Protein AF-0000000085122597 (afdb_homodimer)

Nearest PDB structures (foldseek):
  3ftb-assembly2_E  TM=8.910E-01  e=4.330E-30  Clostridium acetobutylicum
  3ftb-assembly2_D  TM=9.041E-01  e=1.809E-28  Clostridium acetobutylicum
  8bj2-assembly1_B  TM=8.760E-01  e=4.601E-26  Medicago truncatula
  1gex-assembly1_A-2  TM=8.776E-01  e=2.072E-25  Escherichia coli
  1fg3-assembly1_A  TM=8.779E-01  e=2.559E-23  Escherichia coli

Structure (mmCIF, N/CA/C/O backbone):
data_AF-0000000085122597-model_v1
#
loop_
_entity.id
_entity.type
_entity.pdbx_description
1 polymer 'Aminotransferase class I and II'
#
loop_
_atom_site.group_PDB
_atom_site.id
_atom_site.type_symbol
_atom_site.label_atom_id
_atom_site.label_alt_id
_atom_site.label_comp_id
_atom_site.label_asym_id
_atom_site.label_entity_id
_atom_site.label_seq_id
_atom_site.pdbx_PDB_ins_code
_atom_site.Cartn_x
_atom_site.Cartn_y
_atom_site.Cartn_z
_atom_site.occupancy
_atom_site.B_iso_or_equiv
_atom_site.auth_seq_id
_atom_site.auth_comp_id
_atom_site.auth_asym_id
_atom_site.auth_atom_id
_atom_site.pdbx_PDB_model_num
ATOM 1 N N . MET A 1 1 ? -24.312 -10.953 -16.781 1 21.11 1 MET A N 1
ATOM 2 C CA . MET A 1 1 ? -23.453 -9.992 -17.453 1 21.11 1 MET A CA 1
ATOM 3 C C . MET A 1 1 ? -21.984 -10.266 -17.156 1 21.11 1 MET A C 1
ATOM 5 O O . MET A 1 1 ? -21.5 -9.953 -16.062 1 21.11 1 MET A O 1
ATOM 9 N N . LYS A 1 2 ? -21.5 -11.398 -17.5 1 34.44 2 LYS A N 1
ATOM 10 C CA . LYS A 1 2 ? -20.266 -12.156 -17.328 1 34.44 2 LYS A CA 1
ATOM 11 C C . LYS A 1 2 ? -19.047 -11.328 -17.719 1 34.44 2 LYS A C 1
ATOM 13 O O . LYS A 1 2 ? -18.719 -11.219 -18.906 1 34.44 2 LYS A O 1
ATOM 18 N N . SER A 1 3 ? -18.672 -10.164 -17.344 1 36.75 3 SER A N 1
ATOM 19 C CA . SER A 1 3 ? -17.547 -9.547 -18.016 1 36.75 3 SER A CA 1
ATOM 20 C C . SER A 1 3 ? -16.312 -10.438 -17.969 1 36.75 3 SER A C 1
ATOM 22 O O . SER A 1 3 ? -15.836 -10.789 -16.875 1 36.75 3 SER A O 1
ATOM 24 N N . ASN A 1 4 ? -16.062 -11.445 -18.797 1 45.25 4 ASN A N 1
ATOM 25 C CA . ASN A 1 4 ? -14.891 -12.227 -19.172 1 45.25 4 ASN A CA 1
ATOM 26 C C . ASN A 1 4 ? -13.609 -11.406 -19.062 1 45.25 4 ASN A C 1
ATOM 28 O O . ASN A 1 4 ? -13.211 -10.742 -20.016 1 45.25 4 ASN A O 1
ATOM 32 N N . ASN A 1 5 ? -13.242 -10.891 -17.891 1 62.47 5 ASN A N 1
ATOM 33 C CA . ASN A 1 5 ? -12.055 -10.078 -17.688 1 62.47 5 ASN A CA 1
ATOM 34 C C . ASN A 1 5 ? -10.773 -10.867 -17.953 1 62.47 5 ASN A C 1
ATOM 36 O O . ASN A 1 5 ? -10.555 -11.922 -17.359 1 62.47 5 ASN A O 1
ATOM 40 N N . GLN A 1 6 ? -10.094 -10.609 -19.109 1 69.81 6 GLN A N 1
ATOM 41 C CA . GLN A 1 6 ? -8.836 -11.188 -19.578 1 69.81 6 GLN A CA 1
ATOM 42 C C . GLN A 1 6 ? -7.844 -11.352 -18.422 1 69.81 6 GLN A C 1
ATOM 44 O O . GLN A 1 6 ? -6.984 -12.234 -18.469 1 69.81 6 GLN A O 1
ATOM 49 N N . PHE A 1 7 ? -8.07 -10.68 -17.359 1 77.56 7 PHE A N 1
ATOM 50 C CA . PHE A 1 7 ? -7.082 -10.688 -16.297 1 77.56 7 PHE A CA 1
ATOM 51 C C . PHE A 1 7 ? -7.703 -11.164 -14.984 1 77.56 7 PHE A C 1
ATOM 53 O O . PHE A 1 7 ? -7.207 -10.844 -13.906 1 77.56 7 PHE A O 1
ATOM 60 N N . SER A 1 8 ? -8.719 -11.938 -15.07 1 79.81 8 SER A N 1
ATOM 61 C CA . SER A 1 8 ? -9.344 -12.477 -13.867 1 79.81 8 SER A CA 1
ATOM 62 C C . SER A 1 8 ? -8.43 -13.484 -13.172 1 79.81 8 SER A C 1
ATOM 64 O O . SER A 1 8 ? -7.605 -14.133 -13.828 1 79.81 8 SER A O 1
ATOM 66 N N . HIS A 1 9 ? -8.477 -13.523 -11.836 1 80.31 9 HIS A N 1
ATOM 67 C CA . HIS A 1 9 ? -7.66 -14.43 -11.031 1 80.31 9 HIS A CA 1
ATOM 68 C C . HIS A 1 9 ? -8.531 -15.406 -10.25 1 80.31 9 HIS A C 1
ATOM 70 O O . HIS A 1 9 ? -9.758 -15.273 -10.234 1 80.31 9 HIS A O 1
ATOM 76 N N . GLY A 1 10 ? -7.918 -16.422 -9.797 1 80.62 10 GLY A N 1
ATOM 77 C CA . GLY A 1 10 ? -8.586 -17.297 -8.836 1 80.62 10 GLY A CA 1
ATOM 78 C C . GLY A 1 10 ? -8.711 -16.672 -7.461 1 80.62 10 GLY A C 1
ATOM 79 O O . GLY A 1 10 ? -8.188 -15.578 -7.219 1 80.62 10 GLY A O 1
ATOM 80 N N . GLY A 1 11 ? -9.484 -17.328 -6.602 1 79.38 11 GLY A N 1
ATOM 81 C CA . GLY A 1 11 ? -9.492 -16.938 -5.199 1 79.38 11 GLY A CA 1
ATOM 82 C C . GLY A 1 11 ? -10.633 -15.992 -4.855 1 79.38 11 GLY A C 1
ATOM 83 O O . GLY A 1 11 ? -10.727 -15.508 -3.725 1 79.38 11 GLY A O 1
ATOM 84 N N . ASP A 1 12 ? -11.406 -15.789 -5.832 1 83 12 ASP A N 1
ATOM 85 C CA . ASP A 1 12 ? -12.539 -14.93 -5.516 1 83 12 ASP A CA 1
ATOM 86 C C . ASP A 1 12 ? -13.672 -15.734 -4.875 1 83 12 ASP A C 1
ATOM 88 O O . ASP A 1 12 ? -14.719 -15.945 -5.492 1 83 12 ASP A O 1
ATOM 92 N N . ILE A 1 13 ? -13.469 -16.047 -3.662 1 87.88 13 ILE A N 1
ATOM 93 C CA . ILE A 1 13 ? -14.352 -16.922 -2.904 1 87.88 13 ILE A CA 1
ATOM 94 C C . ILE A 1 13 ? -15.711 -16.25 -2.721 1 87.88 13 ILE A C 1
ATOM 96 O O . ILE A 1 13 ? -16.75 -16.922 -2.793 1 87.88 13 ILE A O 1
ATOM 100 N N . LEU A 1 14 ? -15.641 -14.969 -2.49 1 84.5 14 LEU A N 1
ATOM 101 C CA . LEU A 1 14 ? -16.891 -14.25 -2.248 1 84.5 14 LEU A CA 1
ATOM 102 C C . LEU A 1 14 ? -17.797 -14.305 -3.475 1 84.5 14 LEU A C 1
ATOM 104 O O . LEU A 1 14 ? -18.984 -14.594 -3.359 1 84.5 14 LEU A O 1
ATOM 108 N N . ALA A 1 15 ? -17.25 -14 -4.609 1 85.75 15 ALA A N 1
ATOM 109 C CA . ALA A 1 15 ? -18.031 -14.047 -5.844 1 85.75 15 ALA A CA 1
ATOM 110 C C . ALA A 1 15 ? -18.531 -15.461 -6.109 1 85.75 15 ALA A C 1
ATOM 112 O O . ALA A 1 15 ? -19.688 -15.641 -6.52 1 85.75 15 ALA A O 1
ATOM 113 N N . PHE A 1 16 ? -17.719 -16.438 -5.883 1 90.62 16 PHE A N 1
ATOM 114 C CA . PHE A 1 16 ? -18.078 -17.844 -6.105 1 90.62 16 PHE A CA 1
ATOM 115 C C . PHE A 1 16 ? -19.188 -18.266 -5.156 1 90.62 16 PHE A C 1
ATOM 117 O O . PHE A 1 16 ? -20.156 -18.906 -5.57 1 90.62 16 PHE A O 1
ATOM 124 N N . SER A 1 17 ? -19.031 -17.906 -3.879 1 92.44 17 SER A N 1
ATOM 125 C CA . SER A 1 17 ? -20.031 -18.266 -2.877 1 92.44 17 SER A CA 1
ATOM 126 C C . SER A 1 17 ? -21.391 -17.672 -3.211 1 92.44 17 SER A C 1
ATOM 128 O O . SER A 1 17 ? -22.422 -18.328 -3.049 1 92.44 17 SER A O 1
ATOM 130 N N . LYS A 1 18 ? -21.406 -16.453 -3.668 1 90.19 18 LYS A N 1
ATOM 131 C CA . LYS A 1 18 ? -22.656 -15.812 -4.078 1 90.19 18 LYS A CA 1
ATOM 132 C C . LYS A 1 18 ? -23.281 -16.547 -5.258 1 90.19 18 LYS A C 1
ATOM 134 O O . LYS A 1 18 ? -24.5 -16.75 -5.285 1 90.19 18 LYS A O 1
ATOM 139 N N . LYS A 1 19 ? -22.484 -16.891 -6.168 1 90.81 19 LYS A N 1
ATOM 140 C CA . LYS A 1 19 ? -22.938 -17.562 -7.379 1 90.81 19 LYS A CA 1
ATOM 141 C C . LYS A 1 19 ? -23.625 -18.891 -7.039 1 90.81 19 LYS A C 1
ATOM 143 O O . LYS A 1 19 ? -24.641 -19.25 -7.648 1 90.81 19 LYS A O 1
ATOM 148 N N . ILE A 1 20 ? -23.156 -19.594 -6.039 1 93.38 20 ILE A N 1
ATOM 149 C CA . ILE A 1 20 ? -23.672 -20.938 -5.812 1 93.38 20 ILE A CA 1
ATOM 150 C C . ILE A 1 20 ? -24.578 -20.953 -4.594 1 93.38 20 ILE A C 1
ATOM 152 O O . ILE A 1 20 ? -25.094 -22 -4.195 1 93.38 20 ILE A O 1
ATOM 156 N N . GLY A 1 21 ? -24.734 -19.781 -3.973 1 92.94 21 GLY A N 1
ATOM 157 C CA . GLY A 1 21 ? -25.656 -19.656 -2.855 1 92.94 21 GLY A CA 1
ATOM 158 C C . GLY A 1 21 ? -25.172 -20.328 -1.593 1 92.94 21 GLY A C 1
ATOM 159 O O . GLY A 1 21 ? -25.906 -21.062 -0.935 1 92.94 21 GLY A O 1
ATOM 160 N N . SER A 1 22 ? -23.906 -20.219 -1.283 1 94 22 SER A N 1
ATOM 161 C CA . SER A 1 22 ? -23.297 -20.781 -0.077 1 94 22 SER A CA 1
ATOM 162 C C . SER A 1 22 ? -22.562 -19.703 0.725 1 94 22 SER A C 1
ATOM 164 O O . SER A 1 22 ? -22.438 -18.578 0.271 1 94 22 SER A O 1
ATOM 166 N N . LYS A 1 23 ? -22.219 -20.094 1.965 1 91.88 23 LYS A N 1
ATOM 167 C CA . LYS A 1 23 ? -21.359 -19.219 2.752 1 91.88 23 LYS A CA 1
ATOM 168 C C . LYS A 1 23 ? -19.891 -19.375 2.334 1 91.88 23 LYS A C 1
ATOM 170 O O . LYS A 1 23 ? -19.453 -20.469 1.993 1 91.88 23 LYS A O 1
ATOM 175 N N . PRO A 1 24 ? -19.156 -18.281 2.324 1 90.88 24 PRO A N 1
ATOM 176 C CA . PRO A 1 24 ? -17.75 -18.344 1.912 1 90.88 24 PRO A CA 1
ATOM 177 C C . PRO A 1 24 ? -16.953 -19.391 2.678 1 90.88 24 PRO A C 1
ATOM 179 O O . PRO A 1 24 ? -16.109 -20.078 2.096 1 90.88 24 PRO A O 1
ATOM 182 N N . LYS A 1 25 ? -17.266 -19.594 3.918 1 90.44 25 LYS A N 1
ATOM 183 C CA . LYS A 1 25 ? -16.484 -20.484 4.777 1 90.44 25 LYS A CA 1
ATOM 184 C C . LYS A 1 25 ? -16.719 -21.938 4.398 1 90.44 25 LYS A C 1
ATOM 186 O O . LYS A 1 25 ? -15.953 -22.812 4.82 1 90.44 25 LYS A O 1
ATOM 191 N N . GLU A 1 26 ? -17.719 -22.203 3.635 1 94.62 26 GLU A N 1
ATOM 192 C CA . GLU A 1 26 ? -18.078 -23.562 3.248 1 94.62 26 GLU A CA 1
ATOM 193 C C . GLU A 1 26 ? -17.344 -23.969 1.973 1 94.62 26 GLU A C 1
ATOM 195 O O . GLU A 1 26 ? -17.312 -25.156 1.624 1 94.62 26 GLU A O 1
ATOM 200 N N . ILE A 1 27 ? -16.766 -23.047 1.342 1 95.88 27 ILE A N 1
ATOM 201 C CA . ILE A 1 27 ? -16.141 -23.281 0.043 1 95.88 27 ILE A CA 1
ATOM 202 C C . ILE A 1 27 ? -14.75 -23.891 0.239 1 95.88 27 ILE A C 1
ATOM 204 O O . ILE A 1 27 ? -13.969 -23.391 1.049 1 95.88 27 ILE A O 1
ATOM 208 N N . ILE A 1 28 ? -14.492 -24.984 -0.389 1 97.44 28 ILE A N 1
ATOM 209 C CA . ILE A 1 28 ? -13.125 -25.484 -0.533 1 97.44 28 ILE A CA 1
ATOM 210 C C . ILE A 1 28 ? -12.453 -24.797 -1.719 1 97.44 28 ILE A C 1
ATOM 212 O O . ILE A 1 28 ? -12.719 -25.141 -2.875 1 97.44 28 ILE A O 1
ATOM 216 N N . ASP A 1 29 ? -11.625 -23.828 -1.427 1 96.81 29 ASP A N 1
ATOM 217 C CA . ASP A 1 29 ? -10.977 -23.031 -2.471 1 96.81 29 ASP A CA 1
ATOM 218 C C . ASP A 1 29 ? -9.664 -23.688 -2.914 1 96.81 29 ASP A C 1
ATOM 220 O O . ASP A 1 29 ? -8.633 -23.5 -2.271 1 96.81 29 ASP A O 1
ATOM 224 N N . LEU A 1 30 ? -9.703 -24.344 -4.035 1 98.25 30 LEU A N 1
ATOM 225 C CA . LEU A 1 30 ? -8.492 -24.906 -4.633 1 98.25 30 LEU A CA 1
ATOM 226 C C . LEU A 1 30 ? -7.98 -24.016 -5.762 1 98.25 30 LEU A C 1
ATOM 228 O O . LEU A 1 30 ? -7.031 -24.391 -6.461 1 98.25 30 LEU A O 1
ATOM 232 N N . SER A 1 31 ? -8.641 -22.875 -5.953 1 97.12 31 SER A N 1
ATOM 233 C CA . SER A 1 31 ? -8.258 -21.969 -7.035 1 97.12 31 SER A CA 1
ATOM 234 C C . SER A 1 31 ? -7.125 -21.047 -6.613 1 97.12 31 SER A C 1
ATOM 236 O O . SER A 1 31 ? -6.48 -20.422 -7.453 1 97.12 31 SER A O 1
ATOM 238 N N . SER A 1 32 ? -6.898 -20.859 -5.324 1 95.5 32 SER A N 1
ATOM 239 C CA . SER A 1 32 ? -5.848 -20 -4.781 1 95.5 32 SER A CA 1
ATOM 240 C C . SER A 1 32 ? -4.699 -20.828 -4.211 1 95.5 32 SER A C 1
ATOM 242 O O . SER A 1 32 ? -4.93 -21.828 -3.52 1 95.5 32 SER A O 1
ATOM 244 N N . ASN A 1 33 ? -3.537 -20.375 -4.477 1 97.12 33 ASN A N 1
ATOM 245 C CA . ASN A 1 33 ? -2.357 -21.141 -4.086 1 97.12 33 ASN A CA 1
ATOM 246 C C . ASN A 1 33 ? -1.835 -20.719 -2.719 1 97.12 33 ASN A C 1
ATOM 248 O O . ASN A 1 33 ? -0.674 -20.953 -2.389 1 97.12 33 ASN A O 1
ATOM 252 N N . ILE A 1 34 ? -2.631 -20.078 -1.938 1 96.94 34 ILE A N 1
ATOM 253 C CA . ILE A 1 34 ? -2.238 -19.625 -0.604 1 96.94 34 ILE A CA 1
ATOM 254 C C . ILE A 1 34 ? -2.08 -20.844 0.316 1 96.94 34 ILE A C 1
ATOM 256 O O . ILE A 1 34 ? -2.896 -21.766 0.283 1 96.94 34 ILE A O 1
ATOM 260 N N . ASN A 1 35 ? -1.068 -20.797 1.121 1 97.81 35 ASN A N 1
ATOM 261 C CA . ASN A 1 35 ? -0.79 -21.875 2.062 1 97.81 35 ASN A CA 1
ATOM 262 C C . ASN A 1 35 ? -1.991 -22.156 2.961 1 97.81 35 ASN A C 1
ATOM 264 O O . ASN A 1 35 ? -2.641 -21.219 3.449 1 97.81 35 ASN A O 1
ATOM 268 N N . PHE A 1 36 ? -2.342 -23.438 3.182 1 96.75 36 PHE A N 1
ATOM 269 C CA . PHE A 1 36 ? -3.465 -23.797 4.043 1 96.75 36 PHE A CA 1
ATOM 270 C C . PHE A 1 36 ? -3.041 -23.812 5.504 1 96.75 36 PHE A C 1
ATOM 272 O O . PHE A 1 36 ? -3.887 -23.797 6.402 1 96.75 36 PHE A O 1
ATOM 279 N N . LEU A 1 37 ? -1.723 -23.891 5.715 1 96.44 37 LEU A N 1
ATOM 280 C CA . LEU A 1 37 ? -1.201 -23.797 7.074 1 96.44 37 LEU A CA 1
ATOM 281 C C . LEU A 1 37 ? -0.979 -22.344 7.473 1 96.44 37 LEU A C 1
ATOM 283 O O . LEU A 1 37 ? -0.494 -21.547 6.668 1 96.44 37 LEU A O 1
ATOM 287 N N . LYS A 1 38 ? -1.346 -22.016 8.648 1 94.06 38 LYS A N 1
ATOM 288 C CA . LYS A 1 38 ? -1.18 -20.656 9.172 1 94.06 38 LYS A CA 1
ATOM 289 C C . LYS A 1 38 ? -0.191 -20.641 10.336 1 94.06 38 LYS A C 1
ATOM 291 O O . LYS A 1 38 ? -0.293 -21.453 11.258 1 94.06 38 LYS A O 1
ATOM 296 N N . PRO A 1 39 ? 0.696 -19.703 10.266 1 93.69 39 PRO A N 1
ATOM 297 C CA . PRO A 1 39 ? 1.597 -19.625 11.414 1 93.69 39 PRO A CA 1
ATOM 298 C C . PRO A 1 39 ? 0.91 -19.062 12.656 1 93.69 39 PRO A C 1
ATOM 300 O O . PRO A 1 39 ? 0.015 -18.219 12.547 1 93.69 39 PRO A O 1
ATOM 303 N N . LYS A 1 40 ? 1.343 -19.547 13.82 1 87.81 40 LYS A N 1
ATOM 304 C CA . LYS A 1 40 ? 0.886 -18.969 15.078 1 87.81 40 LYS A CA 1
ATOM 305 C C . LYS A 1 40 ? 1.627 -17.672 15.398 1 87.81 40 LYS A C 1
ATOM 307 O O . LYS A 1 40 ? 2.857 -17.625 15.336 1 87.81 40 LYS A O 1
ATOM 312 N N . ILE A 1 41 ? 0.858 -16.641 15.562 1 87.94 41 ILE A N 1
ATOM 313 C CA . ILE A 1 41 ? 1.504 -15.375 15.93 1 87.94 41 ILE A CA 1
ATOM 314 C C . ILE A 1 41 ? 1.23 -15.07 17.406 1 87.94 41 ILE A C 1
ATOM 316 O O . ILE A 1 41 ? 0.129 -15.312 17.906 1 87.94 41 ILE A O 1
ATOM 320 N N . LYS A 1 42 ? 2.16 -14.578 18.156 1 87.5 42 LYS A N 1
ATOM 321 C CA . LYS A 1 42 ? 2.086 -14.352 19.594 1 87.5 42 LYS A CA 1
ATOM 322 C C . LYS A 1 42 ? 1.685 -12.914 19.906 1 87.5 42 LYS A C 1
ATOM 324 O O . LYS A 1 42 ? 1.417 -12.578 21.062 1 87.5 42 LYS A O 1
ATOM 329 N N . THR A 1 43 ? 1.531 -12.117 19.016 1 90.19 43 THR A N 1
ATOM 330 C CA . THR A 1 43 ? 1.229 -10.711 19.25 1 90.19 43 THR A CA 1
ATOM 331 C C . THR A 1 43 ? -0.273 -10.453 19.156 1 90.19 43 THR A C 1
ATOM 333 O O . THR A 1 43 ? -0.948 -11.008 18.281 1 90.19 43 THR A O 1
ATOM 336 N N . ASP A 1 44 ? -0.781 -9.648 20.125 1 93.31 44 ASP A N 1
ATOM 337 C CA . ASP A 1 44 ? -2.158 -9.172 20.047 1 93.31 44 ASP A CA 1
ATOM 338 C C . ASP A 1 44 ? -2.264 -7.918 19.188 1 93.31 44 ASP A C 1
ATOM 340 O O . ASP A 1 44 ? -1.938 -6.816 19.625 1 93.31 44 ASP A O 1
ATOM 344 N N . LEU A 1 45 ? -2.814 -8.062 18.047 1 93.5 45 LEU A N 1
ATOM 345 C CA . LEU A 1 45 ? -2.889 -6.973 17.078 1 93.5 45 LEU A CA 1
ATOM 346 C C . LEU A 1 45 ? -3.799 -5.859 17.578 1 93.5 45 LEU A C 1
ATOM 348 O O . LEU A 1 45 ? -3.613 -4.691 17.219 1 93.5 45 LEU A O 1
ATOM 352 N N . ASN A 1 46 ? -4.758 -6.176 18.422 1 93 46 ASN A N 1
ATOM 353 C CA . ASN A 1 46 ? -5.684 -5.172 18.922 1 93 46 ASN A CA 1
ATOM 354 C C . ASN A 1 46 ? -5 -4.223 19.906 1 93 46 ASN A C 1
ATOM 356 O O . ASN A 1 46 ? -5.496 -3.121 20.156 1 93 46 ASN A O 1
ATOM 360 N N . ASN A 1 47 ? -3.842 -4.594 20.391 1 91.31 47 ASN A N 1
ATOM 361 C CA . ASN A 1 47 ? -3.16 -3.797 21.406 1 91.31 47 ASN A CA 1
ATOM 362 C C . ASN A 1 47 ? -2 -3.004 20.812 1 91.31 47 ASN A C 1
ATOM 364 O O . ASN A 1 47 ? -1.284 -2.305 21.531 1 91.31 47 ASN A O 1
ATOM 368 N N . LEU A 1 48 ? -1.847 -3.096 19.562 1 91.62 48 LEU A N 1
ATOM 369 C CA . LEU A 1 48 ? -0.77 -2.352 18.922 1 91.62 48 LEU A CA 1
ATOM 370 C C . LEU A 1 48 ? -1.067 -0.855 18.922 1 91.62 48 LEU A C 1
ATOM 372 O O . LEU A 1 48 ? -2.211 -0.445 18.703 1 91.62 48 LEU A O 1
ATOM 376 N N . ASP A 1 49 ? -0.092 -0.041 19.219 1 89.88 49 ASP A N 1
ATOM 377 C CA . ASP A 1 49 ? -0.228 1.399 19.031 1 89.88 49 ASP A CA 1
ATOM 378 C C . ASP A 1 49 ? -0.161 1.763 17.547 1 89.88 49 ASP A C 1
ATOM 380 O O . ASP A 1 49 ? 0.896 1.649 16.922 1 89.88 49 ASP A O 1
ATOM 384 N N . ILE A 1 50 ? -1.27 2.191 17.047 1 91.88 50 ILE A N 1
ATOM 385 C CA . ILE A 1 50 ? -1.333 2.48 15.617 1 91.88 50 ILE A CA 1
ATOM 386 C C . ILE A 1 50 ? -1.48 3.984 15.398 1 91.88 50 ILE A C 1
ATOM 388 O O . ILE A 1 50 ? -1.807 4.43 14.297 1 91.88 50 ILE A O 1
ATOM 392 N N . SER A 1 51 ? -1.232 4.773 16.406 1 91.75 51 SER A N 1
ATOM 393 C CA . SER A 1 51 ? -1.407 6.219 16.297 1 91.75 51 SER A CA 1
ATOM 394 C C . SER A 1 51 ? -0.162 6.883 15.711 1 91.75 51 SER A C 1
ATOM 396 O O . SER A 1 51 ? -0.219 8.023 15.25 1 91.75 51 SER A O 1
ATOM 398 N N . ASN A 1 52 ? 0.931 6.215 15.727 1 89 52 ASN A N 1
ATOM 399 C CA . ASN A 1 52 ? 2.178 6.762 15.211 1 89 52 ASN A CA 1
ATOM 400 C C . ASN A 1 52 ? 2.461 6.266 13.789 1 89 52 ASN A C 1
ATOM 402 O O . ASN A 1 52 ? 2.057 5.16 13.422 1 89 52 ASN A O 1
ATOM 406 N N . TYR A 1 53 ? 3.127 7.164 13.094 1 87.06 53 TYR A N 1
ATOM 407 C CA . TYR A 1 53 ? 3.566 6.699 11.781 1 87.06 53 TYR A CA 1
ATOM 408 C C . TYR A 1 53 ? 4.504 5.508 11.914 1 87.06 53 TYR A C 1
ATOM 410 O O . TYR A 1 53 ? 5.336 5.457 12.82 1 87.06 53 TYR A O 1
ATOM 418 N N . PRO A 1 54 ? 4.363 4.648 11.008 1 87.94 54 PRO A N 1
ATOM 419 C CA . PRO A 1 54 ? 5.133 3.41 11.141 1 87.94 54 PRO A CA 1
ATOM 420 C C . PRO A 1 54 ? 6.602 3.58 10.758 1 87.94 54 PRO A C 1
ATOM 422 O O . PRO A 1 54 ? 6.941 4.477 9.984 1 87.94 54 PRO A O 1
ATOM 425 N N . THR A 1 55 ? 7.359 2.807 11.398 1 88.62 55 THR A N 1
ATOM 426 C CA . THR A 1 55 ? 8.742 2.596 10.984 1 88.62 55 THR A CA 1
ATOM 427 C C . THR A 1 55 ? 8.945 1.174 10.469 1 88.62 55 THR A C 1
ATOM 429 O O . THR A 1 55 ? 8.281 0.242 10.93 1 88.62 55 THR A O 1
ATOM 432 N N . TYR A 1 56 ? 9.836 1.056 9.547 1 93.75 56 TYR A N 1
ATOM 433 C CA . TYR A 1 56 ? 9.914 -0.232 8.867 1 93.75 56 TYR A CA 1
ATOM 434 C C . TYR A 1 56 ? 11.281 -0.877 9.078 1 93.75 56 TYR A C 1
ATOM 436 O O . TYR A 1 56 ? 11.555 -1.956 8.547 1 93.75 56 TYR A O 1
ATOM 444 N N . GLU A 1 57 ? 12.133 -0.271 9.844 1 93.94 57 GLU A N 1
ATOM 445 C CA . GLU A 1 57 ? 13.508 -0.737 9.977 1 93.94 57 GLU A CA 1
ATOM 446 C C . GLU A 1 57 ? 13.562 -2.199 10.406 1 93.94 57 GLU A C 1
ATOM 448 O O . GLU A 1 57 ? 14.297 -2.998 9.828 1 93.94 57 GLU A O 1
ATOM 453 N N . LYS A 1 58 ? 12.805 -2.518 11.43 1 95.62 58 LYS A N 1
ATOM 454 C CA . LYS A 1 58 ? 12.797 -3.893 11.922 1 95.62 58 LYS A CA 1
ATOM 455 C C . LYS A 1 58 ? 12.305 -4.855 10.844 1 95.62 58 LYS A C 1
ATOM 457 O O . LYS A 1 58 ? 12.859 -5.941 10.672 1 95.62 58 LYS A O 1
ATOM 462 N N . LEU A 1 59 ? 11.266 -4.488 10.133 1 97.19 59 LEU A N 1
ATOM 463 C CA . LEU A 1 59 ? 10.727 -5.32 9.062 1 97.19 59 LEU A CA 1
ATOM 464 C C . LEU A 1 59 ? 11.766 -5.539 7.973 1 97.19 59 LEU A C 1
ATOM 466 O O . LEU A 1 59 ? 11.961 -6.668 7.512 1 97.19 59 LEU A O 1
ATOM 470 N N . TYR A 1 60 ? 12.445 -4.445 7.531 1 98.06 60 TYR A N 1
ATOM 471 C CA . TYR A 1 60 ? 13.5 -4.551 6.527 1 98.06 60 TYR A CA 1
ATOM 472 C C . TYR A 1 60 ? 14.586 -5.523 6.977 1 98.06 60 TYR A C 1
ATOM 474 O O . TYR A 1 60 ? 15.016 -6.383 6.203 1 98.06 60 TYR A O 1
ATOM 482 N N . LYS A 1 61 ? 14.984 -5.41 8.195 1 98 61 LYS A N 1
ATOM 483 C CA . LYS A 1 61 ? 16.062 -6.246 8.727 1 98 61 LYS A CA 1
ATOM 484 C C . LYS A 1 61 ? 15.656 -7.719 8.742 1 98 61 LYS A C 1
ATOM 486 O O . LYS A 1 61 ? 16.438 -8.586 8.344 1 98 61 LYS A O 1
ATOM 491 N N . ILE A 1 62 ? 14.477 -7.996 9.195 1 97.5 62 ILE A N 1
ATOM 492 C CA . ILE A 1 62 ? 13.992 -9.367 9.328 1 97.5 62 ILE A CA 1
ATOM 493 C C . ILE A 1 62 ? 13.867 -10 7.945 1 97.5 62 ILE A C 1
ATOM 495 O O . ILE A 1 62 ? 14.273 -11.148 7.746 1 97.5 62 ILE A O 1
ATOM 499 N N . ILE A 1 63 ? 13.367 -9.258 6.969 1 97.88 63 ILE A N 1
ATOM 500 C CA . ILE A 1 63 ? 13.18 -9.789 5.621 1 97.88 63 ILE A CA 1
ATOM 501 C C . ILE A 1 63 ? 14.531 -9.953 4.938 1 97.88 63 ILE A C 1
ATOM 503 O O . ILE A 1 63 ? 14.781 -10.969 4.277 1 97.88 63 ILE A O 1
ATOM 507 N N . ALA A 1 64 ? 15.375 -8.938 5.094 1 98.31 64 ALA A N 1
ATOM 508 C CA . ALA A 1 64 ? 16.719 -9.039 4.535 1 98.31 64 ALA A CA 1
ATOM 509 C C . ALA A 1 64 ? 17.453 -10.273 5.07 1 98.31 64 ALA A C 1
ATOM 511 O O . ALA A 1 64 ? 18.094 -11 4.312 1 98.31 64 ALA A O 1
ATOM 512 N N . LYS A 1 65 ? 17.344 -10.492 6.363 1 97.5 65 LYS A N 1
ATOM 513 C CA . LYS A 1 65 ? 17.969 -11.664 6.984 1 97.5 65 LYS A CA 1
ATOM 514 C C . LYS A 1 65 ? 17.375 -12.953 6.438 1 97.5 65 LYS A C 1
ATOM 516 O O . LYS A 1 65 ? 18.109 -13.906 6.156 1 97.5 65 LYS A O 1
ATOM 521 N N . LYS A 1 66 ? 16.125 -13 6.281 1 96.25 66 LYS A N 1
ATOM 522 C CA . LYS A 1 66 ? 15.453 -14.188 5.762 1 96.25 66 LYS A CA 1
ATOM 523 C C . LYS A 1 66 ? 16.031 -14.602 4.41 1 96.25 66 LYS A C 1
ATOM 525 O O . LYS A 1 66 ? 16.188 -15.789 4.133 1 96.25 66 LYS A O 1
ATOM 530 N N . TYR A 1 67 ? 16.312 -13.625 3.562 1 96.56 67 TYR A N 1
ATOM 531 C CA . TYR A 1 67 ? 16.75 -13.922 2.199 1 96.56 67 TYR A CA 1
ATOM 532 C C . TYR A 1 67 ? 18.25 -13.773 2.055 1 96.56 67 TYR A C 1
ATOM 534 O O . TYR A 1 67 ? 18.781 -13.828 0.944 1 96.56 67 TYR A O 1
ATOM 542 N N . SER A 1 68 ? 18.938 -13.547 3.17 1 96.94 68 SER A N 1
ATOM 543 C CA . SER A 1 68 ? 20.391 -13.453 3.223 1 96.94 68 SER A CA 1
ATOM 544 C C . SER A 1 68 ? 20.906 -12.367 2.289 1 96.94 68 SER A C 1
ATOM 546 O O . SER A 1 68 ? 21.828 -12.602 1.498 1 96.94 68 SER A O 1
ATOM 548 N N . VAL A 1 69 ? 20.297 -11.219 2.305 1 98.25 69 VAL A N 1
ATOM 549 C CA . VAL A 1 69 ? 20.734 -10.023 1.596 1 98.25 69 VAL A CA 1
ATOM 550 C C . VAL A 1 69 ? 20.844 -8.859 2.572 1 98.25 69 VAL A C 1
ATOM 552 O O . VAL A 1 69 ? 20.531 -9 3.756 1 98.25 69 VAL A O 1
ATOM 555 N N . LYS A 1 70 ? 21.406 -7.746 2.105 1 98.06 70 LYS A N 1
ATOM 556 C CA . LYS A 1 70 ? 21.469 -6.539 2.922 1 98.06 70 LYS A CA 1
ATOM 557 C C . LYS A 1 70 ? 20.156 -5.754 2.857 1 98.06 70 LYS A C 1
ATOM 559 O O . LYS A 1 70 ? 19.422 -5.844 1.872 1 98.06 70 LYS A O 1
ATOM 564 N N . ALA A 1 71 ? 19.922 -4.984 3.912 1 98.06 71 ALA A N 1
ATOM 565 C CA . ALA A 1 71 ? 18.672 -4.215 4 1 98.06 71 ALA A CA 1
ATOM 566 C C . ALA A 1 71 ? 18.562 -3.211 2.857 1 98.06 71 ALA A C 1
ATOM 568 O O . ALA A 1 71 ? 17.469 -2.904 2.391 1 98.06 71 ALA A O 1
ATOM 569 N N . ASP A 1 72 ? 19.672 -2.674 2.393 1 98 72 ASP A N 1
ATOM 570 C CA . ASP A 1 72 ? 19.641 -1.684 1.321 1 98 72 ASP A CA 1
ATOM 571 C C . ASP A 1 72 ? 19.531 -2.355 -0.046 1 98 72 ASP A C 1
ATOM 573 O O . ASP A 1 72 ? 19.562 -1.683 -1.078 1 98 72 ASP A O 1
ATOM 577 N N . GLU A 1 73 ? 19.359 -3.711 -0.062 1 98.62 73 GLU A N 1
ATOM 578 C CA . GLU A 1 73 ? 19.188 -4.461 -1.302 1 98.62 73 GLU A CA 1
ATOM 579 C C . GLU A 1 73 ? 17.734 -4.875 -1.5 1 98.62 73 GLU A C 1
ATOM 581 O O . GLU A 1 73 ? 17.422 -5.625 -2.426 1 98.62 73 GLU A O 1
ATOM 586 N N . ILE A 1 74 ? 16.906 -4.414 -0.565 1 98.62 74 ILE A N 1
ATOM 587 C CA . ILE A 1 74 ? 15.508 -4.762 -0.743 1 98.62 74 ILE A CA 1
ATOM 588 C C . ILE A 1 74 ? 14.648 -3.5 -0.674 1 98.62 74 ILE A C 1
ATOM 590 O O . ILE A 1 74 ? 15.031 -2.514 -0.041 1 98.62 74 ILE A O 1
ATOM 594 N N . GLU A 1 75 ? 13.602 -3.492 -1.362 1 98.38 75 GLU A N 1
ATOM 595 C CA . GLU A 1 75 ? 12.5 -2.551 -1.188 1 98.38 75 GLU A CA 1
ATOM 596 C C . GLU A 1 75 ? 11.18 -3.283 -0.981 1 98.38 75 GLU A C 1
ATOM 598 O O . GLU A 1 75 ? 10.938 -4.324 -1.596 1 98.38 75 GLU A O 1
ATOM 603 N N . LEU A 1 76 ? 10.43 -2.76 -0.077 1 97.88 76 LEU A N 1
ATOM 604 C CA . LEU A 1 76 ? 9.148 -3.373 0.258 1 97.88 76 LEU A CA 1
ATOM 605 C C . LEU A 1 76 ? 7.992 -2.611 -0.39 1 97.88 76 LEU A C 1
ATOM 607 O O . LEU A 1 76 ? 8.055 -1.39 -0.539 1 97.88 76 LEU A O 1
ATOM 611 N N . PHE A 1 77 ? 7.016 -3.348 -0.795 1 97 77 PHE A N 1
ATOM 612 C CA . PHE A 1 77 ? 5.824 -2.824 -1.457 1 97 77 PHE A CA 1
ATOM 613 C C . PHE A 1 77 ? 4.559 -3.395 -0.829 1 97 77 PHE A C 1
ATOM 615 O O . PHE A 1 77 ? 4.625 -4.32 -0.018 1 97 77 PHE A O 1
ATOM 622 N N . ASN A 1 78 ? 3.408 -2.85 -1.188 1 94.75 78 ASN A N 1
ATOM 623 C CA . ASN A 1 78 ? 2.117 -3.297 -0.678 1 94.75 78 ASN A CA 1
ATOM 624 C C . ASN A 1 78 ? 1.636 -4.555 -1.396 1 94.75 78 ASN A C 1
ATOM 626 O O . ASN A 1 78 ? 0.521 -4.59 -1.92 1 94.75 78 ASN A O 1
ATOM 630 N N . GLY A 1 79 ? 2.475 -5.527 -1.391 1 94.81 79 GLY A N 1
ATOM 631 C CA . GLY A 1 79 ? 2.203 -6.785 -2.064 1 94.81 79 GLY A CA 1
ATOM 632 C C . GLY A 1 79 ? 3 -6.965 -3.342 1 94.81 79 GLY A C 1
ATOM 633 O O . GLY A 1 79 ? 3.633 -6.023 -3.822 1 94.81 79 GLY A O 1
ATOM 634 N N . GLY A 1 80 ? 2.936 -8.195 -3.826 1 94.81 80 GLY A N 1
ATOM 635 C CA . GLY A 1 80 ? 3.662 -8.516 -5.043 1 94.81 80 GLY A CA 1
ATOM 636 C C . GLY A 1 80 ? 3.162 -7.75 -6.254 1 94.81 80 GLY A C 1
ATOM 637 O O . GLY A 1 80 ? 3.955 -7.305 -7.086 1 94.81 80 GLY A O 1
ATOM 638 N N . SER A 1 81 ? 1.888 -7.602 -6.363 1 93.75 81 SER A N 1
ATOM 639 C CA . SER A 1 81 ? 1.315 -6.879 -7.496 1 93.75 81 SER A CA 1
ATOM 640 C C . SER A 1 81 ? 1.783 -5.426 -7.52 1 93.75 81 SER A C 1
ATOM 642 O O . SER A 1 81 ? 2.115 -4.895 -8.578 1 93.75 81 SER A O 1
ATOM 644 N N . SER A 1 82 ? 1.809 -4.82 -6.336 1 95.25 82 SER A N 1
ATOM 645 C CA . SER A 1 82 ? 2.297 -3.449 -6.246 1 95.25 82 SER A CA 1
ATOM 646 C C . SER A 1 82 ? 3.764 -3.357 -6.652 1 95.25 82 SER A C 1
ATOM 648 O O . SER A 1 82 ? 4.176 -2.395 -7.305 1 95.25 82 SER A O 1
ATOM 650 N N . ALA A 1 83 ? 4.527 -4.316 -6.262 1 97.25 83 ALA A N 1
ATOM 651 C CA . ALA A 1 83 ? 5.938 -4.359 -6.645 1 97.25 83 ALA A CA 1
ATOM 652 C C . ALA A 1 83 ? 6.094 -4.449 -8.156 1 97.25 83 ALA A C 1
ATOM 654 O O . ALA A 1 83 ? 6.906 -3.732 -8.75 1 97.25 83 ALA A O 1
ATOM 655 N N . ILE A 1 84 ? 5.297 -5.289 -8.75 1 97.56 84 ILE A N 1
ATOM 656 C CA . ILE A 1 84 ? 5.332 -5.496 -10.195 1 97.56 84 ILE A CA 1
ATOM 657 C C . ILE A 1 84 ? 4.977 -4.195 -10.906 1 97.56 84 ILE A C 1
ATOM 659 O O . ILE A 1 84 ? 5.723 -3.73 -11.773 1 97.56 84 ILE A O 1
ATOM 663 N N . PHE A 1 85 ? 3.922 -3.584 -10.523 1 96 85 PHE A N 1
ATOM 664 C CA . PHE A 1 85 ? 3.467 -2.359 -11.172 1 96 85 PHE A CA 1
ATOM 665 C C . PHE A 1 85 ? 4.484 -1.24 -10.992 1 96 85 PHE A C 1
ATOM 667 O O . PHE A 1 85 ? 4.793 -0.511 -11.938 1 96 85 PHE A O 1
ATOM 674 N N . SER A 1 86 ? 4.973 -1.112 -9.758 1 95.38 86 SER A N 1
ATOM 675 C CA . SER A 1 86 ? 5.984 -0.094 -9.5 1 95.38 86 SER A CA 1
ATOM 676 C C . SER A 1 86 ? 7.23 -0.323 -10.352 1 95.38 86 SER A C 1
ATOM 678 O O . SER A 1 86 ? 7.789 0.625 -10.906 1 95.38 86 SER A O 1
ATOM 680 N N . PHE A 1 87 ? 7.621 -1.562 -10.477 1 97.62 87 PHE A N 1
ATOM 681 C CA . PHE A 1 87 ? 8.781 -1.905 -11.289 1 97.62 87 PHE A CA 1
ATOM 682 C C . PHE A 1 87 ? 8.586 -1.473 -12.734 1 97.62 87 PHE A C 1
ATOM 684 O O . PHE A 1 87 ? 9.43 -0.775 -13.305 1 97.62 87 PHE A O 1
ATOM 691 N N . PHE A 1 88 ? 7.48 -1.854 -13.312 1 96.75 88 PHE A N 1
ATOM 692 C CA . PHE A 1 88 ? 7.199 -1.521 -14.703 1 96.75 88 PHE A CA 1
ATOM 693 C C . PHE A 1 88 ? 7.09 -0.013 -14.891 1 96.75 88 PHE A C 1
ATOM 695 O O . PHE A 1 88 ? 7.477 0.52 -15.93 1 96.75 88 PHE A O 1
ATOM 702 N N . ARG A 1 89 ? 6.594 0.585 -13.906 1 92.5 89 ARG A N 1
ATOM 703 C CA . ARG A 1 89 ? 6.41 2.033 -13.961 1 92.5 89 ARG A CA 1
ATOM 704 C C . ARG A 1 89 ? 7.75 2.754 -14.008 1 92.5 89 ARG A C 1
ATOM 706 O O . ARG A 1 89 ? 7.883 3.789 -14.664 1 92.5 89 ARG A O 1
ATOM 713 N N . TYR A 1 90 ? 8.719 2.227 -13.289 1 91.75 90 TYR A N 1
ATOM 714 C CA . TYR A 1 90 ? 9.914 3.016 -13.031 1 91.75 90 TYR A CA 1
ATOM 715 C C . TYR A 1 90 ? 11.062 2.588 -13.938 1 91.75 90 TYR A C 1
ATOM 717 O O . TYR A 1 90 ? 11.992 3.361 -14.18 1 91.75 90 TYR A O 1
ATOM 725 N N . ILE A 1 91 ? 11 1.348 -14.406 1 94.75 91 ILE A N 1
ATOM 726 C CA . ILE A 1 91 ? 12.109 0.868 -15.227 1 94.75 91 ILE A CA 1
ATOM 727 C C . ILE A 1 91 ? 12.094 1.585 -16.578 1 94.75 91 ILE A C 1
ATOM 729 O O . ILE A 1 91 ? 11.023 1.837 -17.141 1 94.75 91 ILE A O 1
ATOM 733 N N . ASP A 1 92 ? 13.227 2.049 -17.047 1 91.81 92 ASP A N 1
ATOM 734 C CA . ASP A 1 92 ? 13.336 2.789 -18.297 1 91.81 92 ASP A CA 1
ATOM 735 C C . ASP A 1 92 ? 13.602 1.848 -19.469 1 91.81 92 ASP A C 1
ATOM 737 O O . ASP A 1 92 ? 14.68 1.873 -20.062 1 91.81 92 ASP A O 1
ATOM 741 N N . LEU A 1 93 ? 12.703 1.022 -19.766 1 95.06 93 LEU A N 1
ATOM 742 C CA . LEU A 1 93 ? 12.711 0.096 -20.891 1 95.06 93 LEU A CA 1
ATOM 743 C C . LEU A 1 93 ? 11.383 0.133 -21.641 1 95.06 93 LEU A C 1
ATOM 745 O O . LEU A 1 93 ? 10.391 0.649 -21.125 1 95.06 93 LEU A O 1
ATOM 749 N N . LYS A 1 94 ? 11.391 -0.353 -22.875 1 93.25 94 LYS A N 1
ATOM 750 C CA . LYS A 1 94 ? 10.164 -0.269 -23.672 1 93.25 94 LYS A CA 1
ATOM 751 C C . LYS A 1 94 ? 9.789 -1.632 -24.25 1 93.25 94 LYS A C 1
ATOM 753 O O . LYS A 1 94 ? 8.75 -1.771 -24.891 1 93.25 94 LYS A O 1
ATOM 758 N N . HIS A 1 95 ? 10.648 -2.604 -24.062 1 97.75 95 HIS A N 1
ATOM 759 C CA . HIS A 1 95 ? 10.406 -3.953 -24.562 1 97.75 95 HIS A CA 1
ATOM 760 C C . HIS A 1 95 ? 10.531 -4.984 -23.453 1 97.75 95 HIS A C 1
ATOM 762 O O . HIS A 1 95 ? 11.438 -4.898 -22.625 1 97.75 95 HIS A O 1
ATOM 768 N N . CYS A 1 96 ? 9.586 -5.906 -23.391 1 97.81 96 CYS A N 1
ATOM 769 C CA . CYS A 1 96 ? 9.609 -6.945 -22.359 1 97.81 96 CYS A CA 1
ATOM 770 C C . CYS A 1 96 ? 9.273 -8.305 -22.953 1 97.81 96 CYS A C 1
ATOM 772 O O . CYS A 1 96 ? 8.383 -8.414 -23.797 1 97.81 96 CYS A O 1
ATOM 774 N N . THR A 1 97 ? 10.039 -9.281 -22.672 1 98.56 97 THR A N 1
ATOM 775 C CA . THR A 1 97 ? 9.773 -10.672 -23 1 98.56 97 THR A CA 1
ATOM 776 C C . THR A 1 97 ? 9.289 -11.438 -21.781 1 98.56 97 THR A C 1
ATOM 778 O O . THR A 1 97 ? 9.984 -11.5 -20.766 1 98.56 97 THR A O 1
ATOM 781 N N . ILE A 1 98 ? 8.117 -12.023 -21.844 1 98.69 98 ILE A N 1
ATOM 782 C CA . ILE A 1 98 ? 7.539 -12.789 -20.734 1 98.69 98 ILE A CA 1
ATOM 783 C C . ILE A 1 98 ? 7.531 -14.273 -21.094 1 98.69 98 ILE A C 1
ATOM 785 O O . ILE A 1 98 ? 6.977 -14.672 -22.125 1 98.69 98 ILE A O 1
ATOM 789 N N . TYR A 1 99 ? 8.234 -15.07 -20.328 1 98.69 99 TYR A N 1
ATOM 790 C CA . TYR A 1 99 ? 8.117 -16.516 -20.469 1 98.69 99 TYR A CA 1
ATOM 791 C C . TYR A 1 99 ? 6.762 -17 -19.938 1 98.69 99 TYR A C 1
ATOM 793 O O . TYR A 1 99 ? 6.527 -17.016 -18.734 1 98.69 99 TYR A O 1
ATOM 801 N N . SER A 1 100 ? 5.93 -17.438 -20.891 1 98.38 100 SER A N 1
ATOM 802 C CA . SER A 1 100 ? 4.539 -17.75 -20.578 1 98.38 100 SER A CA 1
ATOM 803 C C . SER A 1 100 ? 4.254 -19.25 -20.75 1 98.38 100 SER A C 1
ATOM 805 O O . SER A 1 100 ? 4.969 -19.938 -21.469 1 98.38 100 SER A O 1
ATOM 807 N N . PRO A 1 101 ? 3.131 -19.828 -20.188 1 98.31 101 PRO A N 1
ATOM 808 C CA . PRO A 1 101 ? 2.188 -19.125 -19.328 1 98.31 101 PRO A CA 1
ATOM 809 C C . PRO A 1 101 ? 2.844 -18.562 -18.062 1 98.31 101 PRO A C 1
ATOM 811 O O . PRO A 1 101 ? 3.824 -19.125 -17.578 1 98.31 101 PRO A O 1
ATOM 814 N N . ALA A 1 102 ? 2.379 -17.422 -17.594 1 97.44 102 ALA A N 1
ATOM 815 C CA . ALA A 1 102 ? 2.873 -16.766 -16.391 1 97.44 102 ALA A CA 1
ATOM 816 C C . ALA A 1 102 ? 1.769 -15.953 -15.711 1 97.44 102 ALA A C 1
ATOM 818 O O . ALA A 1 102 ? 0.69 -15.766 -16.281 1 97.44 102 ALA A O 1
ATOM 819 N N . TYR A 1 103 ? 2.025 -15.625 -14.508 1 95.44 103 TYR A N 1
ATOM 820 C CA . TYR A 1 103 ? 1.123 -14.742 -13.766 1 95.44 103 TYR A CA 1
ATOM 821 C C . TYR A 1 103 ? 0.661 -13.586 -14.641 1 95.44 103 TYR A C 1
ATOM 823 O O . TYR A 1 103 ? 1.483 -12.867 -15.211 1 95.44 103 TYR A O 1
ATOM 831 N N . LEU A 1 104 ? -0.608 -13.297 -14.703 1 95.19 104 LEU A N 1
ATOM 832 C CA . LEU A 1 104 ? -1.229 -12.422 -15.688 1 95.19 104 LEU A CA 1
ATOM 833 C C . LEU A 1 104 ? -0.89 -10.961 -15.406 1 95.19 104 LEU A C 1
ATOM 835 O O . LEU A 1 104 ? -0.977 -10.117 -16.297 1 95.19 104 LEU A O 1
ATOM 839 N N . GLU A 1 105 ? -0.499 -10.672 -14.172 1 94.75 105 GLU A N 1
ATOM 840 C CA . GLU A 1 105 ? -0.231 -9.297 -13.773 1 94.75 105 GLU A CA 1
ATOM 841 C C . GLU A 1 105 ? 0.958 -8.719 -14.539 1 94.75 105 GLU A C 1
ATOM 843 O O . GLU A 1 105 ? 1.045 -7.508 -14.742 1 94.75 105 GLU A O 1
ATOM 848 N N . TYR A 1 106 ? 1.87 -9.555 -14.945 1 97.56 106 TYR A N 1
ATOM 849 C CA . TYR A 1 106 ? 3.023 -9.07 -15.695 1 97.56 106 TYR A CA 1
ATOM 850 C C . TYR A 1 106 ? 2.598 -8.516 -17.047 1 97.56 106 TYR A C 1
ATOM 852 O O . TYR A 1 106 ? 3.014 -7.418 -17.438 1 97.56 106 TYR A O 1
ATOM 860 N N . LYS A 1 107 ? 1.799 -9.305 -17.75 1 97.12 107 LYS A N 1
ATOM 861 C CA . LYS A 1 107 ? 1.286 -8.828 -19.031 1 97.12 107 LYS A CA 1
ATOM 862 C C . LYS A 1 107 ? 0.423 -7.582 -18.844 1 97.12 107 LYS A C 1
ATOM 864 O O . LYS A 1 107 ? 0.521 -6.629 -19.609 1 97.12 107 LYS A O 1
ATOM 869 N N . LYS A 1 108 ? -0.398 -7.613 -17.828 1 95.75 108 LYS A N 1
ATOM 870 C CA . LYS A 1 108 ? -1.243 -6.461 -17.531 1 95.75 108 LYS A CA 1
ATOM 871 C C . LYS A 1 108 ? -0.401 -5.215 -17.281 1 95.75 108 LYS A C 1
ATOM 873 O O . LYS A 1 108 ? -0.683 -4.145 -17.828 1 95.75 108 LYS A O 1
ATOM 878 N N . ALA A 1 109 ? 0.58 -5.305 -16.406 1 96.25 109 ALA A N 1
ATOM 879 C CA . ALA A 1 109 ? 1.454 -4.176 -16.094 1 96.25 109 ALA A CA 1
ATOM 880 C C . ALA A 1 109 ? 2.193 -3.691 -17.328 1 96.25 109 ALA A C 1
ATOM 882 O O . ALA A 1 109 ? 2.266 -2.488 -17.594 1 96.25 109 ALA A O 1
ATOM 883 N N . ALA A 1 110 ? 2.725 -4.648 -18.125 1 97.19 110 ALA A N 1
ATOM 884 C CA . ALA A 1 110 ? 3.441 -4.297 -19.344 1 97.19 110 ALA A CA 1
ATOM 885 C C . ALA A 1 110 ? 2.553 -3.492 -20.281 1 97.19 110 ALA A C 1
ATOM 887 O O . ALA A 1 110 ? 2.979 -2.471 -20.828 1 97.19 110 ALA A O 1
ATOM 888 N N . GLN A 1 111 ? 1.328 -3.969 -20.453 1 96.25 111 GLN A N 1
ATOM 889 C CA . GLN A 1 111 ? 0.374 -3.268 -21.312 1 96.25 111 GLN A CA 1
ATOM 890 C C . GLN A 1 111 ? 0.043 -1.888 -20.75 1 96.25 111 GLN A C 1
ATOM 892 O O . GLN A 1 111 ? 0.017 -0.9 -21.484 1 96.25 111 GLN A O 1
ATOM 897 N N . THR A 1 112 ? -0.183 -1.842 -19.516 1 93.94 112 THR A N 1
ATOM 898 C CA . THR A 1 112 ? -0.573 -0.612 -18.828 1 93.94 112 THR A CA 1
ATOM 899 C C . THR A 1 112 ? 0.493 0.466 -19.016 1 93.94 112 THR A C 1
ATOM 901 O O . THR A 1 112 ? 0.169 1.641 -19.203 1 93.94 112 THR A O 1
ATOM 904 N N . PHE A 1 113 ? 1.735 0.087 -18.969 1 94.5 113 PHE A N 1
ATOM 905 C CA . PHE A 1 113 ? 2.803 1.081 -18.969 1 94.5 113 PHE A CA 1
ATOM 906 C C . PHE A 1 113 ? 3.492 1.141 -20.312 1 94.5 113 PHE A C 1
ATOM 908 O O . PHE A 1 113 ? 4.613 1.64 -20.438 1 94.5 113 PHE A O 1
ATOM 915 N N . GLY A 1 114 ? 2.902 0.548 -21.344 1 95.31 114 GLY A N 1
ATOM 916 C CA . GLY A 1 114 ? 3.223 0.822 -22.734 1 95.31 114 GLY A CA 1
ATOM 917 C C . GLY A 1 114 ? 4.402 0.016 -23.25 1 95.31 114 GLY A C 1
ATOM 918 O O . GLY A 1 114 ? 5.102 0.445 -24.172 1 95.31 114 GLY A O 1
ATOM 919 N N . PHE A 1 115 ? 4.66 -1.106 -22.703 1 97.5 115 PHE A N 1
ATOM 920 C CA . PHE A 1 115 ? 5.727 -1.975 -23.188 1 97.5 115 PHE A CA 1
ATOM 921 C C . PHE A 1 115 ? 5.285 -2.73 -24.438 1 97.5 115 PHE A C 1
ATOM 923 O O . PHE A 1 115 ? 4.129 -3.137 -24.547 1 97.5 115 PHE A O 1
ATOM 930 N N . LYS A 1 116 ? 6.234 -2.848 -25.406 1 98.19 116 LYS A N 1
ATOM 931 C CA . LYS A 1 116 ? 6.059 -3.879 -26.422 1 98.19 116 LYS A CA 1
ATOM 932 C C . LYS A 1 116 ? 6.328 -5.27 -25.844 1 98.19 116 LYS A C 1
ATOM 934 O O . LYS A 1 116 ? 7.391 -5.516 -25.281 1 98.19 116 LYS A O 1
ATOM 939 N N . ILE A 1 117 ? 5.367 -6.188 -26.031 1 98.25 117 ILE A N 1
ATOM 940 C CA . ILE A 1 117 ? 5.441 -7.465 -25.328 1 98.25 117 ILE A CA 1
ATOM 941 C C . ILE A 1 117 ? 5.758 -8.586 -26.312 1 98.25 117 ILE A C 1
ATOM 943 O O . ILE A 1 117 ? 5.105 -8.711 -27.359 1 98.25 117 ILE A O 1
ATOM 947 N N . ASP A 1 118 ? 6.746 -9.328 -26.016 1 98.12 118 ASP A N 1
ATOM 948 C CA . ASP A 1 118 ? 7.016 -10.617 -26.656 1 98.12 118 ASP A CA 1
ATOM 949 C C . ASP A 1 118 ? 6.762 -11.773 -25.688 1 98.12 118 ASP A C 1
ATOM 951 O O . ASP A 1 118 ? 7.172 -11.719 -24.531 1 98.12 118 ASP A O 1
ATOM 955 N N . LEU A 1 119 ? 6.066 -12.766 -26.188 1 98.25 119 LEU A N 1
ATOM 956 C CA . LEU A 1 119 ? 5.781 -13.938 -25.375 1 98.25 119 LEU A CA 1
ATOM 957 C C . LEU A 1 119 ? 6.586 -15.141 -25.844 1 98.25 119 LEU A C 1
ATOM 959 O O . LEU A 1 119 ? 6.723 -15.359 -27.047 1 98.25 119 LEU A O 1
ATOM 963 N N . ILE A 1 120 ? 7.168 -15.844 -24.938 1 98.5 120 ILE A N 1
ATOM 964 C CA . ILE A 1 120 ? 7.816 -17.125 -25.219 1 98.5 120 ILE A CA 1
ATOM 965 C C . ILE A 1 120 ? 7.047 -18.25 -24.547 1 98.5 120 ILE A C 1
ATOM 967 O O . ILE A 1 120 ? 6.84 -18.219 -23.328 1 98.5 120 ILE A O 1
ATOM 971 N N . ASN A 1 121 ? 6.57 -19.219 -25.297 1 98.44 121 ASN A N 1
ATOM 972 C CA . ASN A 1 121 ? 5.934 -20.406 -24.719 1 98.44 121 ASN A CA 1
ATOM 973 C C . ASN A 1 121 ? 6.957 -21.312 -24.062 1 98.44 121 ASN A C 1
ATOM 975 O O . ASN A 1 121 ? 7.617 -22.109 -24.734 1 98.44 121 ASN A O 1
ATOM 979 N N . ARG A 1 122 ? 7.012 -21.266 -22.781 1 96.62 122 ARG A N 1
ATOM 980 C CA . ARG A 1 122 ? 8.094 -21.969 -22.094 1 96.62 122 ARG A CA 1
ATOM 981 C C . ARG A 1 122 ? 7.871 -23.484 -22.125 1 96.62 122 ARG A C 1
ATOM 983 O O . ARG A 1 122 ? 8.789 -24.25 -21.844 1 96.62 122 ARG A O 1
ATOM 990 N N . PHE A 1 123 ? 6.648 -23.938 -22.422 1 96.88 123 PHE A N 1
ATOM 991 C CA . PHE A 1 123 ? 6.402 -25.375 -22.562 1 96.88 123 PHE A CA 1
ATOM 992 C C . PHE A 1 123 ? 7.07 -25.922 -23.812 1 96.88 123 PHE A C 1
ATOM 994 O O . PHE A 1 123 ? 7.434 -27.094 -23.859 1 96.88 123 PHE A O 1
ATOM 1001 N N . GLU A 1 124 ? 7.25 -25.094 -24.844 1 97 124 GLU A N 1
ATOM 1002 C CA . GLU A 1 124 ? 7.664 -25.578 -26.156 1 97 124 GLU A CA 1
ATOM 1003 C C . GLU A 1 124 ? 9 -24.969 -26.578 1 97 124 GLU A C 1
ATOM 1005 O O . GLU A 1 124 ? 9.797 -25.609 -27.266 1 97 124 GLU A O 1
ATOM 1010 N N . GLN A 1 125 ? 9.156 -23.719 -26.172 1 96.56 125 GLN A N 1
ATOM 1011 C CA . GLN A 1 125 ? 10.266 -22.953 -26.734 1 96.56 125 GLN A CA 1
ATOM 1012 C C . GLN A 1 125 ? 10.984 -22.156 -25.641 1 96.56 125 GLN A C 1
ATOM 1014 O O . GLN A 1 125 ? 11.211 -20.953 -25.797 1 96.56 125 GLN A O 1
ATOM 1019 N N . VAL A 1 126 ? 11.367 -22.812 -24.625 1 96.62 126 VAL A N 1
ATOM 1020 C CA . VAL A 1 126 ? 11.906 -22.094 -23.469 1 96.62 126 VAL A CA 1
ATOM 1021 C C . VAL A 1 126 ? 13.258 -21.484 -23.828 1 96.62 126 VAL A C 1
ATOM 1023 O O . VAL A 1 126 ? 13.656 -20.453 -23.266 1 96.62 126 VAL A O 1
ATOM 1026 N N . ASN A 1 127 ? 13.969 -22 -24.875 1 95.56 127 ASN A N 1
ATOM 1027 C CA . ASN A 1 127 ? 15.312 -21.562 -25.234 1 95.56 127 ASN A CA 1
ATOM 1028 C C . ASN A 1 127 ? 15.289 -20.547 -26.375 1 95.56 127 ASN A C 1
ATOM 1030 O O . ASN A 1 127 ? 16.328 -20.188 -26.922 1 95.56 127 ASN A O 1
ATOM 1034 N N . LYS A 1 128 ? 14.117 -20.172 -26.719 1 95.94 128 LYS A N 1
ATOM 1035 C CA . LYS A 1 128 ? 14 -19.172 -27.781 1 95.94 128 LYS A CA 1
ATOM 1036 C C . LYS A 1 128 ? 14.789 -17.906 -27.438 1 95.94 128 LYS A C 1
ATOM 1038 O O . LYS A 1 128 ? 14.797 -17.469 -26.281 1 95.94 128 LYS A O 1
ATOM 1043 N 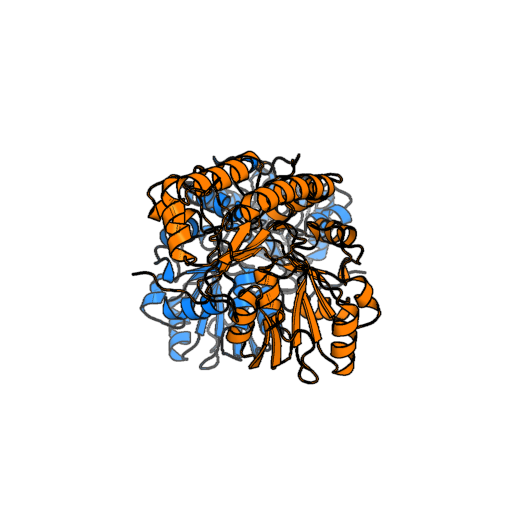N . LYS A 1 129 ? 15.375 -17.297 -28.422 1 94.31 129 LYS A N 1
ATOM 1044 C CA . LYS A 1 129 ? 16.188 -16.109 -28.203 1 94.31 129 LYS A CA 1
ATOM 1045 C C . LYS A 1 129 ? 15.328 -14.883 -27.891 1 94.31 129 LYS A C 1
ATOM 1047 O O . LYS A 1 129 ? 14.25 -14.719 -28.469 1 94.31 129 LYS A O 1
ATOM 1052 N N . VAL A 1 130 ? 15.875 -14.125 -27.016 1 97 130 VAL A N 1
ATOM 1053 C CA . VAL A 1 130 ? 15.188 -12.898 -26.641 1 97 130 VAL A CA 1
ATOM 1054 C C . VAL A 1 130 ? 15.828 -11.703 -27.328 1 97 130 VAL A C 1
ATOM 1056 O O . VAL A 1 130 ? 16.953 -11.797 -27.828 1 97 130 VAL A O 1
ATOM 1059 N N . LYS A 1 131 ? 15.125 -10.602 -27.406 1 96.06 131 LYS A N 1
ATOM 1060 C CA . LYS A 1 131 ? 15.633 -9.359 -27.984 1 96.06 131 LYS A CA 1
ATOM 1061 C C . LYS A 1 131 ? 16.734 -8.75 -27.109 1 96.06 131 LYS A C 1
ATOM 1063 O O . LYS A 1 131 ? 16.625 -8.75 -25.891 1 96.06 131 LYS A O 1
ATOM 1068 N N . LYS A 1 132 ? 17.75 -8.188 -27.797 1 96.62 132 LYS A N 1
ATOM 1069 C CA . LYS A 1 132 ? 18.828 -7.508 -27.078 1 96.62 132 LYS A CA 1
ATOM 1070 C C . LYS A 1 132 ? 18.297 -6.328 -26.266 1 96.62 132 LYS A C 1
ATOM 1072 O O . LYS A 1 132 ? 17.406 -5.598 -26.734 1 96.62 132 LYS A O 1
ATOM 1077 N N . ASN A 1 133 ? 18.828 -6.176 -25.016 1 96.62 133 ASN A N 1
ATOM 1078 C CA . ASN A 1 133 ? 18.547 -5.043 -24.141 1 96.62 133 ASN A CA 1
ATOM 1079 C C . ASN A 1 133 ? 17.078 -5.027 -23.719 1 96.62 133 ASN A C 1
ATOM 1081 O O . ASN A 1 133 ? 16.531 -3.975 -23.375 1 96.62 133 ASN A O 1
ATOM 1085 N N . SER A 1 134 ? 16.391 -6.188 -23.766 1 97.5 134 SER A N 1
ATOM 1086 C CA . SER A 1 134 ? 14.992 -6.266 -23.375 1 97.5 134 SER A CA 1
ATOM 1087 C C . SER A 1 134 ? 14.852 -6.633 -21.891 1 97.5 134 SER A C 1
ATOM 1089 O O . SER A 1 134 ? 15.812 -7.078 -21.266 1 97.5 134 SER A O 1
ATOM 1091 N N . LEU A 1 135 ? 13.711 -6.309 -21.328 1 98.62 135 LEU A N 1
ATOM 1092 C CA . LEU A 1 135 ? 13.312 -6.859 -20.031 1 98.62 135 LEU A CA 1
ATOM 1093 C C . LEU A 1 135 ? 12.836 -8.297 -20.172 1 98.62 135 LEU A C 1
ATOM 1095 O O . LEU A 1 135 ? 11.992 -8.594 -21.031 1 98.62 135 LEU A O 1
ATOM 1099 N N . VAL A 1 136 ? 13.383 -9.195 -19.422 1 98.62 136 VAL A N 1
ATOM 1100 C CA . VAL A 1 136 ? 12.938 -10.586 -19.406 1 98.62 136 VAL A CA 1
ATOM 1101 C C . VAL A 1 136 ? 12.258 -10.898 -18.078 1 98.62 136 VAL A C 1
ATOM 1103 O O . VAL A 1 136 ? 12.797 -10.578 -17 1 98.62 136 VAL A O 1
ATOM 1106 N N . ILE A 1 137 ? 11.055 -11.461 -18.141 1 98.75 137 ILE A N 1
ATOM 1107 C CA . ILE A 1 137 ? 10.289 -11.852 -16.953 1 98.75 137 ILE A CA 1
ATOM 1108 C C . ILE A 1 137 ? 10.188 -13.375 -16.891 1 98.75 137 ILE A C 1
ATOM 1110 O O . ILE A 1 137 ? 9.719 -14.016 -17.828 1 98.75 137 ILE A O 1
ATOM 1114 N N . PHE A 1 138 ? 10.617 -13.93 -15.852 1 98.81 138 PHE A N 1
ATOM 1115 C CA . PHE A 1 138 ? 10.508 -15.367 -15.633 1 98.81 138 PHE A CA 1
ATOM 1116 C C . PHE A 1 138 ? 9.992 -15.672 -14.234 1 98.81 138 PHE A C 1
ATOM 1118 O O . PHE A 1 138 ? 10.516 -15.148 -13.25 1 98.81 138 PHE A O 1
ATOM 1125 N N . VAL A 1 139 ? 8.953 -16.438 -14.117 1 98.69 139 VAL A N 1
ATOM 1126 C CA . VAL A 1 139 ? 8.406 -16.891 -12.836 1 98.69 139 VAL A CA 1
ATOM 1127 C C . VAL A 1 139 ? 8.93 -18.281 -12.5 1 98.69 139 VAL A C 1
ATOM 1129 O O . VAL A 1 139 ? 8.766 -19.219 -13.289 1 98.69 139 VAL A O 1
ATOM 1132 N N . ASN A 1 140 ? 9.578 -18.469 -11.297 1 98.62 140 ASN A N 1
ATOM 1133 C CA . ASN A 1 140 ? 10.242 -19.719 -10.953 1 98.62 140 ASN A CA 1
ATOM 1134 C C . ASN A 1 140 ? 10.125 -20.031 -9.461 1 98.62 140 ASN A C 1
ATOM 1136 O O . ASN A 1 140 ? 10.82 -19.438 -8.641 1 98.62 140 ASN A O 1
ATOM 1140 N N . PRO A 1 141 ? 9.32 -21.078 -9.023 1 98.19 141 PRO A N 1
ATOM 1141 C CA . PRO A 1 141 ? 8.539 -22.016 -9.82 1 98.19 141 PRO A CA 1
ATOM 1142 C C . PRO A 1 141 ? 7.453 -21.344 -10.648 1 98.19 141 PRO A C 1
ATOM 1144 O O . PRO A 1 141 ? 6.871 -20.344 -10.211 1 98.19 141 PRO A O 1
ATOM 1147 N N . SER A 1 142 ? 7.242 -21.875 -11.781 1 98.12 142 SER A N 1
ATOM 1148 C CA . SER A 1 142 ? 6.406 -21.203 -12.758 1 98.12 142 SER A CA 1
ATOM 1149 C C . SER A 1 142 ? 4.926 -21.406 -12.461 1 98.12 142 SER A C 1
ATOM 1151 O O . SER A 1 142 ? 4.527 -22.469 -11.977 1 98.12 142 SER A O 1
ATOM 1153 N N . THR A 1 143 ? 4.133 -20.453 -12.641 1 96.56 143 THR A N 1
ATOM 1154 C CA . THR A 1 143 ? 2.678 -20.531 -12.641 1 96.56 143 THR A CA 1
ATOM 1155 C C . THR A 1 143 ? 2.141 -20.641 -14.062 1 96.56 143 THR A C 1
ATOM 1157 O O . THR A 1 143 ? 2.564 -19.891 -14.953 1 96.56 143 THR A O 1
ATOM 1160 N N . PRO A 1 144 ? 1.316 -21.531 -14.289 1 98 144 PRO A N 1
ATOM 1161 C CA . PRO A 1 144 ? 0.473 -22.219 -13.312 1 98 144 PRO A CA 1
ATOM 1162 C C . PRO A 1 144 ? 0.91 -23.672 -13.062 1 98 144 PRO A C 1
ATOM 1164 O O . PRO A 1 144 ? 0.199 -24.422 -12.398 1 98 144 PRO A O 1
ATOM 1167 N N . ASP A 1 145 ? 2.07 -24.047 -13.586 1 98.38 145 ASP A N 1
ATOM 1168 C CA . ASP A 1 145 ? 2.357 -25.469 -13.562 1 98.38 145 ASP A CA 1
ATOM 1169 C C . ASP A 1 145 ? 3.246 -25.844 -12.375 1 98.38 145 ASP A C 1
ATOM 1171 O O . ASP A 1 145 ? 3.355 -27.016 -12.008 1 98.38 145 ASP A O 1
ATOM 1175 N N . GLY A 1 146 ? 3.883 -24.891 -11.789 1 98.25 146 GLY A N 1
ATOM 1176 C CA . GLY A 1 146 ? 4.676 -25.141 -10.602 1 98.25 146 GLY A CA 1
ATOM 1177 C C . GLY A 1 146 ? 6.055 -25.703 -10.898 1 98.25 146 GLY A C 1
ATOM 1178 O O . GLY A 1 146 ? 6.797 -26.062 -9.992 1 98.25 146 GLY A O 1
ATOM 1179 N N . LYS A 1 147 ? 6.438 -25.75 -12.133 1 98.12 147 LYS A N 1
ATOM 1180 C CA . LYS A 1 147 ? 7.742 -26.281 -12.516 1 98.12 147 LYS A CA 1
ATOM 1181 C C . LYS A 1 147 ? 8.867 -25.359 -12.062 1 98.12 147 LYS A C 1
ATOM 1183 O O . LYS A 1 147 ? 8.758 -24.125 -12.172 1 98.12 147 LYS A O 1
ATOM 1188 N N . TYR A 1 148 ? 9.898 -25.953 -11.477 1 98.25 148 TYR A N 1
ATOM 1189 C CA . TYR A 1 148 ? 11.133 -25.234 -11.18 1 98.25 148 TYR A CA 1
ATOM 1190 C C . TYR A 1 148 ? 12.172 -25.438 -12.273 1 98.25 148 TYR A C 1
ATOM 1192 O O . TYR A 1 148 ? 12.484 -26.578 -12.633 1 98.25 148 TYR A O 1
ATOM 1200 N N . TYR A 1 149 ? 12.641 -24.359 -12.852 1 97.56 149 TYR A N 1
ATOM 1201 C CA . TYR A 1 149 ? 13.656 -24.406 -13.898 1 97.56 149 TYR A CA 1
ATOM 1202 C C . TYR A 1 149 ? 15.039 -24.109 -13.328 1 97.56 149 TYR A C 1
ATOM 1204 O O . TYR A 1 149 ? 15.195 -23.234 -12.477 1 97.56 149 TYR A O 1
ATOM 1212 N N . ASP A 1 150 ? 15.984 -24.953 -13.672 1 95.81 150 ASP A N 1
ATOM 1213 C CA . ASP A 1 150 ? 17.359 -24.5 -13.531 1 95.81 150 ASP A CA 1
ATOM 1214 C C . ASP A 1 150 ? 17.672 -23.375 -14.516 1 95.81 150 ASP A C 1
ATOM 1216 O O . ASP A 1 150 ? 17.828 -23.625 -15.711 1 95.81 150 ASP A O 1
ATOM 1220 N N . LEU A 1 151 ? 17.844 -22.188 -14.023 1 96.62 151 LEU A N 1
ATOM 1221 C CA . LEU A 1 151 ? 17.859 -21 -14.883 1 96.62 151 LEU A CA 1
ATOM 1222 C C . LEU A 1 151 ? 19.281 -20.703 -15.336 1 96.62 151 LEU A C 1
ATOM 1224 O O . LEU A 1 151 ? 19.516 -19.703 -16.031 1 96.62 151 LEU A O 1
ATOM 1228 N N . ASP A 1 152 ? 20.266 -21.5 -15.055 1 95.44 152 ASP A N 1
ATOM 1229 C CA . ASP A 1 152 ? 21.656 -21.188 -15.336 1 95.44 152 ASP A CA 1
ATOM 1230 C C . ASP A 1 152 ? 21.875 -20.922 -16.828 1 95.44 152 ASP A C 1
ATOM 1232 O O . ASP A 1 152 ? 22.438 -19.891 -17.203 1 95.44 152 ASP A O 1
ATOM 1236 N N . LYS A 1 153 ? 21.422 -21.859 -17.641 1 94.75 153 LYS A N 1
ATOM 1237 C CA . LYS A 1 153 ? 21.609 -21.719 -19.078 1 94.75 153 LYS A CA 1
ATOM 1238 C C . LYS A 1 153 ? 20.844 -20.5 -19.609 1 94.75 153 LYS A C 1
ATOM 1240 O O . LYS A 1 153 ? 21.391 -19.719 -20.391 1 94.75 153 LYS A O 1
ATOM 1245 N N . LEU A 1 154 ? 19.609 -20.375 -19.25 1 97.12 154 LEU A N 1
ATOM 1246 C CA . LEU A 1 154 ? 18.797 -19.234 -19.672 1 97.12 154 LEU A CA 1
ATOM 1247 C C . LEU A 1 154 ? 19.438 -17.922 -19.219 1 97.12 154 LEU A C 1
ATOM 1249 O O . LEU A 1 154 ? 19.5 -16.969 -19.984 1 97.12 154 LEU A O 1
ATOM 1253 N N . PHE A 1 155 ? 19.859 -17.906 -17.984 1 97.19 155 PHE A N 1
ATOM 1254 C CA . PHE A 1 155 ? 20.469 -16.719 -17.406 1 97.19 155 PHE A CA 1
ATOM 1255 C C . PHE A 1 155 ? 21.656 -16.25 -18.25 1 97.19 155 PHE A C 1
ATOM 1257 O O . PHE A 1 155 ? 21.797 -15.07 -18.547 1 97.19 155 PHE A O 1
ATOM 1264 N N . ASN A 1 156 ? 22.516 -17.188 -18.594 1 96.5 156 ASN A N 1
ATOM 1265 C CA . ASN A 1 156 ? 23.672 -16.875 -19.422 1 96.5 156 ASN A CA 1
ATOM 1266 C C . ASN A 1 156 ? 23.266 -16.281 -20.766 1 96.5 156 ASN A C 1
ATOM 1268 O O . ASN A 1 156 ? 23.891 -15.352 -21.266 1 96.5 156 ASN A O 1
ATOM 1272 N N . SER A 1 157 ? 22.266 -16.859 -21.328 1 97.06 157 SER A N 1
ATOM 1273 C CA . SER A 1 157 ? 21.781 -16.359 -22.594 1 97.06 157 SER A CA 1
ATOM 1274 C C . SER A 1 157 ? 21.234 -14.938 -22.453 1 97.06 157 SER A C 1
ATOM 1276 O O . SER A 1 157 ? 21.375 -14.117 -23.375 1 97.06 157 SER A O 1
ATOM 1278 N N . TRP A 1 158 ? 20.547 -14.602 -21.359 1 98.06 158 TRP A N 1
ATOM 1279 C CA . TRP A 1 158 ? 20.016 -13.266 -21.109 1 98.06 158 TRP A CA 1
ATOM 1280 C C . TRP A 1 158 ? 21.141 -12.258 -20.906 1 98.06 158 TRP A C 1
ATOM 1282 O O . TRP A 1 158 ? 21.047 -11.117 -21.344 1 98.06 158 TRP A O 1
ATOM 1292 N N . LEU A 1 159 ? 22.234 -12.734 -20.234 1 97.06 159 LEU A N 1
ATOM 1293 C CA . LEU A 1 159 ? 23.406 -11.898 -20 1 97.06 159 LEU A CA 1
ATOM 1294 C C . LEU A 1 159 ? 24.047 -11.484 -21.312 1 97.06 159 LEU A C 1
ATOM 1296 O O . LEU A 1 159 ? 24.406 -10.32 -21.5 1 97.06 159 LEU A O 1
ATOM 1300 N N . GLU A 1 160 ? 24.156 -12.438 -22.141 1 96.56 160 GLU A N 1
ATOM 1301 C CA . GLU A 1 160 ? 24.781 -12.203 -23.438 1 96.56 160 GLU A CA 1
ATOM 1302 C C . GLU A 1 160 ? 24.031 -11.148 -24.234 1 96.56 160 GLU A C 1
ATOM 1304 O O . GLU A 1 160 ? 24.609 -10.438 -25.047 1 96.56 160 GLU A O 1
ATOM 1309 N N . LYS A 1 161 ? 22.812 -11.055 -24.031 1 97.56 161 LYS A N 1
ATOM 1310 C CA . LYS A 1 161 ? 21.969 -10.109 -24.75 1 97.56 161 LYS A CA 1
ATOM 1311 C C . LYS A 1 161 ? 21.797 -8.82 -23.969 1 97.56 161 LYS A C 1
ATOM 1313 O O . LYS A 1 161 ? 21 -7.945 -24.359 1 97.56 161 LYS A O 1
ATOM 1318 N N . ASN A 1 162 ? 22.453 -8.672 -22.844 1 97.88 162 ASN A N 1
ATOM 1319 C CA . ASN A 1 162 ? 22.422 -7.496 -21.984 1 97.88 162 ASN A CA 1
ATOM 1320 C C . ASN A 1 162 ? 21 -7.188 -21.516 1 97.88 162 ASN A C 1
ATOM 1322 O O . ASN A 1 162 ? 20.578 -6.031 -21.516 1 97.88 162 ASN A O 1
ATOM 1326 N N . CYS A 1 163 ? 20.281 -8.211 -21.172 1 98.44 163 CYS A N 1
ATOM 1327 C CA . CYS A 1 163 ? 18.891 -8.062 -20.766 1 98.44 163 CYS A CA 1
ATOM 1328 C C . CYS A 1 163 ? 18.797 -7.582 -19.328 1 98.44 163 CYS A C 1
ATOM 1330 O O . CYS A 1 163 ? 19.719 -7.789 -18.531 1 98.44 163 CYS A O 1
ATOM 1332 N N . THR A 1 164 ? 17.766 -6.789 -18.969 1 98.75 164 THR A N 1
ATOM 1333 C CA . THR A 1 164 ? 17.297 -6.656 -17.594 1 98.75 164 THR A CA 1
ATOM 1334 C C . THR A 1 164 ? 16.453 -7.859 -17.188 1 98.75 164 THR A C 1
ATOM 1336 O O . THR A 1 164 ? 15.508 -8.219 -17.891 1 98.75 164 THR A O 1
ATOM 1339 N N . ILE A 1 165 ? 16.859 -8.508 -16.141 1 98.75 165 ILE A N 1
ATOM 1340 C CA . ILE A 1 165 ? 16.234 -9.789 -15.789 1 98.75 165 ILE A CA 1
ATOM 1341 C C . ILE A 1 165 ? 15.367 -9.617 -14.547 1 98.75 165 ILE A C 1
ATOM 1343 O O . ILE A 1 165 ? 15.828 -9.094 -13.523 1 98.75 165 ILE A O 1
ATOM 1347 N N . PHE A 1 166 ? 14.125 -9.969 -14.609 1 98.88 166 PHE A N 1
ATOM 1348 C CA . PHE A 1 166 ? 13.18 -10.008 -13.5 1 98.88 166 PHE A CA 1
ATOM 1349 C C . PHE A 1 166 ? 12.711 -11.43 -13.242 1 98.88 166 PHE A C 1
ATOM 1351 O O . PHE A 1 166 ? 12.055 -12.039 -14.086 1 98.88 166 PHE A O 1
ATOM 1358 N N . VAL A 1 167 ? 13.023 -11.969 -12.078 1 98.81 167 VAL A N 1
ATOM 1359 C CA . VAL A 1 167 ? 12.617 -13.328 -11.719 1 98.81 167 VAL A CA 1
ATOM 1360 C C . VAL A 1 167 ? 11.656 -13.281 -10.531 1 98.81 167 VAL A C 1
ATOM 1362 O O . VAL A 1 167 ? 11.977 -12.695 -9.492 1 98.81 167 VAL A O 1
ATOM 1365 N N . ASP A 1 168 ? 10.508 -13.836 -10.703 1 98.75 168 ASP A N 1
ATOM 1366 C CA . ASP A 1 168 ? 9.516 -13.961 -9.641 1 98.75 168 ASP A CA 1
ATOM 1367 C C . ASP A 1 168 ? 9.664 -15.289 -8.906 1 98.75 168 ASP A C 1
ATOM 1369 O O . ASP A 1 168 ? 9.398 -16.359 -9.469 1 98.75 168 ASP A O 1
ATOM 1373 N N . GLU A 1 169 ? 10.055 -15.211 -7.691 1 98.69 169 GLU A N 1
ATOM 1374 C CA . GLU A 1 169 ? 10.266 -16.406 -6.867 1 98.69 169 GLU A CA 1
ATOM 1375 C C . GLU A 1 169 ? 9.219 -16.5 -5.762 1 98.69 169 GLU A C 1
ATOM 1377 O O . GLU A 1 169 ? 9.508 -16.969 -4.66 1 98.69 169 GLU A O 1
ATOM 1382 N N . SER A 1 170 ? 8.016 -16.016 -6.043 1 97.62 170 SER A N 1
ATOM 1383 C CA . SER A 1 170 ? 6.941 -15.906 -5.059 1 97.62 170 SER A CA 1
ATOM 1384 C C . SER A 1 170 ? 6.602 -17.266 -4.453 1 97.62 170 SER A C 1
ATOM 1386 O O . SER A 1 170 ? 6.141 -17.344 -3.312 1 97.62 170 SER A O 1
ATOM 1388 N N . PHE A 1 171 ? 6.805 -18.359 -5.184 1 98.12 171 PHE A N 1
ATOM 1389 C CA . PHE A 1 171 ? 6.406 -19.672 -4.668 1 98.12 171 PHE A CA 1
ATOM 1390 C C . PHE A 1 171 ? 7.629 -20.516 -4.34 1 98.12 171 PHE A C 1
ATOM 1392 O O . PHE A 1 171 ? 7.5 -21.703 -4.043 1 98.12 171 PHE A O 1
ATOM 1399 N N . LEU A 1 172 ? 8.789 -19.922 -4.355 1 97.88 172 LEU A N 1
ATOM 1400 C CA . LEU A 1 172 ? 10.023 -20.672 -4.133 1 97.88 172 LEU A CA 1
ATOM 1401 C C . LEU A 1 172 ? 10.078 -21.219 -2.709 1 97.88 172 LEU A C 1
ATOM 1403 O O . LEU A 1 172 ? 10.617 -22.297 -2.471 1 97.88 172 LEU A O 1
ATOM 1407 N N . ASP A 1 173 ? 9.469 -20.516 -1.785 1 96.5 173 ASP A N 1
ATOM 1408 C CA . ASP A 1 173 ? 9.5 -20.906 -0.38 1 96.5 173 ASP A CA 1
ATOM 1409 C C . ASP A 1 173 ? 8.773 -22.234 -0.166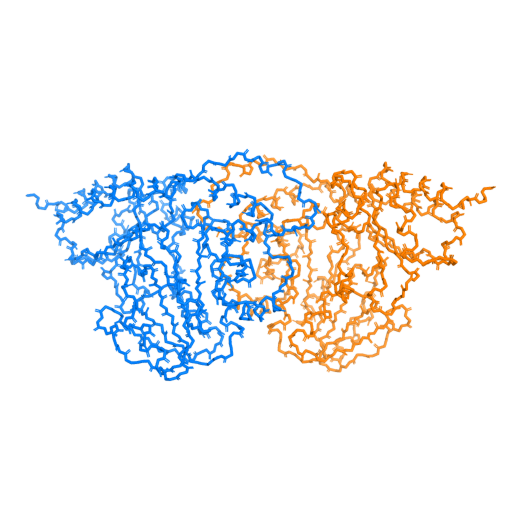 1 96.5 173 ASP A C 1
ATOM 1411 O O . ASP A 1 173 ? 8.945 -22.875 0.87 1 96.5 173 ASP A O 1
ATOM 1415 N N . PHE A 1 174 ? 7.949 -22.625 -1.077 1 97.56 174 PHE A N 1
ATOM 1416 C CA . PHE A 1 174 ? 7.25 -23.891 -0.982 1 97.56 174 PHE A CA 1
ATOM 1417 C C . PHE A 1 174 ? 8.156 -25.047 -1.406 1 97.56 174 PHE A C 1
ATOM 1419 O O . PHE A 1 174 ? 7.734 -26.203 -1.41 1 97.56 174 PHE A O 1
ATOM 1426 N N . THR A 1 175 ? 9.383 -24.703 -1.8 1 96.62 175 THR A N 1
ATOM 1427 C CA . THR A 1 175 ? 10.328 -25.703 -2.299 1 96.62 175 THR A CA 1
ATOM 1428 C C . THR A 1 175 ? 11.633 -25.656 -1.512 1 96.62 175 THR A C 1
ATOM 1430 O O . THR A 1 175 ? 11.828 -24.766 -0.681 1 96.62 175 THR A O 1
ATOM 1433 N N . ASN A 1 176 ? 12.516 -26.641 -1.762 1 94.75 176 ASN A N 1
ATOM 1434 C CA . ASN A 1 176 ? 13.875 -26.625 -1.232 1 94.75 176 ASN A CA 1
ATOM 1435 C C . ASN A 1 176 ? 14.891 -26.234 -2.299 1 94.75 176 ASN A C 1
ATOM 1437 O O . ASN A 1 176 ? 16.062 -26.562 -2.193 1 94.75 176 ASN A O 1
ATOM 1441 N N . LYS A 1 177 ? 14.375 -25.531 -3.322 1 96.38 177 LYS A N 1
ATOM 1442 C CA . LYS A 1 177 ? 15.234 -25.203 -4.453 1 96.38 177 LYS A CA 1
ATOM 1443 C C . LYS A 1 177 ? 15.984 -23.906 -4.199 1 96.38 177 LYS A C 1
ATOM 1445 O O . LYS A 1 177 ? 15.633 -23.141 -3.297 1 96.38 177 LYS A O 1
ATOM 1450 N N . LYS A 1 178 ? 16.953 -23.734 -4.98 1 95.69 178 LYS A N 1
ATOM 1451 C CA . LYS A 1 178 ? 17.844 -22.578 -4.781 1 95.69 178 LYS A CA 1
ATOM 1452 C C . LYS A 1 178 ? 17.266 -21.328 -5.43 1 95.69 178 LYS A C 1
ATOM 1454 O O . LYS A 1 178 ? 16.625 -21.406 -6.473 1 95.69 178 LYS A O 1
ATOM 1459 N N . SER A 1 179 ? 17.531 -20.219 -4.754 1 97.56 179 SER A N 1
ATOM 1460 C CA . SER A 1 179 ? 17.156 -18.922 -5.289 1 97.56 179 SER A CA 1
ATOM 1461 C C . SER A 1 179 ? 18.219 -18.391 -6.246 1 97.56 179 SER A C 1
ATOM 1463 O O . SER A 1 179 ? 19.391 -18.75 -6.137 1 97.56 179 SER A O 1
ATOM 1465 N N . ILE A 1 180 ? 17.797 -17.547 -7.141 1 97.88 180 ILE A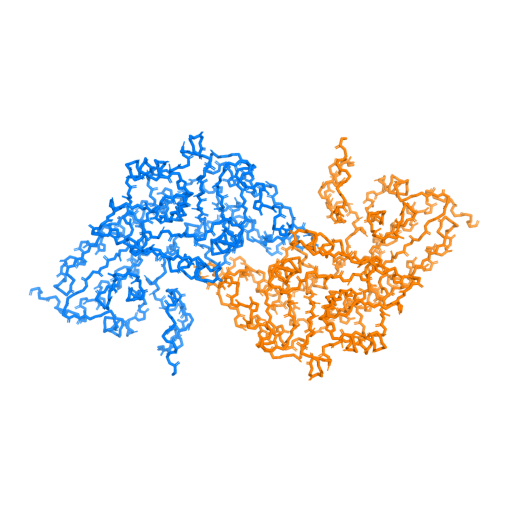 N 1
ATOM 1466 C CA . ILE A 1 180 ? 18.734 -16.938 -8.086 1 97.88 180 ILE A CA 1
ATOM 1467 C C . ILE A 1 180 ? 19.438 -15.75 -7.426 1 97.88 180 ILE A C 1
ATOM 1469 O O . ILE A 1 180 ? 20.281 -15.102 -8.039 1 97.88 180 ILE A O 1
ATOM 1473 N N . ILE A 1 181 ? 19.156 -15.453 -6.191 1 97.69 181 ILE A N 1
ATOM 1474 C CA . ILE A 1 181 ? 19.734 -14.344 -5.434 1 97.69 181 ILE A CA 1
ATOM 1475 C C . ILE A 1 181 ? 21.25 -14.406 -5.492 1 97.69 181 ILE A C 1
ATOM 1477 O O . ILE A 1 181 ? 21.922 -13.367 -5.496 1 97.69 181 ILE A O 1
ATOM 1481 N N . SER A 1 182 ? 21.797 -15.609 -5.594 1 95.31 182 SER A N 1
ATOM 1482 C CA . SER A 1 182 ? 23.25 -15.781 -5.641 1 95.31 182 SER A CA 1
ATOM 1483 C C . SER A 1 182 ? 23.844 -15.062 -6.844 1 95.31 182 SER A C 1
ATOM 1485 O O . SER A 1 182 ? 25.031 -14.75 -6.852 1 95.31 182 SER A O 1
ATOM 1487 N N . LYS A 1 183 ? 23.031 -14.805 -7.844 1 96.38 183 LYS A N 1
ATOM 1488 C CA . LYS A 1 183 ? 23.516 -14.195 -9.078 1 96.38 183 LYS A CA 1
ATOM 1489 C C . LYS A 1 183 ? 23.547 -12.672 -8.961 1 96.38 183 LYS A C 1
ATOM 1491 O O . LYS A 1 183 ? 24.078 -11.984 -9.836 1 96.38 183 LYS A O 1
ATOM 1496 N N . LEU A 1 184 ? 23.047 -12.109 -7.898 1 96.06 184 LEU A N 1
ATOM 1497 C CA . LEU A 1 184 ? 22.984 -10.664 -7.711 1 96.06 184 LEU A CA 1
ATOM 1498 C C . LEU A 1 184 ? 24.375 -10.047 -7.742 1 96.06 184 LEU A C 1
ATOM 1500 O O . LEU A 1 184 ? 24.547 -8.914 -8.203 1 96.06 184 LEU A O 1
ATOM 1504 N N . LYS A 1 185 ? 25.359 -10.734 -7.273 1 93.38 185 LYS A N 1
ATOM 1505 C CA . LYS A 1 185 ? 26.719 -10.219 -7.191 1 93.38 185 LYS A CA 1
ATOM 1506 C C . LYS A 1 185 ? 27.375 -10.172 -8.57 1 93.38 185 LYS A C 1
ATOM 1508 O O . LYS A 1 185 ? 28.281 -9.383 -8.805 1 93.38 185 LYS A O 1
ATOM 1513 N N . SER A 1 186 ? 26.875 -11.023 -9.461 1 93.62 186 SER A N 1
ATOM 1514 C CA . SER A 1 186 ? 27.562 -11.172 -10.742 1 93.62 186 SER A CA 1
ATOM 1515 C C . SER A 1 186 ? 26.828 -10.422 -11.852 1 93.62 186 SER A C 1
ATOM 1517 O O . SER A 1 186 ? 27.344 -10.266 -12.953 1 93.62 186 SER A O 1
ATOM 1519 N N . TYR A 1 187 ? 25.672 -9.922 -11.578 1 97.12 187 TYR A N 1
ATOM 1520 C CA . TYR A 1 187 ? 24.906 -9.242 -12.633 1 97.12 187 TYR A CA 1
ATOM 1521 C C . TYR A 1 187 ? 24.078 -8.102 -12.055 1 97.12 187 TYR A C 1
ATOM 1523 O O . TYR A 1 187 ? 23.172 -8.336 -11.258 1 97.12 187 TYR A O 1
ATOM 1531 N N . ASP A 1 188 ? 24.219 -6.91 -12.555 1 96.75 188 ASP A N 1
ATOM 1532 C CA . ASP A 1 188 ? 23.688 -5.703 -11.93 1 96.75 188 ASP A CA 1
ATOM 1533 C C . ASP A 1 188 ? 22.25 -5.438 -12.367 1 96.75 188 ASP A C 1
ATOM 1535 O O . ASP A 1 188 ? 21.531 -4.641 -11.75 1 96.75 188 ASP A O 1
ATOM 1539 N N . LYS A 1 189 ? 21.828 -6.098 -13.477 1 98.06 189 LYS A N 1
ATOM 1540 C CA . LYS A 1 189 ? 20.484 -5.82 -14 1 98.06 189 LYS A CA 1
ATOM 1541 C C . LYS A 1 189 ? 19.5 -6.91 -13.594 1 98.06 189 LYS A C 1
ATOM 1543 O O . LYS A 1 189 ? 18.609 -7.258 -14.367 1 98.06 189 LYS A O 1
ATOM 1548 N N . LEU A 1 190 ? 19.734 -7.508 -12.422 1 98.69 190 LEU A N 1
ATOM 1549 C CA . LEU A 1 190 ? 18.875 -8.578 -11.922 1 98.69 190 LEU A CA 1
ATOM 1550 C C . LEU A 1 190 ? 17.938 -8.062 -10.836 1 98.69 190 LEU A C 1
ATOM 1552 O O . LEU A 1 190 ? 18.375 -7.398 -9.898 1 98.69 190 LEU A O 1
ATOM 1556 N N . TYR A 1 191 ? 16.641 -8.289 -11.008 1 98.81 191 TYR A N 1
ATOM 1557 C CA . TYR A 1 191 ? 15.594 -8.023 -10.031 1 98.81 191 TYR A CA 1
ATOM 1558 C C . TYR A 1 191 ? 14.852 -9.305 -9.664 1 98.81 191 TYR A C 1
ATOM 1560 O O . TYR A 1 191 ? 14.531 -10.109 -10.539 1 98.81 191 TYR A O 1
ATOM 1568 N N . ILE A 1 192 ? 14.617 -9.492 -8.367 1 98.88 192 ILE A N 1
ATOM 1569 C CA . ILE A 1 192 ? 13.961 -10.703 -7.879 1 98.88 192 ILE A CA 1
ATOM 1570 C C . ILE A 1 192 ? 12.758 -10.328 -7.012 1 98.88 192 ILE A C 1
ATOM 1572 O O . ILE A 1 192 ? 12.883 -9.523 -6.082 1 98.88 192 ILE A O 1
ATOM 1576 N N . LEU A 1 193 ? 11.633 -10.836 -7.332 1 98.81 193 LEU A N 1
ATOM 1577 C CA . LEU A 1 193 ? 10.438 -10.648 -6.516 1 98.81 193 LEU A CA 1
ATOM 1578 C C . LEU A 1 193 ? 10.234 -11.82 -5.559 1 98.81 193 LEU A C 1
ATOM 1580 O O . LEU A 1 193 ? 10.289 -12.977 -5.973 1 98.81 193 LEU A O 1
ATOM 1584 N N . LYS A 1 194 ? 10.094 -11.5 -4.316 1 98 194 LYS A N 1
ATOM 1585 C CA . LYS A 1 194 ? 9.758 -12.477 -3.283 1 98 194 LYS A CA 1
ATOM 1586 C C . LYS A 1 194 ? 8.414 -12.148 -2.633 1 98 194 LYS A C 1
ATOM 1588 O O . LYS A 1 194 ? 8.148 -10.992 -2.307 1 98 194 LYS A O 1
ATOM 1593 N N . SER A 1 195 ? 7.602 -13.125 -2.516 1 94.25 195 SER A N 1
ATOM 1594 C CA . SER A 1 195 ? 6.367 -12.992 -1.748 1 94.25 195 SER A CA 1
ATOM 1595 C C . SER A 1 195 ? 6.402 -13.844 -0.487 1 94.25 195 SER A C 1
ATOM 1597 O O . SER A 1 195 ? 6.688 -15.039 -0.551 1 94.25 195 SER A O 1
ATOM 1599 N N . MET A 1 196 ? 6.121 -13.25 0.632 1 93.94 196 MET A N 1
ATOM 1600 C CA . MET A 1 196 ? 6.027 -13.984 1.89 1 93.94 196 MET A CA 1
ATOM 1601 C C . MET A 1 196 ? 4.574 -14.227 2.273 1 93.94 196 MET A C 1
ATOM 1603 O O . MET A 1 196 ? 4.281 -15.047 3.141 1 93.94 196 MET A O 1
ATOM 1607 N N . THR A 1 197 ? 3.682 -13.609 1.555 1 93 197 THR A N 1
ATOM 1608 C CA . THR A 1 197 ? 2.279 -13.656 1.955 1 93 197 THR A CA 1
ATOM 1609 C C . THR A 1 197 ? 1.648 -14.992 1.565 1 93 197 THR A C 1
ATOM 1611 O O . THR A 1 197 ? 0.693 -15.438 2.203 1 93 197 THR A O 1
ATOM 1614 N N . LYS A 1 198 ? 2.23 -15.617 0.53 1 95.38 198 LYS A N 1
ATOM 1615 C CA . LYS A 1 198 ? 1.7 -16.906 0.097 1 95.38 198 LYS A CA 1
ATOM 1616 C C . LYS A 1 198 ? 2.049 -18 1.096 1 95.38 198 LYS A C 1
ATOM 1618 O O . LYS A 1 198 ? 1.163 -18.719 1.574 1 95.38 198 LYS A O 1
ATOM 1623 N N . ILE A 1 199 ? 3.311 -18.109 1.456 1 96.94 199 ILE A N 1
ATOM 1624 C CA . ILE A 1 199 ? 3.799 -19.188 2.299 1 96.94 199 ILE A CA 1
ATOM 1625 C C . ILE A 1 199 ? 3.293 -19 3.729 1 96.94 199 ILE A C 1
ATOM 1627 O O . ILE A 1 199 ? 3.053 -19.984 4.441 1 96.94 199 ILE A O 1
ATOM 1631 N N . TYR A 1 200 ? 3.055 -17.812 4.156 1 96.75 200 TYR A N 1
ATOM 1632 C CA . TYR A 1 200 ? 2.643 -17.547 5.527 1 96.75 200 TYR A CA 1
ATOM 1633 C C . TYR A 1 200 ? 1.136 -17.344 5.613 1 96.75 200 TYR A C 1
ATOM 1635 O O . TYR A 1 200 ? 0.644 -16.719 6.559 1 96.75 200 TYR A O 1
ATOM 1643 N N . SER A 1 201 ? 0.403 -17.766 4.625 1 96.5 201 SER A N 1
ATOM 1644 C CA . SER A 1 201 ? -1.055 -17.828 4.613 1 96.5 201 SER A CA 1
ATOM 1645 C C . SER A 1 201 ? -1.665 -16.469 4.93 1 96.5 201 SER A C 1
ATOM 1647 O O . SER A 1 201 ? -2.496 -16.359 5.832 1 96.5 201 SER A O 1
ATOM 1649 N N . SER A 1 202 ? -1.212 -15.477 4.211 1 95.56 202 SER A N 1
ATOM 1650 C CA . SER A 1 202 ? -1.625 -14.117 4.523 1 95.56 202 SER A CA 1
ATOM 1651 C C . SER A 1 202 ? -1.78 -13.281 3.258 1 95.56 202 SER A C 1
ATOM 1653 O O . SER A 1 202 ? -1.229 -12.18 3.162 1 95.56 202 SER A O 1
ATOM 1655 N N . ALA A 1 203 ? -2.564 -13.805 2.377 1 93.19 203 ALA A N 1
ATOM 1656 C CA . ALA A 1 203 ? -2.777 -13.125 1.105 1 93.19 203 ALA A CA 1
ATOM 1657 C C . ALA A 1 203 ? -3.383 -11.734 1.324 1 93.19 203 ALA A C 1
ATOM 1659 O O . ALA A 1 203 ? -3.205 -10.836 0.498 1 93.19 203 ALA A O 1
ATOM 1660 N N . SER A 1 204 ? -4.094 -11.539 2.432 1 93.38 204 SER A N 1
ATOM 1661 C CA . SER A 1 204 ? -4.766 -10.266 2.691 1 93.38 204 SER A CA 1
ATOM 1662 C C . SER A 1 204 ? -3.799 -9.242 3.283 1 93.38 204 SER A C 1
ATOM 1664 O O . SER A 1 204 ? -4.137 -8.062 3.41 1 93.38 204 SER A O 1
ATOM 1666 N N . ILE A 1 205 ? -2.703 -9.68 3.758 1 93.75 205 ILE A N 1
ATOM 1667 C CA . ILE A 1 205 ? -1.604 -8.797 4.137 1 93.75 205 ILE A CA 1
ATOM 1668 C C . ILE A 1 205 ? -0.878 -8.32 2.881 1 93.75 205 ILE A C 1
ATOM 1670 O O . ILE A 1 205 ? -0.707 -9.078 1.925 1 93.75 205 ILE A O 1
ATOM 1674 N N . ARG A 1 206 ? -0.508 -7.086 2.906 1 93.81 206 ARG A N 1
ATOM 1675 C CA . ARG A 1 206 ? 0.053 -6.5 1.692 1 93.81 206 ARG A CA 1
ATOM 1676 C C . ARG A 1 206 ? 1.516 -6.117 1.894 1 93.81 206 ARG A C 1
ATOM 1678 O O . ARG A 1 206 ? 1.827 -4.957 2.164 1 93.81 206 ARG A O 1
ATOM 1685 N N . VAL A 1 207 ? 2.383 -7.07 1.72 1 96.12 207 VAL A N 1
ATOM 1686 C CA . VAL A 1 207 ? 3.822 -6.844 1.755 1 96.12 207 VAL A CA 1
ATOM 1687 C C . VAL A 1 207 ? 4.5 -7.652 0.652 1 96.12 207 VAL A C 1
ATOM 1689 O O . VAL A 1 207 ? 4.348 -8.875 0.586 1 96.12 207 VAL A O 1
ATOM 1692 N N . GLY A 1 208 ? 5.109 -7.074 -0.244 1 96.44 208 GLY A N 1
ATOM 1693 C CA . GLY A 1 208 ? 5.949 -7.664 -1.274 1 96.44 208 GLY A CA 1
ATOM 1694 C C . GLY A 1 208 ? 7.375 -7.148 -1.243 1 96.44 208 GLY A C 1
ATOM 1695 O O . GLY A 1 208 ? 7.637 -6.047 -0.756 1 96.44 208 GLY A O 1
ATOM 1696 N N . THR A 1 209 ? 8.289 -7.996 -1.719 1 98.19 209 THR A N 1
ATOM 1697 C CA . THR A 1 209 ? 9.695 -7.625 -1.624 1 98.19 209 THR A CA 1
ATOM 1698 C C . THR A 1 209 ? 10.375 -7.711 -2.99 1 98.19 209 THR A C 1
ATOM 1700 O O . THR A 1 209 ? 10.297 -8.742 -3.658 1 98.19 209 THR A O 1
ATOM 1703 N N . LEU A 1 210 ? 10.93 -6.629 -3.361 1 98.69 210 LEU A N 1
ATOM 1704 C CA . LEU A 1 210 ? 11.82 -6.617 -4.512 1 98.69 210 LEU A CA 1
ATOM 1705 C C . LEU A 1 210 ? 13.281 -6.605 -4.07 1 98.69 210 LEU A C 1
ATOM 1707 O O . LEU A 1 210 ? 13.664 -5.82 -3.199 1 98.69 210 LEU A O 1
ATOM 1711 N N . ILE A 1 211 ? 14.086 -7.516 -4.594 1 98.81 211 ILE A N 1
ATOM 1712 C CA . ILE A 1 211 ? 15.5 -7.637 -4.258 1 98.81 211 ILE A CA 1
ATOM 1713 C C . ILE A 1 211 ? 16.344 -7.293 -5.48 1 98.81 211 ILE A C 1
ATOM 1715 O O . ILE A 1 211 ? 16.062 -7.754 -6.59 1 98.81 211 ILE A O 1
ATOM 1719 N N . SER A 1 212 ? 17.344 -6.508 -5.414 1 98.81 212 SER A N 1
ATOM 1720 C CA . SER A 1 212 ? 18.359 -6.164 -6.402 1 98.81 212 SER A CA 1
ATOM 1721 C C . SER A 1 212 ? 19.578 -5.531 -5.742 1 98.81 212 SER A C 1
ATOM 1723 O O . SER A 1 212 ? 19.703 -5.539 -4.512 1 98.81 212 SER A O 1
ATOM 1725 N N . ASN A 1 213 ? 20.562 -5.148 -6.508 1 98.12 213 ASN A N 1
ATOM 1726 C CA . ASN A 1 213 ? 21.688 -4.445 -5.883 1 98.12 213 ASN A CA 1
ATOM 1727 C C . ASN A 1 213 ? 21.25 -3.1 -5.312 1 98.12 213 ASN A C 1
ATOM 1729 O O . ASN A 1 213 ? 20.203 -2.574 -5.676 1 98.12 213 ASN A O 1
ATOM 1733 N N . ALA A 1 214 ? 22.047 -2.533 -4.414 1 98 214 ALA A N 1
ATOM 1734 C CA . ALA A 1 214 ? 21.688 -1.353 -3.631 1 98 214 ALA A CA 1
ATOM 1735 C C . ALA A 1 214 ? 21.406 -0.155 -4.535 1 98 214 ALA A C 1
ATOM 1737 O O . ALA A 1 214 ? 20.516 0.648 -4.258 1 98 214 ALA A O 1
ATOM 1738 N N . LYS A 1 215 ? 22.156 -0.014 -5.562 1 97.81 215 LYS A N 1
ATOM 1739 C CA . LYS A 1 215 ? 21.984 1.11 -6.48 1 97.81 215 LYS A CA 1
ATOM 1740 C C . LYS A 1 215 ? 20.609 1.074 -7.148 1 97.81 215 LYS A C 1
ATOM 1742 O O . LYS A 1 215 ? 19.906 2.088 -7.195 1 97.81 215 LYS A O 1
ATOM 1747 N N . ASN A 1 216 ? 20.219 -0.104 -7.695 1 98.06 216 ASN A N 1
ATOM 1748 C CA . ASN A 1 216 ? 18.922 -0.286 -8.32 1 98.06 216 ASN A CA 1
ATOM 1749 C C . ASN A 1 216 ? 17.781 -0.008 -7.34 1 98.06 216 ASN A C 1
ATOM 1751 O O . ASN A 1 216 ? 16.812 0.672 -7.68 1 98.06 216 ASN A O 1
ATOM 1755 N N . ILE A 1 217 ? 17.922 -0.506 -6.152 1 98.31 217 ILE A N 1
ATOM 1756 C CA . ILE A 1 217 ? 16.875 -0.392 -5.137 1 98.31 217 ILE A CA 1
ATOM 1757 C C . ILE A 1 217 ? 16.719 1.069 -4.723 1 98.31 217 ILE A C 1
ATOM 1759 O O . ILE A 1 217 ? 15.594 1.55 -4.539 1 98.31 217 ILE A O 1
ATOM 1763 N N . LYS A 1 218 ? 17.781 1.749 -4.578 1 97.38 218 LYS A N 1
ATOM 1764 C CA . LYS A 1 218 ? 17.719 3.166 -4.234 1 97.38 218 LYS A CA 1
ATOM 1765 C C . LYS A 1 218 ? 16.922 3.953 -5.273 1 97.38 218 LYS A C 1
ATOM 1767 O O . LYS A 1 218 ? 16.109 4.801 -4.926 1 97.38 218 LYS A O 1
ATOM 1772 N N . LYS A 1 219 ? 17.172 3.648 -6.531 1 96 219 LYS A N 1
ATOM 1773 C CA . LYS A 1 219 ? 16.469 4.324 -7.617 1 96 219 LYS A CA 1
ATOM 1774 C C . LYS A 1 219 ? 14.961 4.102 -7.527 1 96 219 LYS A C 1
ATOM 1776 O O . LYS A 1 219 ? 14.18 5.023 -7.77 1 96 219 LYS A O 1
ATOM 1781 N N . ILE A 1 220 ? 14.609 2.904 -7.211 1 96.06 220 ILE A N 1
ATOM 1782 C CA . ILE A 1 220 ? 13.195 2.564 -7.098 1 96.06 220 ILE A CA 1
ATOM 1783 C C . ILE A 1 220 ? 12.602 3.221 -5.852 1 96.06 220 ILE A C 1
ATOM 1785 O O . ILE A 1 220 ? 11.516 3.803 -5.902 1 96.06 220 ILE A O 1
ATOM 1789 N N . LYS A 1 221 ? 13.305 3.154 -4.785 1 94.62 221 LYS A N 1
ATOM 1790 C CA . LYS A 1 221 ? 12.875 3.695 -3.498 1 94.62 221 LYS A CA 1
ATOM 1791 C C . LYS A 1 221 ? 12.625 5.199 -3.588 1 94.62 221 LYS A C 1
ATOM 1793 O O . LYS A 1 221 ? 11.711 5.723 -2.951 1 94.62 221 LYS A O 1
ATOM 1798 N N . ASP A 1 222 ? 13.422 5.883 -4.336 1 93.25 222 ASP A N 1
ATOM 1799 C CA . ASP A 1 222 ? 13.336 7.332 -4.473 1 93.25 222 ASP A CA 1
ATOM 1800 C C . ASP A 1 222 ? 12.008 7.75 -5.098 1 93.25 222 ASP A C 1
ATOM 1802 O O . ASP A 1 222 ? 11.594 8.906 -4.973 1 93.25 222 ASP A O 1
ATOM 1806 N N . LYS A 1 223 ? 11.344 6.844 -5.723 1 93.38 223 LYS A N 1
ATOM 1807 C CA . LYS A 1 223 ? 10.102 7.164 -6.418 1 93.38 223 LYS A CA 1
ATOM 1808 C C . LYS A 1 223 ? 8.891 6.676 -5.629 1 93.38 223 LYS A C 1
ATOM 1810 O O . LYS A 1 223 ? 7.758 6.758 -6.109 1 93.38 223 LYS A O 1
ATOM 1815 N N . GLU A 1 224 ? 9.172 6.145 -4.5 1 93.56 224 GLU A N 1
ATOM 1816 C CA . GLU A 1 224 ? 8.117 5.613 -3.635 1 93.56 224 GLU A CA 1
ATOM 1817 C C . GLU A 1 224 ? 7.852 6.547 -2.457 1 93.56 224 GLU A C 1
ATOM 1819 O O . GLU A 1 224 ? 8.758 7.234 -1.985 1 93.56 224 GLU A O 1
ATOM 1824 N N . PRO A 1 225 ? 6.617 6.574 -1.974 1 91.12 225 PRO A N 1
ATOM 1825 C CA . PRO A 1 225 ? 6.336 7.348 -0.761 1 91.12 225 PRO A CA 1
ATOM 1826 C C . PRO A 1 225 ? 6.973 6.742 0.486 1 91.12 225 PRO A C 1
ATOM 1828 O O . PRO A 1 225 ? 7.293 5.551 0.503 1 91.12 225 PRO A O 1
ATOM 1831 N N . LEU A 1 226 ? 7.07 7.57 1.527 1 84.75 226 LEU A N 1
ATOM 1832 C CA . LEU A 1 226 ? 7.738 7.18 2.766 1 84.75 226 LEU A CA 1
ATOM 1833 C C . LEU A 1 226 ? 6.922 6.137 3.52 1 84.75 226 LEU A C 1
ATOM 1835 O O . LEU A 1 226 ? 7.48 5.176 4.055 1 84.75 226 LEU A O 1
ATOM 1839 N N . TRP A 1 227 ? 5.613 6.316 3.68 1 90.19 227 TRP A N 1
ATOM 1840 C CA . TRP A 1 227 ? 4.734 5.441 4.449 1 90.19 227 TRP A CA 1
ATOM 1841 C C . TRP A 1 227 ? 3.779 4.684 3.531 1 90.19 227 TRP A C 1
ATOM 1843 O O . TRP A 1 227 ? 2.773 5.238 3.08 1 90.19 227 TRP A O 1
ATOM 1853 N N . LYS A 1 228 ? 4.172 3.416 3.297 1 92.12 228 LYS A N 1
ATOM 1854 C CA . LYS A 1 228 ? 3.318 2.727 2.332 1 92.12 228 LYS A CA 1
ATOM 1855 C C . LYS A 1 228 ? 2.932 1.339 2.836 1 92.12 228 LYS A C 1
ATOM 1857 O O . LYS A 1 228 ? 2.244 0.59 2.139 1 92.12 228 LYS A O 1
ATOM 1862 N N . LEU A 1 229 ? 3.371 0.97 4.066 1 96.19 229 LEU A N 1
ATOM 1863 C CA . LEU A 1 229 ? 3.062 -0.365 4.566 1 96.19 229 LEU A CA 1
ATOM 1864 C C . LEU A 1 229 ? 2.268 -0.289 5.867 1 96.19 229 LEU A C 1
ATOM 1866 O O . LEU A 1 229 ? 2.57 0.532 6.738 1 96.19 229 LEU A O 1
ATOM 1870 N N . SER A 1 230 ? 1.304 -1.125 5.977 1 96.38 230 SER A N 1
ATOM 1871 C CA . SER A 1 230 ? 0.498 -1.246 7.188 1 96.38 230 SER A CA 1
ATOM 1872 C C . SER A 1 230 ? 1.336 -1.741 8.359 1 96.38 230 SER A C 1
ATOM 1874 O O . SER A 1 230 ? 2.137 -2.666 8.211 1 96.38 230 SER A O 1
ATOM 1876 N N . HIS A 1 231 ? 1.111 -1.088 9.484 1 95.94 231 HIS A N 1
ATOM 1877 C CA . HIS A 1 231 ? 1.771 -1.542 10.703 1 95.94 231 HIS A CA 1
ATOM 1878 C C . HIS A 1 231 ? 1.304 -2.939 11.094 1 95.94 231 HIS A C 1
ATOM 1880 O O . HIS A 1 231 ? 2.102 -3.764 11.547 1 95.94 231 HIS A O 1
ATOM 1886 N N . PHE A 1 232 ? -0.016 -3.207 10.953 1 96.5 232 PHE A N 1
ATOM 1887 C CA . PHE A 1 232 ? -0.555 -4.531 11.242 1 96.5 232 PHE A CA 1
ATOM 1888 C C . PHE A 1 232 ? 0.133 -5.594 10.398 1 96.5 232 PHE A C 1
ATOM 1890 O O . PHE A 1 232 ? 0.558 -6.629 10.914 1 96.5 232 PHE A O 1
ATOM 1897 N N . ASP A 1 233 ? 0.206 -5.293 9.07 1 96.75 233 ASP A N 1
ATOM 1898 C CA . ASP A 1 233 ? 0.84 -6.23 8.156 1 96.75 233 ASP A CA 1
ATOM 1899 C C . ASP A 1 233 ? 2.299 -6.473 8.539 1 96.75 233 ASP A C 1
ATOM 1901 O O . ASP A 1 233 ? 2.77 -7.609 8.531 1 96.75 233 ASP A O 1
ATOM 1905 N N . SER A 1 234 ? 2.973 -5.367 8.859 1 96.69 234 SER A N 1
ATOM 1906 C CA . SER A 1 234 ? 4.379 -5.43 9.25 1 96.69 234 SER A CA 1
ATOM 1907 C C . SER A 1 234 ? 4.578 -6.336 10.461 1 96.69 234 SER A C 1
ATOM 1909 O O . SER A 1 234 ? 5.438 -7.219 10.445 1 96.69 234 SER A O 1
ATOM 1911 N N . ILE A 1 235 ? 3.787 -6.156 11.508 1 95.88 235 ILE A N 1
ATOM 1912 C CA . ILE A 1 235 ? 3.932 -6.898 12.758 1 95.88 235 ILE A CA 1
ATOM 1913 C C . ILE A 1 235 ? 3.57 -8.367 12.531 1 95.88 235 ILE A C 1
ATOM 1915 O O . ILE A 1 235 ? 4.246 -9.258 13.039 1 95.88 235 ILE A O 1
ATOM 1919 N N . TYR A 1 236 ? 2.535 -8.609 11.742 1 95.81 236 TYR A N 1
ATOM 1920 C CA . TYR A 1 236 ? 2.168 -9.992 11.438 1 95.81 236 TYR A CA 1
ATOM 1921 C C . TYR A 1 236 ? 3.328 -10.734 10.789 1 95.81 236 TYR A C 1
ATOM 1923 O O . TYR A 1 236 ? 3.705 -11.82 11.227 1 95.81 236 TYR A O 1
ATOM 1931 N N . LEU A 1 237 ? 3.881 -10.148 9.781 1 96 237 LEU A N 1
ATOM 1932 C CA . LEU A 1 237 ? 4.918 -10.812 9.008 1 96 237 LEU A CA 1
ATOM 1933 C C . LEU A 1 237 ? 6.18 -11.016 9.844 1 96 237 LEU A C 1
ATOM 1935 O O . LEU A 1 237 ? 6.832 -12.055 9.75 1 96 237 LEU A O 1
ATOM 1939 N N . GLN A 1 238 ? 6.547 -9.992 10.656 1 95.94 238 GLN A N 1
ATOM 1940 C CA . GLN A 1 238 ? 7.699 -10.117 11.547 1 95.94 238 GLN A CA 1
ATOM 1941 C C . GLN A 1 238 ? 7.562 -11.336 12.453 1 95.94 238 GLN A C 1
ATOM 1943 O O . GLN A 1 238 ? 8.523 -12.094 12.633 1 95.94 238 GLN A O 1
ATOM 1948 N N . ASN A 1 239 ? 6.367 -11.539 12.961 1 95.31 239 ASN A N 1
ATOM 1949 C CA . ASN A 1 239 ? 6.121 -12.648 13.867 1 95.31 239 ASN A CA 1
ATOM 1950 C C . ASN A 1 239 ? 6.039 -13.977 13.125 1 95.31 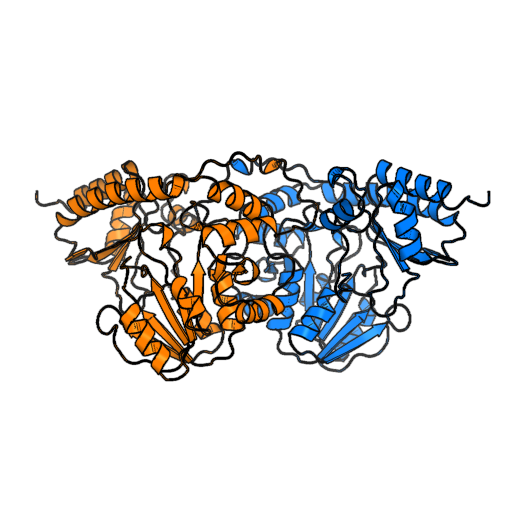239 ASN A C 1
ATOM 1952 O O . ASN A 1 239 ? 6.516 -15 13.609 1 95.31 239 ASN A O 1
ATOM 1956 N N . ALA A 1 240 ? 5.441 -13.945 11.945 1 95.62 240 ALA A N 1
ATOM 1957 C CA . ALA A 1 240 ? 5.312 -15.164 11.141 1 95.62 240 ALA A CA 1
ATOM 1958 C C . ALA A 1 240 ? 6.684 -15.68 10.711 1 95.62 240 ALA A C 1
ATOM 1960 O O . ALA A 1 240 ? 6.941 -16.891 10.773 1 95.62 240 ALA A O 1
ATOM 1961 N N . ILE A 1 241 ? 7.559 -14.797 10.32 1 95.31 241 ILE A N 1
ATOM 1962 C CA . ILE A 1 241 ? 8.875 -15.156 9.805 1 95.31 241 ILE A CA 1
ATOM 1963 C C . ILE A 1 241 ? 9.719 -15.758 10.93 1 95.31 241 ILE A C 1
ATOM 1965 O O . ILE A 1 241 ? 10.555 -16.641 10.68 1 95.31 241 ILE A O 1
ATOM 1969 N N . LYS A 1 242 ? 9.469 -15.398 12.156 1 92.25 242 LYS A N 1
ATOM 1970 C CA . LYS A 1 242 ? 10.234 -15.883 13.305 1 92.25 242 LYS A CA 1
ATOM 1971 C C . LYS A 1 242 ? 9.906 -17.344 13.602 1 92.25 242 LYS A C 1
ATOM 1973 O O . LYS A 1 242 ? 10.648 -18.016 14.336 1 92.25 242 LYS A O 1
ATOM 1978 N N . ASN A 1 243 ? 8.859 -17.797 13.055 1 89.62 243 ASN A N 1
ATOM 1979 C CA . ASN A 1 243 ? 8.5 -19.203 13.25 1 89.62 243 ASN A CA 1
ATOM 1980 C C . ASN A 1 243 ? 9.414 -20.125 12.461 1 89.62 243 ASN A C 1
ATOM 1982 O O . ASN A 1 243 ? 9.102 -20.516 11.336 1 89.62 243 ASN A O 1
ATOM 1986 N N . ARG A 1 244 ? 10.484 -20.625 12.938 1 81.06 244 ARG A N 1
ATOM 1987 C CA . ARG A 1 244 ? 11.625 -21.266 12.281 1 81.06 244 ARG A CA 1
ATOM 1988 C C . ARG A 1 244 ? 11.203 -22.562 11.586 1 81.06 244 ARG A C 1
ATOM 1990 O O . ARG A 1 244 ? 11.703 -22.875 10.508 1 81.06 244 ARG A O 1
ATOM 1997 N N . ASP A 1 245 ? 10.273 -23.266 12.133 1 92.12 245 ASP A N 1
ATOM 1998 C CA . ASP A 1 245 ? 9.969 -24.594 11.602 1 92.12 245 ASP A CA 1
ATOM 1999 C C . ASP A 1 245 ? 8.734 -24.547 10.703 1 92.12 245 ASP A C 1
ATOM 2001 O O . ASP A 1 245 ? 8.367 -25.562 10.102 1 92.12 245 ASP A O 1
ATOM 2005 N N . PHE A 1 246 ? 8.242 -23.453 10.492 1 95.75 246 PHE A N 1
ATOM 2006 C CA . PHE A 1 246 ? 6.957 -23.344 9.805 1 95.75 246 PHE A CA 1
ATOM 2007 C C . PHE A 1 246 ? 7.102 -23.719 8.336 1 95.75 246 PHE A C 1
ATOM 2009 O O . PHE A 1 246 ? 6.277 -24.453 7.793 1 95.75 246 PHE A O 1
ATOM 2016 N N . ILE A 1 247 ? 8.125 -23.25 7.691 1 95.62 247 ILE A N 1
ATOM 2017 C CA . ILE A 1 247 ? 8.32 -23.469 6.262 1 95.62 247 ILE A CA 1
ATOM 2018 C C . ILE A 1 247 ? 8.602 -24.953 6.008 1 95.62 247 ILE A C 1
ATOM 2020 O O . ILE A 1 247 ? 7.996 -25.562 5.121 1 95.62 247 ILE A O 1
ATOM 2024 N N . SER A 1 248 ? 9.5 -25.5 6.824 1 96.25 248 SER A N 1
ATOM 2025 C CA . SER A 1 248 ? 9.828 -26.906 6.652 1 96.25 248 SER A CA 1
ATOM 2026 C C . SER A 1 248 ? 8.602 -27.797 6.871 1 96.25 248 SER A C 1
ATOM 2028 O O . SER A 1 248 ? 8.406 -28.781 6.164 1 96.25 248 SER A O 1
ATOM 2030 N N . GLU A 1 249 ? 7.812 -27.438 7.852 1 96.81 249 GLU A N 1
ATOM 2031 C CA . GLU A 1 249 ? 6.57 -28.156 8.094 1 96.81 249 GLU A CA 1
ATOM 2032 C C . GLU A 1 249 ? 5.613 -28.031 6.91 1 96.81 249 GLU A C 1
ATOM 2034 O O . GLU A 1 249 ? 4.992 -29.016 6.504 1 96.81 249 GLU A O 1
ATOM 2039 N N . THR A 1 250 ? 5.492 -26.828 6.402 1 97.75 250 THR A N 1
ATOM 2040 C CA . THR A 1 250 ? 4.637 -26.578 5.246 1 97.75 250 THR A CA 1
ATOM 2041 C C . THR A 1 250 ? 5.062 -27.453 4.066 1 97.75 250 THR A C 1
ATOM 2043 O O . THR A 1 250 ? 4.223 -28.094 3.43 1 97.75 250 THR A O 1
ATOM 2046 N N . ILE A 1 251 ? 6.355 -27.484 3.775 1 97.75 251 ILE A N 1
ATOM 2047 C CA . ILE A 1 251 ? 6.887 -28.234 2.643 1 97.75 251 ILE A CA 1
ATOM 2048 C C . ILE A 1 251 ? 6.586 -29.719 2.822 1 97.75 251 ILE A C 1
ATOM 2050 O O . ILE A 1 251 ? 6.117 -30.391 1.894 1 97.75 251 ILE A O 1
ATOM 2054 N N . LYS A 1 252 ? 6.809 -30.219 3.994 1 97.94 252 LYS A N 1
ATOM 2055 C CA . LYS A 1 252 ? 6.609 -31.641 4.285 1 97.94 252 LYS A CA 1
ATOM 2056 C C . LYS A 1 252 ? 5.152 -32.031 4.09 1 97.94 252 LYS A C 1
ATOM 2058 O O . LYS A 1 252 ? 4.855 -33 3.363 1 97.94 252 LYS A O 1
ATOM 2063 N N . ILE A 1 253 ? 4.25 -31.312 4.727 1 98.25 253 ILE A N 1
ATOM 2064 C CA . ILE A 1 253 ? 2.83 -31.656 4.699 1 98.25 253 ILE A CA 1
ATOM 2065 C C . ILE A 1 253 ? 2.287 -31.484 3.283 1 98.25 253 ILE A C 1
ATOM 2067 O O . ILE A 1 253 ? 1.513 -32.312 2.805 1 98.25 253 ILE A O 1
ATOM 2071 N N . THR A 1 254 ? 2.67 -30.438 2.627 1 98.19 254 THR A N 1
ATOM 2072 C CA . THR A 1 254 ? 2.227 -30.172 1.263 1 98.19 254 THR A CA 1
ATOM 2073 C C . THR A 1 254 ? 2.693 -31.281 0.321 1 98.19 254 THR A C 1
ATOM 2075 O O . THR A 1 254 ? 1.946 -31.703 -0.558 1 98.19 254 THR A O 1
ATOM 2078 N N . LYS A 1 255 ? 3.928 -31.703 0.491 1 97.94 255 LYS A N 1
ATOM 2079 C CA . LYS A 1 255 ? 4.473 -32.781 -0.33 1 97.94 255 LYS A CA 1
ATOM 2080 C C . LYS A 1 255 ? 3.666 -34.062 -0.16 1 97.94 255 LYS A C 1
ATOM 2082 O O . LYS A 1 255 ? 3.367 -34.75 -1.14 1 97.94 255 LYS A O 1
ATOM 2087 N N . GLU A 1 256 ? 3.342 -34.375 1.03 1 98.38 256 GLU A N 1
ATOM 2088 C CA . GLU A 1 256 ? 2.553 -35.562 1.322 1 98.38 256 GLU A CA 1
ATOM 2089 C C . GLU A 1 256 ? 1.168 -35.469 0.687 1 98.38 256 GLU A C 1
ATOM 2091 O O . GLU A 1 256 ? 0.711 -36.438 0.052 1 98.38 256 GLU A O 1
ATOM 2096 N N . ASN A 1 257 ? 0.493 -34.375 0.894 1 98.75 257 ASN A N 1
ATOM 2097 C CA . ASN A 1 257 ? -0.844 -34.188 0.343 1 98.75 257 ASN A CA 1
ATOM 2098 C C . ASN A 1 257 ? -0.824 -34.156 -1.184 1 98.75 257 ASN A C 1
ATOM 2100 O O . ASN A 1 257 ? -1.762 -34.625 -1.827 1 98.75 257 ASN A O 1
ATOM 2104 N N . LYS A 1 258 ? 0.22 -33.625 -1.737 1 98.69 258 LYS A N 1
ATOM 2105 C CA . LYS A 1 258 ? 0.38 -33.594 -3.188 1 98.69 258 LYS A CA 1
ATOM 2106 C C . LYS A 1 258 ? 0.554 -35 -3.748 1 98.69 258 LYS A C 1
ATOM 2108 O O . LYS A 1 258 ? -0.056 -35.344 -4.762 1 98.69 258 LYS A O 1
ATOM 2113 N N . LYS A 1 259 ? 1.396 -35.781 -3.084 1 98.38 259 LYS A N 1
ATOM 2114 C CA . LYS A 1 259 ? 1.594 -37.156 -3.488 1 98.38 259 LYS A CA 1
ATOM 2115 C C . LYS A 1 259 ? 0.28 -37.938 -3.453 1 98.38 259 LYS A C 1
ATOM 2117 O O . LYS A 1 259 ? -0.033 -38.688 -4.387 1 98.38 259 LYS A O 1
ATOM 2122 N N . TYR A 1 260 ? -0.427 -37.75 -2.352 1 98.38 260 TYR A N 1
ATOM 2123 C CA . TYR A 1 260 ? -1.741 -38.375 -2.225 1 98.38 260 TYR A CA 1
ATOM 2124 C C . TYR A 1 260 ? -2.648 -37.969 -3.381 1 98.38 260 TYR A C 1
ATOM 2126 O O . TYR A 1 260 ? -3.299 -38.812 -3.992 1 98.38 260 TYR A O 1
ATOM 2134 N N . THR A 1 261 ? -2.711 -36.75 -3.658 1 98.75 261 THR A N 1
ATOM 2135 C CA . THR A 1 261 ? -3.604 -36.188 -4.672 1 98.75 261 THR A CA 1
ATOM 2136 C C . THR A 1 261 ? -3.24 -36.719 -6.055 1 98.75 261 THR A C 1
ATOM 2138 O O . THR A 1 261 ? -4.113 -37.156 -6.809 1 98.75 261 THR A O 1
ATOM 2141 N N . ILE A 1 262 ? -1.924 -36.656 -6.375 1 98.69 262 ILE A N 1
ATOM 2142 C CA . ILE A 1 262 ? -1.443 -37.125 -7.676 1 98.69 262 ILE A CA 1
ATOM 2143 C C . ILE A 1 262 ? -1.78 -38.594 -7.867 1 98.69 262 ILE A C 1
ATOM 2145 O O . ILE A 1 262 ? -2.275 -39 -8.922 1 98.69 262 ILE A O 1
ATOM 2149 N N . LYS A 1 263 ? -1.551 -39.406 -6.848 1 98.12 263 LYS A N 1
ATOM 2150 C CA . LYS A 1 263 ? -1.821 -40.844 -6.895 1 98.12 263 LYS A CA 1
ATOM 2151 C C . LYS A 1 263 ? -3.271 -41.094 -7.285 1 98.12 263 LYS A C 1
ATOM 2153 O O . LYS A 1 263 ? -3.547 -42.031 -8.07 1 98.12 263 LYS A O 1
ATOM 2158 N N . HIS A 1 264 ? -4.168 -40.375 -6.77 1 97.75 264 HIS A N 1
ATOM 2159 C CA . HIS A 1 264 ? -5.586 -40.594 -7.035 1 97.75 264 HIS A CA 1
ATOM 2160 C C . HIS A 1 264 ? -6.008 -39.969 -8.359 1 97.75 264 HIS A C 1
ATOM 2162 O O . HIS A 1 264 ? -6.824 -40.531 -9.086 1 97.75 264 HIS A O 1
ATOM 2168 N N . LEU A 1 265 ? -5.469 -38.781 -8.68 1 97.81 265 LEU A N 1
ATOM 2169 C CA . LEU A 1 265 ? -5.816 -38.094 -9.922 1 97.81 265 LEU A CA 1
ATOM 2170 C C . LEU A 1 265 ? -5.422 -38.938 -11.133 1 97.81 265 LEU A C 1
ATOM 2172 O O . LEU A 1 265 ? -6.09 -38.906 -12.164 1 97.81 265 LEU A O 1
ATOM 2176 N N . GLN A 1 266 ? -4.355 -39.688 -11 1 96.94 266 GLN A N 1
ATOM 2177 C CA . GLN A 1 266 ? -3.822 -40.5 -12.094 1 96.94 266 GLN A CA 1
ATOM 2178 C C . GLN A 1 266 ? -4.801 -41.594 -12.5 1 96.94 266 GLN A C 1
ATOM 2180 O O . GLN A 1 266 ? -4.691 -42.156 -13.594 1 96.94 266 GLN A O 1
ATOM 2185 N N . LYS A 1 267 ? -5.781 -41.812 -11.688 1 95.44 267 LYS A N 1
ATOM 2186 C CA . LYS A 1 267 ? -6.723 -42.906 -11.922 1 95.44 267 LYS A CA 1
ATOM 2187 C C . LYS A 1 267 ? -7.879 -42.438 -12.812 1 95.44 267 LYS A C 1
ATOM 2189 O O . LYS A 1 267 ? -8.664 -43.281 -13.281 1 95.44 267 LYS A O 1
ATOM 2194 N N . PHE A 1 268 ? -7.957 -41.188 -12.992 1 95.75 268 PHE A N 1
ATOM 2195 C CA . PHE A 1 268 ? -9.094 -40.688 -13.758 1 95.75 268 PHE A CA 1
ATOM 2196 C C . PHE A 1 268 ? -8.727 -40.531 -15.234 1 95.75 268 PHE A C 1
ATOM 2198 O O . PHE A 1 268 ? -7.793 -39.812 -15.57 1 95.75 268 PHE A O 1
ATOM 2205 N N . ASP A 1 269 ? -9.562 -41.031 -16.109 1 94.25 269 ASP A N 1
ATOM 2206 C CA . ASP A 1 269 ? -9.289 -41.031 -17.547 1 94.25 269 ASP A CA 1
ATOM 2207 C C . ASP A 1 269 ? -9.477 -39.656 -18.156 1 94.25 269 ASP A C 1
ATOM 2209 O O . ASP A 1 269 ? -8.867 -39.312 -19.172 1 94.25 269 ASP A O 1
ATOM 2213 N N . PHE A 1 270 ? -10.297 -38.812 -17.547 1 94.94 270 PHE A N 1
ATOM 2214 C CA . PHE A 1 270 ? -10.57 -37.5 -18.109 1 94.94 270 PHE A CA 1
ATOM 2215 C C . PHE A 1 270 ? -9.391 -36.562 -17.906 1 94.94 270 PHE A C 1
ATOM 2217 O O . PHE A 1 270 ? -9.359 -35.469 -18.469 1 94.94 270 PHE A O 1
ATOM 2224 N N . ILE A 1 271 ? -8.438 -37 -17.125 1 97.25 271 ILE A N 1
ATOM 2225 C CA . ILE A 1 271 ? -7.203 -36.25 -16.938 1 97.25 271 ILE A CA 1
ATOM 2226 C C . ILE A 1 271 ? -6.145 -36.75 -17.922 1 97.25 271 ILE A C 1
ATOM 2228 O O . ILE A 1 271 ? -5.617 -37.844 -17.781 1 97.25 271 ILE A O 1
ATOM 2232 N N . LYS A 1 272 ? -5.859 -35.906 -18.844 1 97.5 272 LYS A N 1
ATOM 2233 C CA . LYS A 1 272 ? -4.898 -36.25 -19.891 1 97.5 272 LYS A CA 1
ATOM 2234 C C . LYS A 1 272 ? -3.467 -36.219 -19.375 1 97.5 272 LYS A C 1
ATOM 2236 O O . LYS A 1 272 ? -2.643 -37.062 -19.703 1 97.5 272 LYS A O 1
ATOM 2241 N N . LYS A 1 273 ? -3.18 -35.188 -18.609 1 98.38 273 LYS A N 1
ATOM 2242 C CA . LYS A 1 273 ? -1.815 -34.969 -18.141 1 98.38 273 LYS A CA 1
ATOM 2243 C C . LYS A 1 273 ? -1.809 -34.219 -16.797 1 98.38 273 LYS A C 1
ATOM 2245 O O . LYS A 1 273 ? -2.611 -33.281 -16.594 1 98.38 273 LYS A O 1
ATOM 2250 N N . ILE A 1 274 ? -1.033 -34.656 -15.906 1 98.69 274 ILE A N 1
ATOM 2251 C CA . ILE A 1 274 ? -0.691 -33.938 -14.688 1 98.69 274 ILE A CA 1
ATOM 2252 C C . ILE A 1 274 ? 0.728 -33.375 -14.797 1 98.69 274 ILE A C 1
ATOM 2254 O O . ILE A 1 274 ? 1.694 -34.125 -14.875 1 98.69 274 ILE A O 1
ATOM 2258 N N . TYR A 1 275 ? 0.866 -32.094 -14.828 1 98.56 275 TYR A N 1
ATOM 2259 C CA . TYR A 1 275 ? 2.186 -31.469 -14.938 1 98.56 275 TYR A CA 1
ATOM 2260 C C . TYR A 1 275 ? 2.963 -31.609 -13.633 1 98.56 275 TYR A C 1
ATOM 2262 O O . TYR A 1 275 ? 2.398 -31.469 -12.547 1 98.56 275 TYR A O 1
ATOM 2270 N N . LYS A 1 276 ? 4.223 -31.953 -13.781 1 97.19 276 LYS A N 1
ATOM 2271 C CA . LYS A 1 276 ? 5.07 -32 -12.594 1 97.19 276 LYS A CA 1
ATOM 2272 C C . LYS A 1 276 ? 5.176 -30.641 -11.922 1 97.19 276 LYS A C 1
ATOM 2274 O O . LYS A 1 276 ? 5.301 -29.625 -12.594 1 97.19 276 LYS A O 1
ATOM 2279 N N . SER A 1 277 ? 5.098 -30.656 -10.586 1 98.25 277 SER A N 1
ATOM 2280 C CA . SER A 1 277 ? 5.086 -29.406 -9.844 1 98.25 277 SER A CA 1
ATOM 2281 C C . SER A 1 277 ? 6 -29.484 -8.625 1 98.25 277 SER A C 1
ATOM 2283 O O . SER A 1 277 ? 6.008 -30.484 -7.91 1 98.25 277 SER A O 1
ATOM 2285 N N . GLN A 1 278 ? 6.777 -28.406 -8.445 1 97.38 278 GLN A N 1
ATOM 2286 C CA . GLN A 1 278 ? 7.562 -28.281 -7.227 1 97.38 278 GLN A CA 1
ATOM 2287 C C . GLN A 1 278 ? 6.879 -27.344 -6.234 1 97.38 278 GLN A C 1
ATOM 2289 O O . GLN A 1 278 ? 7.344 -27.172 -5.105 1 97.38 278 GLN A O 1
ATOM 2294 N N . ALA A 1 279 ? 5.805 -26.719 -6.594 1 97.75 279 ALA A N 1
ATOM 2295 C CA . ALA A 1 279 ? 5.062 -25.781 -5.758 1 97.75 279 ALA A CA 1
ATOM 2296 C C . ALA A 1 279 ? 3.826 -26.453 -5.156 1 97.75 279 ALA A C 1
ATOM 2298 O O . ALA A 1 279 ? 3.688 -27.672 -5.199 1 97.75 279 ALA A O 1
ATOM 2299 N N . ASN A 1 280 ? 2.961 -25.688 -4.508 1 98.44 280 ASN A N 1
ATOM 2300 C CA . ASN A 1 280 ? 1.811 -26.234 -3.807 1 98.44 280 ASN A CA 1
ATOM 2301 C C . ASN A 1 280 ? 0.562 -26.234 -4.684 1 98.44 280 ASN A C 1
ATOM 2303 O O . ASN A 1 280 ? -0.546 -26.016 -4.195 1 98.44 280 ASN A O 1
ATOM 2307 N N . TYR A 1 281 ? 0.728 -26.453 -5.969 1 98.75 281 TYR A N 1
ATOM 2308 C CA . TYR A 1 281 ? -0.392 -26.531 -6.898 1 98.75 281 TYR A CA 1
ATOM 2309 C C . TYR A 1 281 ? -0.048 -27.438 -8.078 1 98.75 281 TYR A C 1
ATOM 2311 O O . TYR A 1 281 ? 1.127 -27.703 -8.344 1 98.75 281 TYR A O 1
ATOM 2319 N N . LEU A 1 282 ? -1.074 -27.906 -8.758 1 98.81 282 LEU A N 1
ATOM 2320 C CA . LEU A 1 282 ? -0.947 -28.812 -9.906 1 98.81 282 LEU A CA 1
ATOM 2321 C C . LEU A 1 282 ? -1.711 -28.266 -11.109 1 98.81 282 LEU A C 1
ATOM 2323 O O . LEU A 1 282 ? -2.877 -27.891 -10.984 1 98.81 282 LEU A O 1
ATOM 2327 N N . LEU A 1 283 ? -1.016 -28.203 -12.211 1 98.88 283 LEU A N 1
ATOM 2328 C CA . LEU A 1 283 ? -1.697 -27.953 -13.477 1 98.88 283 LEU A CA 1
ATOM 2329 C C . LEU A 1 283 ? -2.148 -29.266 -14.109 1 98.88 283 LEU A C 1
ATOM 2331 O O . LEU A 1 283 ? -1.368 -30.219 -14.211 1 98.88 283 LEU A O 1
ATOM 2335 N N . LEU A 1 284 ? -3.4 -29.297 -14.5 1 98.75 284 LEU A N 1
ATOM 2336 C CA . LEU A 1 284 ? -3.98 -30.484 -15.141 1 98.75 284 LEU A CA 1
ATOM 2337 C C . LEU A 1 284 ? -4.453 -30.141 -16.547 1 98.75 284 LEU A C 1
ATOM 2339 O O . LEU A 1 284 ? -5.02 -29.078 -16.781 1 98.75 284 LEU A O 1
ATOM 2343 N N . GLU A 1 285 ? -4.172 -31 -17.422 1 98.69 285 GLU A N 1
ATOM 2344 C CA . GLU A 1 285 ? -4.789 -30.969 -18.75 1 98.69 285 GLU A CA 1
ATOM 2345 C C . GLU A 1 285 ? -5.91 -32 -18.844 1 98.69 285 GLU A C 1
ATOM 2347 O O . GLU A 1 285 ? -5.691 -33.188 -18.594 1 98.69 285 GLU A O 1
ATOM 2352 N N . LEU A 1 286 ? -7.016 -31.531 -19.188 1 97.69 286 LEU A N 1
ATOM 2353 C CA . LEU A 1 286 ? -8.203 -32.375 -19.25 1 97.69 286 LEU A CA 1
ATOM 2354 C C . LEU A 1 286 ? -8.398 -32.938 -20.672 1 97.69 286 LEU A C 1
ATOM 2356 O O . LEU A 1 286 ? -7.867 -32.375 -21.625 1 97.69 286 LEU A O 1
ATOM 2360 N N . GLN A 1 287 ? -9.109 -34.062 -20.719 1 95.5 287 GLN A N 1
ATOM 2361 C CA . GLN A 1 287 ? -9.617 -34.594 -21.969 1 95.5 287 GLN A CA 1
ATOM 2362 C C . GLN A 1 287 ? -11.102 -34.938 -21.844 1 95.5 287 GLN A C 1
ATOM 2364 O O . GLN A 1 287 ? -11.562 -35.312 -20.766 1 95.5 287 GLN A O 1
ATOM 2369 N N . ASP A 1 288 ? -11.859 -34.812 -22.906 1 90.69 288 ASP A N 1
ATOM 2370 C CA . ASP A 1 288 ? -13.273 -35.125 -23 1 90.69 288 ASP A CA 1
ATOM 2371 C C . ASP A 1 288 ? -14.109 -34.25 -22.062 1 90.69 288 ASP A C 1
ATOM 2373 O O . ASP A 1 288 ? -15.25 -34.594 -21.75 1 90.69 288 ASP A O 1
ATOM 2377 N N . CYS A 1 289 ? -13.562 -33.281 -21.484 1 92.81 289 CYS A N 1
ATOM 2378 C CA . CYS A 1 289 ? -14.211 -32.281 -20.672 1 92.81 289 CYS A CA 1
ATOM 2379 C C . CYS A 1 289 ? -13.391 -30.984 -20.641 1 92.81 289 CYS A C 1
ATOM 2381 O O . CYS A 1 289 ? -12.188 -31 -20.906 1 92.81 289 CYS A O 1
ATOM 2383 N N . ASN A 1 290 ? -14.023 -29.891 -20.422 1 95.69 290 ASN A N 1
ATOM 2384 C CA . ASN A 1 290 ? -13.258 -28.641 -20.312 1 95.69 290 ASN A CA 1
ATOM 2385 C C . ASN A 1 290 ? -13.312 -28.078 -18.891 1 95.69 290 ASN A C 1
ATOM 2387 O O . ASN A 1 290 ? -13.977 -28.641 -18.016 1 95.69 290 ASN A O 1
ATOM 2391 N N . ALA A 1 291 ? -12.57 -27.031 -18.703 1 97.19 291 ALA A N 1
ATOM 2392 C CA . ALA A 1 291 ? -12.406 -26.438 -17.375 1 97.19 291 ALA A CA 1
ATOM 2393 C C . ALA A 1 291 ? -13.75 -26.016 -16.797 1 97.19 291 ALA A C 1
ATOM 2395 O O . ALA A 1 291 ? -14.039 -26.266 -15.625 1 97.19 291 ALA A O 1
ATOM 2396 N N . GLN A 1 292 ? -14.594 -25.359 -17.594 1 95.88 292 GLN A N 1
ATOM 2397 C CA . GLN A 1 292 ? -15.898 -24.891 -17.141 1 95.88 292 GLN A CA 1
ATOM 2398 C C . GLN A 1 292 ? -16.781 -26.047 -16.719 1 95.88 292 GLN A C 1
ATOM 2400 O O . GLN A 1 292 ? -17.453 -25.984 -15.68 1 95.88 292 GLN A O 1
ATOM 2405 N N . THR A 1 293 ? -16.844 -27.047 -17.5 1 95.81 293 THR A N 1
ATOM 2406 C CA . THR A 1 293 ? -17.656 -28.219 -17.203 1 95.81 293 THR A CA 1
ATOM 2407 C C . THR A 1 293 ? -17.219 -28.859 -15.883 1 95.81 293 THR A C 1
ATOM 2409 O O . THR A 1 293 ? -18.062 -29.234 -15.055 1 95.81 293 THR A O 1
ATOM 2412 N N . LEU A 1 294 ? -15.93 -29.062 -15.781 1 96.62 294 LEU A N 1
ATOM 2413 C CA . LEU A 1 294 ? -15.422 -29.625 -14.539 1 96.62 294 LEU A CA 1
ATOM 2414 C C . LEU A 1 294 ? -15.812 -28.766 -13.344 1 96.62 294 LEU A C 1
ATOM 2416 O O . LEU A 1 294 ? -16.266 -29.297 -12.32 1 96.62 294 LEU A O 1
ATOM 2420 N N . GLN A 1 295 ? -15.617 -27.469 -13.445 1 96.56 295 GLN A N 1
ATOM 2421 C CA . GLN A 1 295 ? -16 -26.547 -12.375 1 96.56 295 GLN A CA 1
ATOM 2422 C C . GLN A 1 295 ? -17.484 -26.688 -12.031 1 96.56 295 GLN A C 1
ATOM 2424 O O . GLN A 1 295 ? -17.859 -26.734 -10.859 1 96.56 295 GLN A O 1
ATOM 2429 N N . ASP A 1 296 ? -18.312 -26.734 -13.016 1 95.5 296 ASP A N 1
ATOM 2430 C CA . ASP A 1 296 ? -19.75 -26.859 -12.812 1 95.5 296 ASP A CA 1
ATOM 2431 C C . ASP A 1 296 ? -20.094 -28.109 -12.023 1 95.5 296 ASP A C 1
ATOM 2433 O O . ASP A 1 296 ? -20.938 -28.094 -11.133 1 95.5 296 ASP A O 1
ATOM 2437 N N . LYS A 1 297 ? -19.469 -29.188 -12.32 1 95.19 297 LYS A N 1
ATOM 2438 C CA . LYS A 1 297 ? -19.688 -30.469 -11.641 1 95.19 297 LYS A CA 1
ATOM 2439 C C . LYS A 1 297 ? -19.281 -30.375 -10.172 1 95.19 297 LYS A C 1
ATOM 2441 O O . LYS A 1 297 ? -19.844 -31.062 -9.32 1 95.19 297 LYS A O 1
ATOM 2446 N N . LEU A 1 298 ? -18.312 -29.578 -9.898 1 97 298 LEU A N 1
ATOM 2447 C CA . LEU A 1 298 ? -17.766 -29.484 -8.547 1 97 298 LEU A CA 1
ATOM 2448 C C . LEU A 1 298 ? -18.578 -28.531 -7.688 1 97 298 LEU A C 1
ATOM 2450 O O . LEU A 1 298 ? -18.359 -28.438 -6.477 1 97 298 LEU A O 1
ATOM 2454 N N . ILE A 1 299 ? -19.531 -27.797 -8.289 1 96 299 ILE A N 1
ATOM 2455 C CA . ILE A 1 299 ? -20.328 -26.797 -7.605 1 96 299 ILE A CA 1
ATOM 2456 C C . ILE A 1 299 ? -21.125 -27.438 -6.477 1 96 299 ILE A C 1
ATOM 2458 O O . ILE A 1 299 ? -21.203 -26.906 -5.371 1 96 299 ILE A O 1
ATOM 2462 N N . SER A 1 300 ? -21.688 -28.578 -6.75 1 95.62 300 SER A N 1
ATOM 2463 C CA . SER A 1 300 ? -22.531 -29.25 -5.762 1 95.62 300 SER A CA 1
ATOM 2464 C C . SER A 1 300 ? -21.719 -29.672 -4.539 1 95.62 300 SER A C 1
ATOM 2466 O O . SER A 1 300 ? -22.281 -29.938 -3.479 1 95.62 300 SER A O 1
ATOM 2468 N N . TYR A 1 301 ? -20.438 -29.734 -4.707 1 96.81 301 TYR A N 1
ATOM 2469 C CA . TYR A 1 301 ? -19.562 -30.094 -3.604 1 96.81 301 TYR A CA 1
ATOM 2470 C C . TYR A 1 301 ? -18.906 -28.859 -2.998 1 96.81 301 TYR A C 1
ATOM 2472 O O . TYR A 1 301 ? -18.047 -28.969 -2.113 1 96.81 301 TYR A O 1
ATOM 2480 N N . LYS A 1 302 ? -19.203 -27.656 -3.518 1 97.69 302 LYS A N 1
ATOM 2481 C CA . LYS A 1 302 ? -18.703 -26.359 -3.047 1 97.69 302 LYS A CA 1
ATOM 2482 C C . LYS A 1 302 ? -17.172 -26.281 -3.178 1 97.69 302 LYS A C 1
ATOM 2484 O O . LYS A 1 302 ? -16.5 -25.781 -2.279 1 97.69 302 LYS A O 1
ATOM 2489 N N . ILE A 1 303 ? -16.672 -26.891 -4.258 1 98.19 303 ILE A N 1
ATOM 2490 C CA . ILE A 1 303 ? -15.25 -26.875 -4.539 1 98.19 303 ILE A CA 1
ATOM 2491 C C . ILE A 1 303 ? -14.961 -25.922 -5.688 1 98.19 303 ILE A C 1
ATOM 2493 O O . ILE A 1 303 ? -15.617 -25.969 -6.727 1 98.19 303 ILE A O 1
ATOM 2497 N N . MET A 1 304 ? -14.023 -25.031 -5.465 1 97.62 304 MET A N 1
ATOM 2498 C CA . MET A 1 304 ? -13.617 -24.047 -6.461 1 97.62 304 MET A CA 1
ATOM 2499 C C . MET A 1 304 ? -12.227 -24.344 -6.996 1 97.62 304 MET A C 1
ATOM 2501 O O . MET A 1 304 ? -11.281 -24.516 -6.227 1 97.62 304 MET A O 1
ATOM 2505 N N . ILE A 1 305 ? -12.078 -24.5 -8.281 1 98 305 ILE A N 1
ATOM 2506 C CA . ILE A 1 305 ? -10.789 -24.719 -8.922 1 98 305 ILE A CA 1
ATOM 2507 C C . ILE A 1 305 ? -10.461 -23.562 -9.844 1 98 305 ILE A C 1
ATOM 2509 O O . ILE A 1 305 ? -11.266 -22.625 -10 1 98 305 ILE A O 1
ATOM 2513 N N . ARG A 1 306 ? -9.297 -23.547 -10.422 1 98.06 306 ARG A N 1
ATOM 2514 C CA . ARG A 1 306 ? -8.852 -22.438 -11.258 1 98.06 306 ARG A CA 1
ATOM 2515 C C . ARG A 1 306 ? -8.914 -22.797 -12.734 1 98.06 306 ARG A C 1
ATOM 2517 O O . ARG A 1 306 ? -8.195 -23.688 -13.188 1 98.06 306 ARG A O 1
ATOM 2524 N N . ASP A 1 307 ? -9.82 -22.141 -13.445 1 97.38 307 ASP A N 1
ATOM 2525 C CA . ASP A 1 307 ? -9.82 -22.188 -14.898 1 97.38 307 ASP A CA 1
ATOM 2526 C C . ASP A 1 307 ? -8.609 -21.469 -15.477 1 97.38 307 ASP A C 1
ATOM 2528 O O . ASP A 1 307 ? -8.438 -20.266 -15.266 1 97.38 307 ASP A O 1
ATOM 2532 N N . CYS A 1 308 ? -7.766 -22.188 -16.234 1 97.94 308 CYS A N 1
ATOM 2533 C CA . CYS A 1 308 ? -6.512 -21.609 -16.703 1 97.94 308 CYS A CA 1
ATOM 2534 C C . CYS A 1 308 ? -6.605 -21.203 -18.172 1 97.94 308 CYS A C 1
ATOM 2536 O O . CYS A 1 308 ? -5.586 -21.047 -18.844 1 97.94 308 CYS A O 1
ATOM 2538 N N . SER A 1 309 ? -7.852 -21.031 -18.656 1 96.81 309 SER A N 1
ATOM 2539 C CA . SER A 1 309 ? -8.078 -20.734 -20.062 1 96.81 309 SER A CA 1
ATOM 2540 C C . SER A 1 309 ? -7.566 -19.344 -20.422 1 96.81 309 SER A C 1
ATOM 2542 O O . SER A 1 309 ? -7.301 -19.047 -21.578 1 96.81 309 SER A O 1
ATOM 2544 N N . ASN A 1 310 ? -7.387 -18.469 -19.453 1 96.12 310 ASN A N 1
ATOM 2545 C CA . ASN A 1 310 ? -7.004 -17.094 -19.75 1 96.12 310 ASN A CA 1
ATOM 2546 C C . ASN A 1 310 ? -5.492 -16.906 -19.672 1 96.12 310 ASN A C 1
ATOM 2548 O O . ASN A 1 310 ? -4.984 -15.812 -19.906 1 96.12 310 ASN A O 1
ATOM 2552 N N . PHE A 1 311 ? -4.73 -17.969 -19.328 1 97.75 311 PHE A N 1
ATOM 2553 C CA . PHE A 1 311 ? -3.275 -17.906 -19.422 1 97.75 311 PHE A CA 1
ATOM 2554 C C . PHE A 1 311 ? -2.812 -17.984 -20.859 1 97.75 311 PHE A C 1
ATOM 2556 O O . PHE A 1 311 ? -3.375 -18.734 -21.656 1 97.75 311 PHE A O 1
ATOM 2563 N N . ASP A 1 312 ? -1.781 -17.234 -21.156 1 97.81 312 ASP A N 1
ATOM 2564 C CA . ASP A 1 312 ? -1.207 -17.312 -22.5 1 97.81 312 ASP A CA 1
ATOM 2565 C C . ASP A 1 312 ? -0.768 -18.734 -22.828 1 97.81 312 ASP A C 1
ATOM 2567 O O . ASP A 1 312 ? -0.181 -19.422 -22 1 97.81 312 ASP A O 1
ATOM 2571 N N . PHE A 1 313 ? -1.129 -19.25 -24.047 1 98.12 313 PHE A N 1
ATOM 2572 C CA . PHE A 1 313 ? -0.724 -20.516 -24.641 1 98.12 313 PHE A CA 1
ATOM 2573 C C . PHE A 1 313 ? -1.498 -21.672 -24.016 1 98.12 313 PHE A C 1
ATOM 2575 O O . PHE A 1 313 ? -1.195 -22.844 -24.281 1 98.12 313 PHE A O 1
ATOM 2582 N N . LEU A 1 314 ? -2.426 -21.406 -23.109 1 98.12 314 LEU A N 1
ATOM 2583 C CA . LEU A 1 314 ? -3.318 -22.422 -22.578 1 98.12 314 LEU A CA 1
ATOM 2584 C C . LEU A 1 314 ? -4.738 -22.234 -23.109 1 98.12 314 LEU A C 1
ATOM 2586 O O . LEU A 1 314 ? -5.035 -21.219 -23.734 1 98.12 314 LEU A O 1
ATOM 2590 N N . ASN A 1 315 ? -5.535 -23.203 -23 1 97.62 315 ASN A N 1
ATOM 2591 C CA . ASN A 1 315 ? -6.914 -23.141 -23.469 1 97.62 315 ASN A CA 1
ATOM 2592 C C . ASN A 1 315 ? -7.887 -23.688 -22.422 1 97.62 315 ASN A C 1
ATOM 2594 O O . ASN A 1 315 ? -7.539 -23.812 -21.25 1 97.62 315 ASN A O 1
ATOM 2598 N N . ASN A 1 316 ? -9.094 -24 -22.797 1 97.5 316 ASN A N 1
ATOM 2599 C CA . ASN A 1 316 ? -10.156 -24.344 -21.859 1 97.5 316 ASN A CA 1
ATOM 2600 C C . ASN A 1 316 ? -10.031 -25.766 -21.359 1 97.5 316 ASN A C 1
ATOM 2602 O O . ASN A 1 316 ? -10.867 -26.234 -20.578 1 97.5 316 ASN A O 1
ATOM 2606 N N . SER A 1 317 ? -8.961 -26.438 -21.734 1 98.12 317 SER A N 1
ATOM 2607 C CA . SER A 1 317 ? -8.742 -27.797 -21.25 1 98.12 317 SER A CA 1
ATOM 2608 C C . SER A 1 317 ? -7.84 -27.797 -20.016 1 98.12 317 SER A C 1
ATOM 2610 O O . SER A 1 317 ? -7.535 -28.859 -19.469 1 98.12 317 SER A O 1
ATOM 2612 N N . PHE A 1 318 ? -7.398 -26.656 -19.609 1 98.62 318 PHE A N 1
ATOM 2613 C CA . PHE A 1 318 ? -6.43 -26.609 -18.516 1 98.62 318 PHE A CA 1
ATOM 2614 C C . PHE A 1 318 ? -7.074 -26.094 -17.234 1 98.62 318 PHE A C 1
ATOM 2616 O O . PHE A 1 318 ? -7.789 -25.078 -17.266 1 98.62 318 PHE A O 1
ATOM 2623 N N . VAL A 1 319 ? -6.832 -26.781 -16.109 1 98.5 319 VAL A N 1
ATOM 2624 C CA . VAL A 1 319 ? -7.227 -26.328 -14.781 1 98.5 319 VAL A CA 1
ATOM 2625 C C . VAL A 1 319 ? -6.043 -26.438 -13.82 1 98.5 319 VAL A C 1
ATOM 2627 O O . VAL A 1 319 ? -5.125 -27.234 -14.047 1 98.5 319 VAL A O 1
ATOM 2630 N N . ARG A 1 320 ? -6.02 -25.625 -12.867 1 98.81 320 ARG A N 1
ATOM 2631 C CA . ARG A 1 320 ? -5.051 -25.719 -11.781 1 98.81 320 ARG A CA 1
ATOM 2632 C C . ARG A 1 320 ? -5.746 -25.969 -10.445 1 98.81 320 ARG A C 1
ATOM 2634 O O . ARG A 1 320 ? -6.785 -25.375 -10.164 1 98.81 320 ARG A O 1
ATOM 2641 N N . VAL A 1 321 ? -5.18 -26.781 -9.664 1 98.69 321 VAL A N 1
ATOM 2642 C CA . VAL A 1 321 ? -5.711 -27.078 -8.336 1 98.69 321 VAL A CA 1
ATOM 2643 C C . VAL A 1 321 ? -4.613 -26.891 -7.293 1 98.69 321 VAL A C 1
ATOM 2645 O O . VAL A 1 321 ? -3.512 -27.422 -7.438 1 98.69 321 VAL A O 1
ATOM 2648 N N . ALA A 1 322 ? -4.922 -26.141 -6.293 1 98.56 322 ALA A N 1
ATOM 2649 C CA . ALA A 1 322 ? -4.004 -25.953 -5.172 1 98.56 322 ALA A CA 1
ATOM 2650 C C . ALA A 1 322 ? -4.008 -27.172 -4.25 1 98.56 322 ALA A C 1
ATOM 2652 O O . ALA A 1 322 ? -5.035 -27.844 -4.094 1 98.56 322 ALA A O 1
ATOM 2653 N N . ILE A 1 323 ? -2.904 -27.453 -3.713 1 98.75 323 ILE A N 1
ATOM 2654 C CA . ILE A 1 323 ? -2.811 -28.5 -2.699 1 98.75 323 ILE A CA 1
ATOM 2655 C C . ILE A 1 323 ? -3.148 -27.922 -1.328 1 98.75 323 ILE A C 1
ATOM 2657 O O . ILE A 1 323 ? -2.486 -27 -0.859 1 98.75 323 ILE A O 1
ATOM 2661 N N . LYS A 1 324 ? -4.219 -28.422 -0.744 1 98.25 324 LYS A N 1
ATOM 2662 C CA . LYS A 1 324 ? -4.68 -27.969 0.563 1 98.25 324 LYS A CA 1
ATOM 2663 C C . LYS A 1 324 ? -4.574 -29.078 1.603 1 98.25 324 LYS A C 1
ATOM 2665 O O . LYS A 1 324 ? -3.709 -29.953 1.5 1 98.25 324 LYS A O 1
ATOM 2670 N N . ASP A 1 325 ? -5.203 -28.938 2.721 1 97.88 325 ASP A N 1
ATOM 2671 C CA . ASP A 1 325 ? -5.125 -29.938 3.779 1 97.88 325 ASP A CA 1
ATOM 2672 C C . ASP A 1 325 ? -5.68 -31.281 3.307 1 97.88 325 ASP A C 1
ATOM 2674 O O . ASP A 1 325 ? -6.43 -31.328 2.33 1 97.88 325 ASP A O 1
ATOM 2678 N N . LYS A 1 326 ? -5.371 -32.281 4.027 1 98 326 LYS A N 1
ATOM 2679 C CA . LYS A 1 326 ? -5.723 -33.656 3.646 1 98 326 LYS A CA 1
ATOM 2680 C C . LYS A 1 326 ? -7.23 -33.812 3.486 1 98 326 LYS A C 1
ATOM 2682 O O . LYS A 1 326 ? -7.699 -34.438 2.531 1 98 326 LYS A O 1
ATOM 2687 N N . LYS A 1 327 ? -7.992 -33.281 4.391 1 98.19 327 LYS A N 1
ATOM 2688 C CA . LYS A 1 327 ? -9.445 -33.375 4.348 1 98.19 327 LYS A CA 1
ATOM 2689 C C . LYS A 1 327 ? -10.008 -32.75 3.066 1 98.19 327 LYS A C 1
ATOM 2691 O O . LYS A 1 327 ? -10.867 -33.344 2.412 1 98.19 327 LYS A O 1
ATOM 2696 N N . SER A 1 328 ? -9.547 -31.578 2.734 1 98.38 328 SER A N 1
ATOM 2697 C CA . SER A 1 328 ? -9.984 -30.891 1.521 1 98.38 328 SER A CA 1
ATOM 2698 C C . SER A 1 328 ? -9.641 -31.703 0.277 1 98.38 328 SER A C 1
ATOM 2700 O O . SER A 1 328 ? -10.453 -31.828 -0.641 1 98.38 328 SER A O 1
ATOM 2702 N N . MET A 1 329 ? -8.422 -32.281 0.248 1 98.69 329 MET A N 1
ATOM 2703 C CA . MET A 1 329 ? -8.008 -33.062 -0.921 1 98.69 329 MET A CA 1
ATOM 2704 C C . MET A 1 329 ? -8.82 -34.344 -1.046 1 98.69 329 MET A C 1
ATOM 2706 O O . MET A 1 329 ? -9.18 -34.75 -2.152 1 98.69 329 MET A O 1
ATOM 2710 N N . GLN A 1 330 ? -9.141 -34.938 0.082 1 98.56 330 GLN A N 1
ATOM 2711 C CA . GLN A 1 330 ? -9.977 -36.125 0.078 1 98.56 330 GLN A CA 1
ATOM 2712 C C . GLN A 1 330 ? -11.375 -35.812 -0.457 1 98.56 330 GLN A C 1
ATOM 2714 O O . GLN A 1 330 ? -11.93 -36.594 -1.239 1 98.56 330 GLN A O 1
ATOM 2719 N N . LYS A 1 331 ? -11.922 -34.75 -0.024 1 98.38 331 LYS A N 1
ATOM 2720 C CA . LYS A 1 331 ? -13.227 -34.312 -0.515 1 98.38 331 LYS A CA 1
ATOM 2721 C C . LYS A 1 331 ? -13.195 -34.062 -2.018 1 98.38 331 LYS A C 1
ATOM 2723 O O . LYS A 1 331 ? -14.141 -34.406 -2.732 1 98.38 331 LYS A O 1
ATOM 2728 N N . PHE A 1 332 ? -12.156 -33.5 -2.473 1 98.44 332 PHE A N 1
ATOM 2729 C CA . PHE A 1 332 ? -11.977 -33.219 -3.896 1 98.44 332 PHE A CA 1
ATOM 2730 C C . PHE A 1 332 ? -11.961 -34.531 -4.691 1 98.44 332 PHE A C 1
ATOM 2732 O O . PHE A 1 332 ? -12.688 -34.656 -5.676 1 98.44 332 PHE A O 1
ATOM 2739 N N . ILE A 1 333 ? -11.172 -35.469 -4.227 1 98.12 333 ILE A N 1
ATOM 2740 C CA . ILE A 1 333 ? -11.039 -36.75 -4.91 1 98.12 333 ILE A CA 1
ATOM 2741 C C . ILE A 1 333 ? -12.375 -37.5 -4.883 1 98.12 333 ILE A C 1
ATOM 2743 O O . ILE A 1 333 ? -12.789 -38.094 -5.887 1 98.12 333 ILE A O 1
ATOM 2747 N N . LYS A 1 334 ? -13.023 -37.438 -3.764 1 97.38 334 LYS A N 1
ATOM 2748 C CA . LYS A 1 334 ? -14.328 -38.094 -3.639 1 97.38 334 LYS A CA 1
ATOM 2749 C C . LYS A 1 334 ? -15.336 -37.469 -4.613 1 97.38 334 LYS A C 1
ATOM 2751 O O . LYS A 1 334 ? -16.125 -38.188 -5.238 1 97.38 334 LYS A O 1
ATOM 2756 N N . ALA A 1 335 ? -15.344 -36.188 -4.664 1 97.31 335 ALA A N 1
ATOM 2757 C CA . ALA A 1 335 ? -16.234 -35.5 -5.605 1 97.31 335 ALA A CA 1
ATOM 2758 C C . ALA A 1 335 ? -15.969 -35.969 -7.035 1 97.31 335 ALA A C 1
ATOM 2760 O O . ALA A 1 335 ? -16.906 -36.188 -7.793 1 97.31 335 ALA A O 1
ATOM 2761 N N . LEU A 1 336 ? -14.719 -36.094 -7.41 1 96.88 336 LEU A N 1
ATOM 2762 C CA . LEU A 1 336 ? -14.367 -36.562 -8.75 1 96.88 336 LEU A CA 1
ATOM 2763 C C . LEU A 1 336 ? -14.828 -37.969 -8.984 1 96.88 336 LEU A C 1
ATOM 2765 O O . LEU A 1 336 ? -15.312 -38.312 -10.07 1 96.88 336 LEU A O 1
ATOM 2769 N N . LYS A 1 337 ? -14.688 -38.812 -8 1 95.31 337 LYS A N 1
ATOM 2770 C CA . LYS A 1 337 ? -15.133 -40.219 -8.109 1 95.31 337 LYS A CA 1
ATOM 2771 C C . LYS A 1 337 ? -16.641 -40.281 -8.352 1 95.31 337 LYS A C 1
ATOM 2773 O O . LYS A 1 337 ? -17.109 -41.125 -9.133 1 95.31 337 LYS A O 1
ATOM 2778 N N . ASN A 1 338 ? -17.328 -39.406 -7.672 1 94.12 338 ASN A N 1
ATOM 2779 C CA . ASN A 1 338 ? -18.781 -39.406 -7.793 1 94.12 338 ASN A CA 1
ATOM 2780 C C . ASN A 1 338 ? -19.219 -38.875 -9.156 1 94.12 338 ASN A C 1
ATOM 2782 O O . ASN A 1 338 ? -20.219 -39.344 -9.703 1 94.12 338 ASN A O 1
ATOM 2786 N N . GLU A 1 339 ? -18.547 -37.969 -9.625 1 90.19 339 GLU A N 1
ATOM 2787 C CA . GLU A 1 339 ? -18.969 -37.281 -10.852 1 90.19 339 GLU A CA 1
ATOM 2788 C C . GLU A 1 339 ? -18.422 -38 -12.086 1 90.19 339 GLU A C 1
ATOM 2790 O O . GLU A 1 339 ? -19.016 -37.938 -13.164 1 90.19 339 GLU A O 1
ATOM 2795 N N . PHE A 1 340 ? -17.234 -38.531 -11.969 1 82.62 340 PHE A N 1
ATOM 2796 C CA . PHE A 1 340 ? -16.609 -39.156 -13.133 1 82.62 340 PHE A CA 1
ATOM 2797 C C . PHE A 1 340 ? -16.438 -40.656 -12.922 1 82.62 340 PHE A C 1
ATOM 2799 O O . PHE A 1 340 ? -16.188 -41.375 -13.875 1 82.62 340 PHE A O 1
ATOM 2806 N N . LYS A 1 341 ? -17.578 -41.438 -12.672 1 66.75 341 LYS A N 1
ATOM 2807 C CA . LYS A 1 341 ? -17.484 -42.875 -12.438 1 66.75 341 LYS A CA 1
ATOM 2808 C C . LYS A 1 341 ? -16.203 -43.469 -13.016 1 66.75 341 LYS A C 1
ATOM 2810 O O . LYS A 1 341 ? -15.852 -43.188 -14.164 1 66.75 341 LYS A O 1
ATOM 2815 N N . CYS A 1 342 ? -15.102 -43.469 -12.125 1 49.12 342 CYS A N 1
ATOM 2816 C CA . CYS A 1 342 ? -13.898 -44.188 -12.492 1 49.12 342 CYS A CA 1
ATOM 2817 C C . CYS A 1 342 ? -14.25 -45.5 -13.195 1 49.12 342 CYS A C 1
ATOM 2819 O O . CYS A 1 342 ? -15.234 -46.156 -12.859 1 49.12 342 CYS A O 1
ATOM 2821 N N . ILE A 1 343 ? -14.125 -45.594 -14.453 1 39.22 343 ILE A N 1
ATOM 2822 C CA . ILE A 1 343 ? -14.086 -47 -14.859 1 39.22 343 ILE A CA 1
ATOM 2823 C C . ILE A 1 343 ? -13.195 -47.781 -13.914 1 39.22 343 ILE A C 1
ATOM 2825 O O . ILE A 1 343 ? -11.977 -47.562 -13.867 1 39.22 343 ILE A O 1
ATOM 2829 N N . LEU A 1 344 ? -13.523 -47.969 -12.641 1 35.78 344 LEU A N 1
ATOM 2830 C CA . LEU A 1 344 ? -12.875 -49.188 -12.172 1 35.78 344 LEU A CA 1
ATOM 2831 C C . LEU A 1 344 ? -13.227 -50.375 -13.078 1 35.78 344 LEU A C 1
ATOM 2833 O O . LEU A 1 344 ? -14.375 -50.5 -13.5 1 35.78 344 LEU A O 1
ATOM 2837 N N . MET B 1 1 ? 25.781 14.164 13.258 1 21.83 1 MET B N 1
ATOM 2838 C CA . MET B 1 1 ? 25.969 13.836 11.844 1 21.83 1 MET B CA 1
ATOM 2839 C C . MET B 1 1 ? 24.625 13.859 11.102 1 21.83 1 MET B C 1
ATOM 2841 O O . MET B 1 1 ? 23.938 12.844 11.047 1 21.83 1 MET B O 1
ATOM 2845 N N . LYS B 1 2 ? 23.766 14.828 11.469 1 34.66 2 LYS B N 1
ATOM 2846 C CA . LYS B 1 2 ? 22.359 15.227 11.398 1 34.66 2 LYS B CA 1
ATOM 2847 C C . LYS B 1 2 ? 21.891 15.344 9.953 1 34.66 2 LYS B C 1
ATOM 2849 O O . LYS B 1 2 ? 22.219 16.312 9.266 1 34.66 2 LYS B O 1
ATOM 2854 N N . SER B 1 3 ? 21.844 14.414 9.062 1 36.84 3 SER B N 1
ATOM 2855 C CA . SER B 1 3 ? 21.469 14.766 7.695 1 36.84 3 SER B CA 1
ATOM 2856 C C . SER B 1 3 ? 20.188 15.586 7.656 1 36.84 3 SER B C 1
ATOM 2858 O O . SER B 1 3 ? 19.141 15.133 8.125 1 36.84 3 SER B O 1
ATOM 2860 N N . ASN B 1 4 ? 20.109 16.906 7.832 1 45.38 4 ASN B N 1
ATOM 2861 C CA . ASN B 1 4 ? 19.109 17.938 7.586 1 45.38 4 ASN B CA 1
ATOM 2862 C C . ASN B 1 4 ? 18.25 17.625 6.363 1 45.38 4 ASN B C 1
ATOM 2864 O O . ASN B 1 4 ? 18.609 17.984 5.242 1 45.38 4 ASN B O 1
ATOM 2868 N N . ASN B 1 5 ? 17.516 16.5 6.344 1 62.53 5 ASN B N 1
ATOM 2869 C CA . ASN B 1 5 ? 16.672 16.094 5.234 1 62.53 5 ASN B CA 1
ATOM 2870 C C . ASN B 1 5 ? 15.555 17.109 4.977 1 62.53 5 ASN B C 1
ATOM 2872 O O . ASN B 1 5 ? 14.781 17.422 5.879 1 62.53 5 ASN B O 1
ATOM 2876 N N . GLN B 1 6 ? 15.656 17.891 3.898 1 70.06 6 GLN B N 1
ATOM 2877 C CA . GLN B 1 6 ? 14.734 18.922 3.418 1 70.06 6 GLN B CA 1
ATOM 2878 C C . GLN B 1 6 ? 13.289 18.453 3.549 1 70.06 6 GLN B C 1
ATOM 2880 O O . GLN B 1 6 ? 12.375 19.266 3.691 1 70.06 6 GLN B O 1
ATOM 2885 N N . PHE B 1 7 ? 13.102 17.188 3.703 1 77.38 7 PHE B N 1
ATOM 2886 C CA . PHE B 1 7 ? 11.734 16.688 3.691 1 77.38 7 PHE B CA 1
ATOM 2887 C C . PHE B 1 7 ? 11.438 15.898 4.965 1 77.38 7 PHE B C 1
ATOM 2889 O O . PHE B 1 7 ? 10.547 15.047 4.98 1 77.38 7 PHE B O 1
ATOM 2896 N N . SER B 1 8 ? 12.117 16.203 6.016 1 79.69 8 SER B N 1
ATOM 2897 C CA . SER B 1 8 ? 11.852 15.539 7.289 1 79.69 8 SER B CA 1
ATOM 2898 C C . SER B 1 8 ? 10.492 15.938 7.852 1 79.69 8 SER B C 1
ATOM 2900 O O . SER B 1 8 ? 10 17.031 7.578 1 79.69 8 SER B O 1
ATOM 2902 N N . HIS B 1 9 ? 9.812 14.992 8.531 1 80.19 9 HIS B N 1
ATOM 2903 C CA . HIS B 1 9 ? 8.5 15.219 9.125 1 80.19 9 HIS B CA 1
ATOM 2904 C C . HIS B 1 9 ? 8.555 15.078 10.641 1 80.19 9 HIS B C 1
ATOM 2906 O O . HIS B 1 9 ? 9.57 14.656 11.195 1 80.19 9 HIS B O 1
ATOM 2912 N N . GLY B 1 10 ? 7.559 15.586 11.258 1 80.56 10 GLY B N 1
ATOM 2913 C CA . GLY B 1 10 ? 7.375 15.297 12.672 1 80.56 10 GLY B CA 1
ATOM 2914 C C . GLY B 1 10 ? 6.918 13.875 12.93 1 80.56 10 GLY B C 1
ATOM 2915 O O . GLY B 1 10 ? 6.637 13.125 11.992 1 80.56 10 GLY B O 1
ATOM 2916 N N . GLY B 1 11 ? 6.922 13.492 14.203 1 79.44 11 GLY B N 1
ATOM 2917 C CA . GLY B 1 11 ? 6.305 12.234 14.586 1 79.44 11 GLY B CA 1
ATOM 2918 C C . GLY B 1 11 ? 7.289 11.078 14.664 1 79.44 11 GLY B C 1
ATOM 2919 O O . GLY B 1 11 ? 6.898 9.938 14.906 1 79.44 11 GLY B O 1
ATOM 2920 N N . ASP B 1 12 ? 8.477 11.445 14.469 1 82.88 12 ASP B N 1
ATOM 2921 C CA . ASP B 1 12 ? 9.461 10.375 14.594 1 82.88 12 ASP B CA 1
ATOM 2922 C C . ASP B 1 12 ? 9.844 10.156 16.062 1 82.88 12 ASP B C 1
ATOM 2924 O O . ASP B 1 12 ? 10.961 10.469 16.469 1 82.88 12 ASP B O 1
ATOM 2928 N N . ILE B 1 13 ? 8.969 9.539 16.734 1 87.69 13 ILE B N 1
ATOM 2929 C CA . ILE B 1 13 ? 9.07 9.344 18.172 1 87.69 13 ILE B CA 1
ATOM 2930 C C . ILE B 1 13 ? 10.25 8.43 18.484 1 87.69 13 ILE B C 1
ATOM 2932 O O . ILE B 1 13 ? 10.961 8.648 19.469 1 87.69 13 ILE B O 1
ATOM 2936 N N . LEU B 1 14 ? 10.391 7.449 17.641 1 84.25 14 LEU B N 1
ATOM 2937 C CA . LEU B 1 14 ? 11.461 6.484 17.891 1 84.25 14 LEU B CA 1
ATOM 2938 C C . LEU B 1 14 ? 12.828 7.164 17.828 1 84.25 14 LEU B C 1
ATOM 2940 O O . LEU B 1 14 ? 13.656 6.969 18.719 1 84.25 14 LEU B O 1
ATOM 2944 N N . ALA B 1 15 ? 13.055 7.922 16.797 1 85.69 15 ALA B N 1
ATOM 2945 C CA . ALA B 1 15 ? 14.32 8.633 16.672 1 85.69 15 ALA B CA 1
ATOM 2946 C C . ALA B 1 15 ? 14.523 9.609 17.812 1 85.69 15 ALA B C 1
ATOM 2948 O O . ALA B 1 15 ? 15.625 9.727 18.359 1 85.69 15 ALA B O 1
ATOM 2949 N N . PHE B 1 16 ? 13.477 10.297 18.203 1 90.44 16 PHE B N 1
ATOM 2950 C CA . PHE B 1 16 ? 13.539 11.273 19.281 1 90.44 16 PHE B CA 1
ATOM 2951 C C . PHE B 1 16 ? 13.828 10.594 20.609 1 90.44 16 PHE B C 1
ATOM 2953 O O . PHE B 1 16 ? 14.672 11.062 21.375 1 90.44 16 PHE B O 1
ATOM 2960 N N . SER B 1 17 ? 13.125 9.484 20.859 1 92.44 17 SER B N 1
ATOM 2961 C CA . SER B 1 17 ? 13.32 8.758 22.109 1 92.44 17 SER B CA 1
ATOM 2962 C C . SER B 1 17 ? 14.75 8.25 22.234 1 92.44 17 SER B C 1
ATOM 2964 O O . SER B 1 17 ? 15.336 8.297 23.312 1 92.44 17 SER B O 1
ATOM 2966 N N . LYS B 1 18 ? 15.312 7.781 21.156 1 90.19 18 LYS B N 1
ATOM 2967 C CA . LYS B 1 18 ? 16.703 7.332 21.156 1 90.19 18 LYS B CA 1
ATOM 2968 C C . LYS B 1 18 ? 17.656 8.484 21.469 1 90.19 18 LYS B C 1
ATOM 2970 O O . LYS B 1 18 ? 18.609 8.328 22.234 1 90.19 18 LYS B O 1
ATOM 2975 N N . LYS B 1 19 ? 17.375 9.57 20.875 1 90.75 19 LYS B N 1
ATOM 2976 C CA . LYS B 1 19 ? 18.219 10.758 21.047 1 90.75 19 LYS B CA 1
ATOM 2977 C C . LYS B 1 19 ? 18.266 11.195 22.5 1 90.75 19 LYS B C 1
ATOM 2979 O O . LYS B 1 19 ? 19.312 11.609 23 1 90.75 19 LYS B O 1
ATOM 2984 N N . ILE B 1 20 ? 17.188 11.062 23.219 1 93.38 20 ILE B N 1
ATOM 2985 C CA . ILE B 1 20 ? 17.141 11.648 24.547 1 93.38 20 ILE B CA 1
ATOM 2986 C C . ILE B 1 20 ? 17.234 10.547 25.609 1 93.38 20 ILE B C 1
ATOM 2988 O O . ILE B 1 20 ? 17.172 10.812 26.812 1 93.38 20 ILE B O 1
ATOM 2992 N N . GLY B 1 21 ? 17.344 9.297 25.141 1 92.88 21 GLY B N 1
ATOM 2993 C CA . GLY B 1 21 ? 17.547 8.18 26.047 1 92.88 21 GLY B CA 1
ATOM 2994 C C . GLY B 1 21 ? 16.297 7.852 26.859 1 92.88 21 GLY B C 1
ATOM 2995 O O . GLY B 1 21 ? 16.391 7.656 28.078 1 92.88 21 GLY B O 1
ATOM 2996 N N . SER B 1 22 ? 15.141 7.898 26.266 1 94 22 SER B N 1
ATOM 2997 C CA . SER B 1 22 ? 13.883 7.559 26.922 1 94 22 SER B CA 1
ATOM 2998 C C . SER B 1 22 ? 13.133 6.48 26.141 1 94 22 SER B C 1
ATOM 3000 O O . SER B 1 22 ? 13.547 6.094 25.047 1 94 22 SER B O 1
ATOM 3002 N N . LYS B 1 23 ? 12.094 5.949 26.812 1 91.69 23 LYS B N 1
ATOM 3003 C CA . LYS B 1 23 ? 11.195 5.039 26.109 1 91.69 23 LYS B CA 1
ATOM 3004 C C . LYS B 1 23 ? 10.195 5.809 25.266 1 91.69 23 LYS B C 1
ATOM 3006 O O . LYS B 1 23 ? 9.734 6.883 25.656 1 91.69 23 LYS B O 1
ATOM 3011 N N . PRO B 1 24 ? 9.875 5.281 24.094 1 90.81 24 PRO B N 1
ATOM 3012 C CA . PRO B 1 24 ? 8.938 5.969 23.203 1 90.81 24 PRO B CA 1
ATOM 3013 C C . PRO B 1 24 ? 7.617 6.316 23.891 1 90.81 24 PRO B C 1
ATOM 3015 O O . PRO B 1 24 ? 7.059 7.391 23.656 1 90.81 24 PRO B O 1
ATOM 3018 N N . LYS B 1 25 ? 7.176 5.484 24.781 1 90.44 25 LYS B N 1
ATOM 3019 C CA . LYS B 1 25 ? 5.871 5.652 25.422 1 90.44 25 LYS B CA 1
ATOM 3020 C C . LYS B 1 25 ? 5.883 6.82 26.391 1 90.44 25 LYS B C 1
ATOM 3022 O O . LYS B 1 25 ? 4.828 7.285 26.828 1 90.44 25 LYS B O 1
ATOM 3027 N N . GLU B 1 26 ? 7.039 7.273 26.75 1 94.62 26 GLU B N 1
ATOM 3028 C CA . GLU B 1 26 ? 7.18 8.352 27.719 1 94.62 26 GLU B CA 1
ATOM 3029 C C . GLU B 1 26 ? 7.152 9.719 27.047 1 94.62 26 GLU B C 1
ATOM 3031 O O . GLU B 1 26 ? 7.012 10.742 27.703 1 94.62 26 GLU B O 1
ATOM 3036 N N . ILE B 1 27 ? 7.246 9.703 25.766 1 95.81 27 ILE B N 1
ATOM 3037 C CA . ILE B 1 27 ? 7.363 10.945 25.016 1 95.81 27 ILE B CA 1
ATOM 3038 C C . ILE B 1 27 ? 5.977 11.555 24.812 1 95.81 27 ILE B C 1
ATOM 3040 O O . ILE B 1 27 ? 5.039 10.852 24.422 1 95.81 27 ILE B O 1
ATOM 3044 N N . ILE B 1 28 ? 5.812 12.781 25.172 1 97.44 28 ILE B N 1
ATOM 3045 C CA . ILE B 1 28 ? 4.656 13.555 24.734 1 97.44 28 ILE B CA 1
ATOM 3046 C C . ILE B 1 28 ? 4.906 14.125 23.344 1 97.44 28 ILE B C 1
ATOM 3048 O O . ILE B 1 28 ? 5.637 15.109 23.188 1 97.44 28 ILE B O 1
ATOM 3052 N N . ASP B 1 29 ? 4.32 13.5 22.359 1 96.81 29 ASP B N 1
ATOM 3053 C CA . ASP B 1 29 ? 4.539 13.898 20.969 1 96.81 29 ASP B CA 1
ATOM 3054 C C . ASP B 1 29 ? 3.543 14.969 20.531 1 96.81 29 ASP B C 1
ATOM 3056 O O . ASP B 1 29 ? 2.41 14.656 20.172 1 96.81 29 ASP B O 1
ATOM 3060 N N . LEU B 1 30 ? 3.988 16.203 20.516 1 98.25 30 LEU B N 1
ATOM 3061 C CA . LEU B 1 30 ? 3.176 17.297 20 1 98.25 30 LEU B CA 1
ATOM 3062 C C . LEU B 1 30 ? 3.574 17.641 18.578 1 98.25 30 LEU B C 1
ATOM 3064 O O . LEU B 1 30 ? 3.076 18.625 18 1 98.25 30 LEU B O 1
ATOM 3068 N N . SER B 1 31 ? 4.504 16.859 18.016 1 97.12 31 SER B N 1
ATOM 3069 C CA . SER B 1 31 ? 4.992 17.141 16.672 1 97.12 31 SER B CA 1
ATOM 3070 C C . SER B 1 31 ? 4.082 16.531 15.609 1 97.12 31 SER B C 1
ATOM 3072 O O . SER B 1 31 ? 4.152 16.891 14.43 1 97.12 31 SER B O 1
ATOM 3074 N N . SER B 1 32 ? 3.273 15.539 15.961 1 95.44 32 SER B N 1
ATOM 3075 C CA . SER B 1 32 ? 2.35 14.867 15.055 1 95.44 32 SER B CA 1
ATOM 3076 C C . SER B 1 32 ? 0.909 15.289 15.312 1 95.44 32 SER B C 1
ATOM 3078 O O . SER B 1 32 ? 0.483 15.383 16.469 1 95.44 32 SER B O 1
ATOM 3080 N N . ASN B 1 33 ? 0.209 15.484 14.266 1 97.12 33 ASN B N 1
ATOM 3081 C CA . ASN B 1 33 ? -1.148 16.016 14.391 1 97.12 33 ASN B CA 1
ATOM 3082 C C . ASN B 1 33 ? -2.178 14.883 14.445 1 97.12 33 ASN B C 1
ATOM 3084 O O . ASN B 1 33 ? -3.359 15.102 14.164 1 97.12 33 ASN B O 1
ATOM 3088 N N . ILE B 1 34 ? -1.783 13.703 14.773 1 96.88 34 ILE B N 1
ATOM 3089 C CA . ILE B 1 34 ? -2.686 12.562 14.883 1 96.88 34 ILE B CA 1
ATOM 3090 C C . ILE B 1 34 ? -3.604 12.742 16.094 1 96.88 34 ILE B C 1
ATOM 3092 O O . ILE B 1 34 ? -3.156 13.164 17.156 1 96.88 34 ILE B O 1
ATOM 3096 N N . ASN B 1 35 ? -4.824 12.391 15.898 1 97.75 35 ASN B N 1
ATOM 3097 C CA . ASN B 1 35 ? -5.816 12.492 16.969 1 97.75 35 ASN B CA 1
ATOM 3098 C C . ASN B 1 35 ? -5.375 11.734 18.219 1 97.75 35 ASN B C 1
ATOM 3100 O O . ASN B 1 35 ? -4.863 10.617 18.125 1 97.75 35 ASN B O 1
ATOM 3104 N N . PHE B 1 36 ? -5.543 12.328 19.422 1 96.69 36 PHE B N 1
ATOM 3105 C CA . PHE B 1 36 ? -5.168 11.656 20.672 1 96.69 36 PHE B CA 1
ATOM 3106 C C . PHE B 1 36 ? -6.285 10.734 21.141 1 96.69 36 PHE B C 1
ATOM 3108 O O . PHE B 1 36 ? -6.059 9.859 21.984 1 96.69 36 PHE B O 1
ATOM 3115 N N . LEU B 1 37 ? -7.48 10.961 20.594 1 96.44 37 LEU B N 1
ATOM 3116 C CA . LEU B 1 37 ? -8.586 10.062 20.891 1 96.44 37 LEU B CA 1
ATOM 3117 C C . LEU B 1 37 ? -8.609 8.891 19.922 1 96.44 37 LEU B C 1
ATOM 3119 O O . LEU B 1 37 ? -8.367 9.062 18.734 1 96.44 37 LEU B O 1
ATOM 3123 N N . LYS B 1 38 ? -8.852 7.734 20.438 1 94 38 LYS B N 1
ATOM 3124 C CA . LYS B 1 38 ? -8.914 6.52 19.625 1 94 38 LYS B CA 1
ATOM 3125 C C . LYS B 1 38 ? -10.328 5.93 19.641 1 94 38 LYS B C 1
ATOM 3127 O O . LYS B 1 38 ? -10.93 5.77 20.703 1 94 38 LYS B O 1
ATOM 3132 N N . PRO B 1 39 ? -10.773 5.605 18.469 1 93.56 39 PRO B N 1
ATOM 3133 C CA . PRO B 1 39 ? -12.078 4.953 18.484 1 93.56 39 PRO B CA 1
ATOM 3134 C C . PRO B 1 39 ? -12.023 3.525 19.016 1 93.56 39 PRO B C 1
ATOM 3136 O O . PRO B 1 39 ? -11.023 2.83 18.844 1 93.56 39 PRO B O 1
ATOM 3139 N N . LYS B 1 40 ? -13.102 3.121 19.672 1 87.81 40 LYS B N 1
ATOM 3140 C CA . LYS B 1 40 ? -13.242 1.731 20.094 1 87.81 40 LYS B CA 1
ATOM 3141 C C . LYS B 1 40 ? -13.688 0.845 18.938 1 87.81 40 LYS B C 1
ATOM 3143 O O . LYS B 1 40 ? -14.648 1.168 18.234 1 87.81 40 LYS B O 1
ATOM 3148 N N . ILE B 1 41 ? -12.875 -0.151 18.672 1 88.06 41 ILE B N 1
ATOM 3149 C CA . ILE B 1 41 ? -13.281 -1.073 17.625 1 88.06 41 ILE B CA 1
ATOM 3150 C C . ILE B 1 41 ? -13.734 -2.395 18.234 1 88.06 41 ILE B C 1
ATOM 3152 O O . ILE B 1 41 ? -13.148 -2.863 19.219 1 88.06 41 ILE B O 1
ATOM 3156 N N . LYS B 1 42 ? -14.766 -3.02 17.75 1 87.81 42 LYS B N 1
ATOM 3157 C CA . LYS B 1 42 ? -15.398 -4.211 18.312 1 87.81 42 LYS B CA 1
ATOM 3158 C C . LYS B 1 42 ? -14.859 -5.48 17.656 1 87.81 42 LYS B C 1
ATOM 3160 O O . LYS B 1 42 ? -15.109 -6.586 18.141 1 87.81 42 LYS B O 1
ATOM 3165 N N . THR B 1 43 ? -14.086 -5.402 16.734 1 90.62 43 THR B N 1
ATOM 3166 C CA . THR B 1 43 ? -13.609 -6.566 15.992 1 90.62 43 THR B CA 1
ATOM 3167 C C . THR B 1 43 ? -12.273 -7.051 16.547 1 90.62 43 THR B C 1
ATOM 3169 O O . THR B 1 43 ? -11.406 -6.242 16.891 1 90.62 43 THR B O 1
ATOM 3172 N N . ASP B 1 44 ? -12.164 -8.391 16.688 1 93.38 44 ASP B N 1
ATOM 3173 C CA . ASP B 1 44 ? -10.883 -9.016 17.031 1 93.38 44 ASP B CA 1
ATOM 3174 C C . ASP B 1 44 ? -10.039 -9.242 15.781 1 93.38 44 ASP B C 1
ATOM 3176 O O . ASP B 1 44 ? -10.266 -10.195 15.039 1 93.38 44 ASP B O 1
ATOM 3180 N N . LEU B 1 45 ? -9.031 -8.477 15.617 1 93.56 45 LEU B N 1
ATOM 3181 C CA . LEU B 1 45 ? -8.195 -8.516 14.422 1 93.56 45 LEU B CA 1
ATOM 3182 C C . LEU B 1 45 ? -7.434 -9.836 14.336 1 93.56 45 LEU B C 1
ATOM 3184 O O . LEU B 1 45 ? -7.102 -10.289 13.242 1 93.56 45 LEU B O 1
ATOM 3188 N N . ASN B 1 46 ? -7.164 -10.469 15.461 1 92.94 46 ASN B N 1
ATOM 3189 C CA . ASN B 1 46 ? -6.418 -11.727 15.461 1 92.94 46 ASN B CA 1
ATOM 3190 C C . ASN B 1 46 ? -7.246 -12.867 14.883 1 92.94 46 ASN B C 1
ATOM 3192 O O . ASN B 1 46 ? -6.695 -13.891 14.469 1 92.94 46 ASN B O 1
ATOM 3196 N N . ASN B 1 47 ? -8.539 -12.68 14.789 1 91.31 47 ASN B N 1
ATOM 3197 C CA . ASN B 1 47 ? -9.422 -13.75 14.336 1 91.31 47 ASN B CA 1
ATOM 3198 C C . ASN B 1 47 ? -9.859 -13.547 12.883 1 91.31 47 ASN B C 1
ATOM 3200 O O . ASN B 1 47 ? -10.633 -14.344 12.352 1 91.31 47 ASN B O 1
ATOM 3204 N N . LEU B 1 48 ? -9.352 -12.555 12.289 1 91.62 48 LEU B N 1
ATOM 3205 C CA . LEU B 1 48 ? -9.703 -12.312 10.898 1 91.62 48 LEU B CA 1
ATOM 3206 C C . LEU B 1 48 ? -9.078 -13.367 9.992 1 91.62 48 LEU B C 1
ATOM 3208 O O . LEU B 1 48 ? -7.93 -13.773 10.195 1 91.62 48 LEU B O 1
ATOM 3212 N N . ASP B 1 49 ? -9.812 -13.867 9.031 1 89.81 49 ASP B N 1
ATOM 3213 C CA . ASP B 1 49 ? -9.234 -14.703 7.988 1 89.81 49 ASP B CA 1
ATOM 3214 C C . ASP B 1 49 ? -8.43 -13.867 6.996 1 89.81 49 ASP B C 1
ATOM 3216 O O . ASP B 1 49 ? -9 -13.086 6.23 1 89.81 49 ASP B O 1
ATOM 3220 N N . ILE B 1 50 ? -7.16 -14.07 7.043 1 92 50 ILE B N 1
ATOM 3221 C CA . ILE B 1 50 ? -6.297 -13.25 6.199 1 92 50 ILE B CA 1
ATOM 3222 C C . ILE B 1 50 ? -5.676 -14.109 5.105 1 92 50 ILE B C 1
ATOM 3224 O O . ILE B 1 50 ? -4.727 -13.695 4.438 1 92 50 ILE B O 1
ATOM 3228 N N . SER B 1 51 ? -6.191 -15.281 4.883 1 91.88 51 SER B N 1
ATOM 3229 C CA . SER B 1 51 ? -5.617 -16.188 3.889 1 91.88 51 SER B CA 1
ATOM 3230 C C . SER B 1 51 ? -6.16 -15.891 2.494 1 91.88 51 SER B C 1
ATOM 3232 O O . SER B 1 51 ? -5.586 -16.312 1.493 1 91.88 51 SER B O 1
ATOM 3234 N N . ASN B 1 52 ? -7.227 -15.195 2.41 1 89.31 52 ASN B N 1
ATOM 3235 C CA . ASN B 1 52 ? -7.832 -14.859 1.126 1 89.31 52 ASN B CA 1
ATOM 3236 C C . ASN B 1 52 ? -7.453 -13.453 0.672 1 89.31 52 ASN B C 1
ATOM 3238 O O . ASN B 1 52 ? -7.207 -12.578 1.501 1 89.31 52 ASN B O 1
ATOM 3242 N N . TYR B 1 53 ? -7.402 -13.359 -0.645 1 87.19 53 TYR B N 1
ATOM 3243 C CA . TYR B 1 53 ? -7.199 -12.016 -1.156 1 87.19 53 TYR B CA 1
ATOM 3244 C C . TYR B 1 53 ? -8.336 -11.094 -0.732 1 87.19 53 TYR B C 1
ATOM 3246 O O . TYR B 1 53 ? -9.5 -11.5 -0.704 1 87.19 53 TYR B O 1
ATOM 3254 N N . PRO B 1 54 ? -7.973 -9.922 -0.472 1 87.94 54 PRO B N 1
ATOM 3255 C CA . PRO B 1 54 ? -8.984 -9.016 0.078 1 87.94 54 PRO B CA 1
ATOM 3256 C C . PRO B 1 54 ? -9.945 -8.484 -0.986 1 87.94 54 PRO B C 1
ATOM 3258 O O . PRO B 1 54 ? -9.594 -8.445 -2.17 1 87.94 54 PRO B O 1
ATOM 3261 N N . THR B 1 55 ? -11.094 -8.242 -0.53 1 88.56 55 THR B N 1
ATOM 3262 C CA . THR B 1 55 ? -12.055 -7.453 -1.292 1 88.56 55 THR B CA 1
ATOM 3263 C C . THR B 1 55 ? -12.305 -6.105 -0.626 1 88.56 55 THR B C 1
ATOM 3265 O O . THR B 1 55 ? -12.25 -5.992 0.6 1 88.56 55 THR B O 1
ATOM 3268 N N . TYR B 1 56 ? -12.562 -5.148 -1.432 1 93.75 56 TYR B N 1
ATOM 3269 C CA . TYR B 1 56 ? -12.594 -3.801 -0.873 1 93.75 56 TYR B CA 1
ATOM 3270 C C . TYR B 1 56 ? -13.977 -3.182 -1.027 1 93.75 56 TYR B C 1
ATOM 3272 O O . TYR B 1 56 ? -14.195 -2.029 -0.645 1 93.75 56 TYR B O 1
ATOM 3280 N N . GLU B 1 57 ? -14.922 -3.896 -1.54 1 93.94 57 GLU B N 1
ATOM 3281 C CA . GLU B 1 57 ? -16.234 -3.336 -1.865 1 93.94 57 GLU B CA 1
ATOM 3282 C C . GLU B 1 57 ? -16.875 -2.672 -0.647 1 93.94 57 GLU B C 1
ATOM 3284 O O . GLU B 1 57 ? -17.375 -1.551 -0.736 1 93.94 57 GLU B O 1
ATOM 3289 N N . LYS B 1 58 ? -16.875 -3.383 0.451 1 95.56 58 LYS B N 1
ATOM 3290 C CA . LYS B 1 58 ? -17.469 -2.836 1.667 1 95.56 58 LYS B CA 1
ATOM 3291 C C . LYS B 1 58 ? -16.75 -1.567 2.111 1 95.56 58 LYS B C 1
ATOM 3293 O O . LYS B 1 58 ? -17.391 -0.595 2.52 1 95.56 58 LYS B O 1
ATOM 3298 N N . LEU B 1 59 ? -15.445 -1.57 2.051 1 97.12 59 LEU B N 1
ATOM 3299 C CA . LEU B 1 59 ? -14.656 -0.401 2.426 1 97.12 59 LEU B CA 1
ATOM 3300 C C . LEU B 1 59 ? -14.984 0.787 1.528 1 97.12 59 LEU B C 1
ATOM 3302 O O . LEU B 1 59 ? -15.188 1.902 2.016 1 97.12 59 LEU B O 1
ATOM 3306 N N . TYR B 1 60 ? -15.031 0.559 0.182 1 98.06 60 TYR B N 1
ATOM 3307 C CA . TYR B 1 60 ? -15.391 1.611 -0.762 1 98.06 60 TYR B CA 1
ATOM 3308 C C . TYR B 1 60 ? -16.75 2.203 -0.428 1 98.06 60 TYR B C 1
ATOM 3310 O O . TYR B 1 60 ? -16.922 3.424 -0.404 1 98.06 60 TYR B O 1
ATOM 3318 N N . LYS B 1 61 ? -17.688 1.367 -0.143 1 97.94 61 LYS B N 1
ATOM 3319 C CA . LYS B 1 61 ? -19.047 1.812 0.138 1 97.94 61 LYS B CA 1
ATOM 3320 C C . LYS B 1 61 ? -19.094 2.66 1.404 1 97.94 61 LYS B C 1
ATOM 3322 O O . LYS B 1 61 ? -19.75 3.711 1.428 1 97.94 61 LYS B O 1
ATOM 3327 N N . ILE B 1 62 ? -18.453 2.213 2.438 1 97.44 62 ILE B N 1
ATOM 3328 C CA . ILE B 1 62 ? -18.469 2.893 3.729 1 97.44 62 ILE B CA 1
ATOM 3329 C C . ILE B 1 62 ? -17.812 4.262 3.604 1 97.44 62 ILE B C 1
ATOM 3331 O O . ILE B 1 62 ? -18.328 5.258 4.109 1 97.44 62 ILE B O 1
ATOM 3335 N N . ILE B 1 63 ? -16.703 4.34 2.875 1 97.81 63 ILE B N 1
ATOM 3336 C CA . ILE B 1 63 ? -15.977 5.594 2.723 1 97.81 63 ILE B CA 1
ATOM 3337 C C . ILE B 1 63 ? -16.766 6.539 1.814 1 97.81 63 ILE B C 1
ATOM 3339 O O . ILE B 1 63 ? -16.875 7.734 2.098 1 97.81 63 ILE B O 1
ATOM 3343 N N . ALA B 1 64 ? -17.281 5.988 0.721 1 98.31 64 ALA B N 1
ATOM 3344 C CA . ALA B 1 64 ? -18.109 6.797 -0.17 1 98.31 64 ALA B CA 1
ATOM 3345 C C . ALA B 1 64 ? -19.281 7.406 0.582 1 98.31 64 ALA B C 1
ATOM 3347 O O . ALA B 1 64 ? -19.594 8.586 0.411 1 98.31 64 ALA B O 1
ATOM 3348 N N . LYS B 1 65 ? -19.938 6.605 1.397 1 97.5 65 LYS B N 1
ATOM 3349 C CA . LYS B 1 65 ? -21.062 7.082 2.195 1 97.5 65 LYS B CA 1
ATOM 3350 C C . LYS B 1 65 ? -20.625 8.172 3.172 1 97.5 65 LYS B C 1
ATOM 3352 O O . LYS B 1 65 ? -21.312 9.18 3.338 1 97.5 65 LYS B O 1
ATOM 3357 N N . LYS B 1 66 ? -19.531 7.984 3.785 1 96.19 66 LYS B N 1
ATOM 3358 C CA . LYS B 1 66 ? -19.016 8.961 4.742 1 96.19 66 LYS B CA 1
ATOM 3359 C C . LYS B 1 66 ? -18.891 10.336 4.105 1 96.19 66 LYS B C 1
ATOM 3361 O O . LYS B 1 66 ? -19.156 11.352 4.746 1 96.19 66 LYS B O 1
ATOM 3366 N N . TYR B 1 67 ? -18.438 10.383 2.859 1 96.5 67 TYR B N 1
ATOM 3367 C CA . TYR B 1 67 ? -18.141 11.656 2.211 1 96.5 67 TYR B CA 1
ATOM 3368 C C . TYR B 1 67 ? -19.266 12.047 1.249 1 96.5 67 TYR B C 1
ATOM 3370 O O . TYR B 1 67 ? -19.125 13.008 0.49 1 96.5 67 TYR B O 1
ATOM 3378 N N . SER B 1 68 ? -20.344 11.281 1.254 1 96.94 68 SER B N 1
ATOM 3379 C CA . SER B 1 68 ? -21.531 11.547 0.45 1 96.94 68 SER B CA 1
ATOM 3380 C C . SER B 1 68 ? -21.188 11.625 -1.033 1 96.94 68 SER B C 1
ATOM 3382 O O . SER B 1 68 ? -21.578 12.578 -1.715 1 96.94 68 SER B O 1
ATOM 3384 N N . VAL B 1 69 ? -20.406 10.711 -1.523 1 98.25 69 VAL B N 1
ATOM 3385 C CA . VAL B 1 69 ? -20.094 10.547 -2.938 1 98.25 69 VAL B CA 1
ATOM 3386 C C . VAL B 1 69 ? -20.391 9.109 -3.371 1 98.25 69 VAL B C 1
ATOM 3388 O O . VAL B 1 69 ? -20.781 8.273 -2.551 1 98.25 69 VAL B O 1
ATOM 3391 N N . LYS B 1 70 ? -20.328 8.867 -4.676 1 98.06 70 LYS B N 1
ATOM 3392 C CA . LYS B 1 70 ? -20.5 7.512 -5.191 1 98.06 70 LYS B CA 1
ATOM 3393 C C . LYS B 1 70 ? -19.203 6.715 -5.098 1 98.06 70 LYS B C 1
ATOM 3395 O O . LYS B 1 70 ? -18.109 7.289 -5.109 1 98.06 70 LYS B O 1
ATOM 3400 N N . ALA B 1 71 ? -19.359 5.395 -5.023 1 98.06 71 ALA B N 1
ATOM 3401 C CA . ALA B 1 71 ? -18.203 4.516 -4.883 1 98.06 71 ALA B CA 1
ATOM 3402 C C . ALA B 1 71 ? -17.266 4.648 -6.078 1 98.06 71 ALA B C 1
ATOM 3404 O O . ALA B 1 71 ? -16.047 4.504 -5.941 1 98.06 71 ALA B O 1
ATOM 3405 N N . ASP B 1 72 ? -17.781 4.906 -7.254 1 98 72 ASP B N 1
ATOM 3406 C CA . ASP B 1 72 ? -16.938 5.016 -8.445 1 98 72 ASP B CA 1
ATOM 3407 C C . ASP B 1 72 ? -16.312 6.402 -8.555 1 98 72 ASP B C 1
ATOM 3409 O O . ASP B 1 72 ? -15.625 6.707 -9.531 1 98 72 ASP B O 1
ATOM 3413 N N . GLU B 1 73 ? -16.516 7.25 -7.504 1 98.62 73 GLU B N 1
ATOM 3414 C CA . GLU B 1 73 ? -15.914 8.586 -7.461 1 98.62 73 GLU B CA 1
ATOM 3415 C C . GLU B 1 73 ? -14.727 8.625 -6.496 1 98.62 73 GLU B C 1
ATOM 3417 O O . GLU B 1 73 ? -14.172 9.695 -6.234 1 98.62 73 GLU B O 1
ATOM 3422 N N . ILE B 1 74 ? -14.43 7.453 -5.961 1 98.62 74 ILE B N 1
ATOM 3423 C CA . ILE B 1 74 ? -13.281 7.453 -5.062 1 98.62 74 ILE B CA 1
ATOM 3424 C C . ILE B 1 74 ? -12.297 6.359 -5.48 1 98.62 74 ILE B C 1
ATOM 3426 O O . ILE B 1 74 ? -12.695 5.359 -6.09 1 98.62 74 ILE B O 1
ATOM 3430 N N . GLU B 1 75 ? -11.086 6.574 -5.266 1 98.38 75 GLU B N 1
ATOM 3431 C CA . GLU B 1 75 ? -10.039 5.555 -5.277 1 98.38 75 GLU B CA 1
ATOM 3432 C C . GLU B 1 75 ? -9.258 5.547 -3.969 1 98.38 75 GLU B C 1
ATOM 3434 O O . GLU B 1 75 ? -9 6.605 -3.389 1 98.38 75 GLU B O 1
ATOM 3439 N N . LEU B 1 76 ? -8.984 4.371 -3.52 1 97.88 76 LEU B N 1
ATOM 3440 C CA . LEU B 1 76 ? -8.273 4.207 -2.258 1 97.88 76 LEU B CA 1
ATOM 3441 C C . LEU B 1 76 ? -6.805 3.873 -2.502 1 97.88 76 LEU B C 1
ATOM 3443 O O . LEU B 1 76 ? -6.473 3.199 -3.479 1 97.88 76 LEU B O 1
ATOM 3447 N N . PHE B 1 77 ? -5.984 4.395 -1.651 1 96.94 77 PHE B N 1
ATOM 3448 C CA . PHE B 1 77 ? -4.539 4.219 -1.716 1 96.94 77 PHE B CA 1
ATOM 3449 C C . PHE B 1 77 ? -3.982 3.82 -0.355 1 96.94 77 PHE B C 1
ATOM 3451 O O . PHE B 1 77 ? -4.691 3.873 0.652 1 96.94 77 PHE B O 1
ATOM 3458 N N . ASN B 1 78 ? -2.725 3.408 -0.314 1 94.69 78 ASN B N 1
ATOM 3459 C CA . ASN B 1 78 ? -2.053 3.008 0.918 1 94.69 78 ASN B CA 1
ATOM 3460 C C . ASN B 1 78 ? -1.596 4.219 1.726 1 94.69 78 ASN B C 1
ATOM 3462 O O . ASN B 1 78 ? -0.42 4.328 2.078 1 94.69 78 ASN B O 1
ATOM 3466 N N . GLY B 1 79 ? -2.535 5.074 1.988 1 94.75 79 GLY B N 1
ATOM 3467 C CA . GLY B 1 79 ? -2.277 6.309 2.713 1 94.75 79 GLY B CA 1
ATOM 3468 C C . GLY B 1 79 ? -2.311 7.539 1.828 1 94.75 79 GLY B C 1
ATOM 3469 O O . GLY B 1 79 ? -2.342 7.426 0.601 1 94.75 79 GLY B O 1
ATOM 3470 N N . GLY B 1 80 ? -2.305 8.664 2.518 1 94.69 80 GLY B N 1
ATOM 3471 C CA . GLY B 1 80 ? -2.344 9.93 1.798 1 94.69 80 GLY B CA 1
ATOM 3472 C C . GLY B 1 80 ? -1.109 10.172 0.948 1 94.69 80 GLY B C 1
ATOM 3473 O O . GLY B 1 80 ? -1.209 10.68 -0.17 1 94.69 80 GLY B O 1
ATOM 3474 N N . SER B 1 81 ? 0.025 9.82 1.457 1 93.75 81 SER B N 1
ATOM 3475 C CA . SER B 1 81 ? 1.265 10.016 0.71 1 93.75 81 SER B CA 1
ATOM 3476 C C . SER B 1 81 ? 1.263 9.203 -0.581 1 93.75 81 SER B C 1
ATOM 3478 O O . SER B 1 81 ? 1.682 9.695 -1.63 1 93.75 81 SER B O 1
ATOM 3480 N N . SER B 1 82 ? 0.777 7.969 -0.474 1 95.25 82 SER B N 1
ATOM 3481 C CA . SER B 1 82 ? 0.677 7.133 -1.666 1 95.25 82 SER B CA 1
ATOM 3482 C C . SER B 1 82 ? -0.281 7.738 -2.688 1 95.25 82 SER B C 1
ATOM 3484 O O . SER B 1 82 ? -0.028 7.684 -3.893 1 95.25 82 SER B O 1
ATOM 3486 N N . ALA B 1 83 ? -1.349 8.289 -2.219 1 97.19 83 ALA B N 1
ATOM 3487 C CA . ALA B 1 83 ? -2.309 8.945 -3.102 1 97.19 83 ALA B CA 1
ATOM 3488 C C . ALA B 1 83 ? -1.668 10.125 -3.826 1 97.19 83 ALA B C 1
ATOM 3490 O O . ALA B 1 83 ? -1.837 10.289 -5.035 1 97.19 83 ALA B O 1
ATOM 3491 N N . ILE B 1 84 ? -0.918 10.891 -3.084 1 97.56 84 ILE B N 1
ATOM 3492 C CA . ILE B 1 84 ? -0.245 12.07 -3.633 1 97.56 84 ILE B CA 1
ATOM 3493 C C . ILE B 1 84 ? 0.745 11.633 -4.711 1 97.56 84 ILE B C 1
ATOM 3495 O O . ILE B 1 84 ? 0.706 12.141 -5.836 1 97.56 84 ILE B O 1
ATOM 3499 N N . PHE B 1 85 ? 1.561 10.688 -4.422 1 96 85 PHE B N 1
ATOM 3500 C CA . PHE B 1 85 ? 2.576 10.242 -5.363 1 96 85 PHE B CA 1
ATOM 3501 C C . PHE B 1 85 ? 1.933 9.633 -6.605 1 96 85 PHE B C 1
ATOM 3503 O O . PHE B 1 85 ? 2.363 9.906 -7.727 1 96 85 PHE B O 1
ATOM 3510 N N . SER B 1 86 ? 0.917 8.797 -6.379 1 95.38 86 SER B N 1
ATOM 3511 C CA . SER B 1 86 ? 0.212 8.211 -7.512 1 95.38 86 SER B CA 1
ATOM 3512 C C . SER B 1 86 ? -0.41 9.281 -8.398 1 95.38 86 SER B C 1
ATOM 3514 O O . SER B 1 86 ? -0.338 9.203 -9.625 1 95.38 86 SER B O 1
ATOM 3516 N N . PHE B 1 87 ? -0.974 10.289 -7.77 1 97.62 87 PHE B N 1
ATOM 3517 C CA . PHE B 1 87 ? -1.583 11.391 -8.508 1 97.62 87 PHE B CA 1
ATOM 3518 C C . PHE B 1 87 ? -0.553 12.086 -9.391 1 97.62 87 PHE B C 1
ATOM 3520 O O . PHE B 1 87 ? -0.767 12.25 -10.594 1 97.62 87 PHE B O 1
ATOM 3527 N N . PHE B 1 88 ? 0.555 12.461 -8.812 1 96.69 88 PHE B N 1
ATOM 3528 C CA . PHE B 1 88 ? 1.595 13.164 -9.555 1 96.69 88 PHE B CA 1
ATOM 3529 C C . PHE B 1 88 ? 2.162 12.289 -10.664 1 96.69 88 PHE B C 1
ATOM 3531 O O . PHE B 1 88 ? 2.527 12.781 -11.727 1 96.69 88 PHE B O 1
ATOM 3538 N N . ARG B 1 89 ? 2.199 11.062 -10.375 1 92.44 89 ARG B N 1
ATOM 3539 C CA . ARG B 1 89 ? 2.74 10.109 -11.344 1 92.44 89 ARG B CA 1
ATOM 3540 C C . ARG B 1 89 ? 1.854 10.023 -12.578 1 92.44 89 ARG B C 1
ATOM 3542 O O . ARG B 1 89 ? 2.348 9.844 -13.695 1 92.44 89 ARG B O 1
ATOM 3549 N N . TYR B 1 90 ? 0.562 10.109 -12.367 1 91.81 90 TYR B N 1
ATOM 3550 C CA . TYR B 1 90 ? -0.353 9.711 -13.43 1 91.81 90 TYR B CA 1
ATOM 3551 C C . TYR B 1 90 ? -0.917 10.938 -14.148 1 91.81 90 TYR B C 1
ATOM 3553 O O . TYR B 1 90 ? -1.352 10.844 -15.297 1 91.81 90 TYR B O 1
ATOM 3561 N N . ILE B 1 91 ? -0.935 12.062 -13.445 1 94.69 91 ILE B N 1
ATOM 3562 C CA . ILE B 1 91 ? -1.517 13.25 -14.07 1 94.69 91 ILE B CA 1
ATOM 3563 C C . ILE B 1 91 ? -0.613 13.734 -15.195 1 94.69 91 ILE B C 1
ATOM 3565 O O . ILE B 1 91 ? 0.614 13.695 -15.078 1 94.69 91 ILE B O 1
ATOM 3569 N N . ASP B 1 92 ? -1.168 14.039 -16.344 1 91.75 92 ASP B N 1
ATOM 3570 C CA . ASP B 1 92 ? -0.417 14.477 -17.516 1 91.75 92 ASP B CA 1
ATOM 3571 C C . ASP B 1 92 ? -0.257 16 -17.531 1 91.75 92 ASP B C 1
ATOM 3573 O O . ASP B 1 92 ? -0.824 16.672 -18.391 1 91.75 92 ASP B O 1
ATOM 3577 N N . LEU B 1 93 ? 0.415 16.516 -16.609 1 94.81 93 LEU B N 1
ATOM 3578 C CA . LEU B 1 93 ? 0.761 17.938 -16.484 1 94.81 93 LEU B CA 1
ATOM 3579 C C . LEU B 1 93 ? 2.244 18.109 -16.172 1 94.81 93 LEU B C 1
ATOM 3581 O O . LEU B 1 93 ? 2.916 17.141 -15.781 1 94.81 93 LEU B O 1
ATOM 3585 N N . LYS B 1 94 ? 2.762 19.297 -16.406 1 93 94 LYS B N 1
ATOM 3586 C CA . LYS B 1 94 ? 4.195 19.5 -16.188 1 93 94 LYS B CA 1
ATOM 3587 C C . LYS B 1 94 ? 4.457 20.703 -15.289 1 93 94 LYS B C 1
ATOM 3589 O O . LYS B 1 94 ? 5.605 20.984 -14.93 1 93 94 LYS B O 1
ATOM 3594 N N . HIS B 1 95 ? 3.412 21.438 -14.961 1 97.69 95 HIS B N 1
ATOM 3595 C CA . HIS B 1 95 ? 3.535 22.609 -14.102 1 97.69 95 HIS B CA 1
ATOM 3596 C C . HIS B 1 95 ? 2.59 22.531 -12.906 1 97.69 95 HIS B C 1
ATOM 3598 O O . HIS B 1 95 ? 1.438 22.109 -13.055 1 97.69 95 HIS B O 1
ATOM 3604 N N . CYS B 1 96 ? 3.094 22.828 -11.734 1 97.75 96 CYS B N 1
ATOM 3605 C CA . CYS B 1 96 ? 2.273 22.781 -10.531 1 97.75 96 CYS B CA 1
ATOM 3606 C C . CYS B 1 96 ? 2.516 24.016 -9.656 1 97.75 96 CYS B C 1
ATOM 3608 O O . CYS B 1 96 ? 3.654 24.469 -9.508 1 97.75 96 CYS B O 1
ATOM 3610 N N . THR B 1 97 ? 1.497 24.641 -9.227 1 98.5 97 THR B N 1
ATOM 3611 C CA . THR B 1 97 ? 1.537 25.719 -8.25 1 98.5 97 THR B CA 1
ATOM 3612 C C . THR B 1 97 ? 1.092 25.219 -6.875 1 98.5 97 THR B C 1
ATOM 3614 O O . THR B 1 97 ? -0.023 24.719 -6.723 1 98.5 97 THR B O 1
ATOM 3617 N N . ILE B 1 98 ? 1.925 25.344 -5.875 1 98.69 98 ILE B N 1
ATOM 3618 C CA . ILE B 1 98 ? 1.622 24.922 -4.516 1 98.69 98 ILE B CA 1
ATOM 3619 C C . ILE B 1 98 ? 1.438 26.141 -3.617 1 98.69 98 ILE B C 1
ATOM 3621 O O . ILE B 1 98 ? 2.322 27 -3.531 1 98.69 98 ILE B O 1
ATOM 3625 N N . TYR B 1 99 ? 0.279 26.297 -3.066 1 98.69 99 TYR B N 1
ATOM 3626 C CA . TYR B 1 99 ? 0.079 27.312 -2.035 1 98.69 99 TYR B CA 1
ATOM 3627 C C . TYR B 1 99 ? 0.784 26.906 -0.742 1 98.69 99 TYR B C 1
ATOM 3629 O O . TYR B 1 99 ? 0.331 26.016 -0.029 1 98.69 99 TYR B O 1
ATOM 3637 N N . SER B 1 100 ? 1.839 27.656 -0.441 1 98.38 100 SER B N 1
ATOM 3638 C CA . SER B 1 100 ? 2.732 27.297 0.654 1 98.38 100 SER B CA 1
ATOM 3639 C C . SER B 1 100 ? 2.67 28.328 1.781 1 98.38 100 SER B C 1
ATOM 3641 O O . SER B 1 100 ? 2.283 29.469 1.561 1 98.38 100 SER B O 1
ATOM 3643 N N . PRO B 1 101 ? 3.146 28.016 3.043 1 98.31 101 PRO B N 1
ATOM 3644 C CA . PRO B 1 101 ? 3.641 26.688 3.436 1 98.31 101 PRO B CA 1
ATOM 3645 C C . PRO B 1 101 ? 2.584 25.609 3.289 1 98.31 101 PRO B C 1
ATOM 3647 O O . PRO B 1 101 ? 1.388 25.875 3.408 1 98.31 101 PRO B O 1
ATOM 3650 N N . ALA B 1 102 ? 3.012 24.391 2.941 1 97.44 102 ALA B N 1
ATOM 3651 C CA . ALA B 1 102 ? 2.145 23.234 2.777 1 97.44 102 ALA B CA 1
ATOM 3652 C C . ALA B 1 102 ? 2.895 21.938 3.096 1 97.44 102 ALA B C 1
ATOM 3654 O O . ALA B 1 102 ? 4.117 21.953 3.262 1 97.44 102 ALA B O 1
ATOM 3655 N N . TYR B 1 103 ? 2.133 20.938 3.295 1 95.44 103 TYR B N 1
ATOM 3656 C CA . TYR B 1 103 ? 2.705 19.609 3.484 1 95.44 103 TYR B CA 1
ATOM 3657 C C . TYR B 1 103 ? 3.83 19.344 2.488 1 95.44 103 TYR B C 1
ATOM 3659 O O . TYR B 1 103 ? 3.641 19.5 1.279 1 95.44 103 TYR B O 1
ATOM 3667 N N . LEU B 1 104 ? 4.969 18.891 2.914 1 95.12 104 LEU B N 1
ATOM 3668 C CA . LEU B 1 104 ? 6.211 18.859 2.148 1 95.12 104 LEU B CA 1
ATOM 3669 C C . LEU B 1 104 ? 6.156 17.781 1.068 1 95.12 104 LEU B C 1
ATOM 3671 O O . LEU B 1 104 ? 6.914 17.844 0.094 1 95.12 104 LEU B O 1
ATOM 3675 N N . GLU B 1 105 ? 5.266 16.812 1.237 1 94.69 105 GLU B N 1
ATOM 3676 C CA . GLU B 1 105 ? 5.184 15.695 0.305 1 94.69 105 GLU B CA 1
ATOM 3677 C C . GLU B 1 105 ? 4.762 16.156 -1.084 1 94.69 105 GLU B C 1
ATOM 3679 O O . GLU B 1 105 ? 5.102 15.531 -2.088 1 94.69 105 GLU B O 1
ATOM 3684 N N . TYR B 1 106 ? 4.027 17.234 -1.162 1 97.56 106 TYR B N 1
ATOM 3685 C CA . TYR B 1 106 ? 3.605 17.75 -2.463 1 97.56 106 TYR B CA 1
ATOM 3686 C C . TYR B 1 106 ? 4.801 18.234 -3.271 1 97.56 106 TYR B C 1
ATOM 3688 O O . TYR B 1 106 ? 4.941 17.891 -4.449 1 97.56 106 TYR B O 1
ATOM 3696 N N . LYS B 1 107 ? 5.613 19.047 -2.613 1 97.06 107 LYS B N 1
ATOM 3697 C CA . LYS B 1 107 ? 6.824 19.516 -3.285 1 97.06 107 LYS B CA 1
ATOM 3698 C C . LYS B 1 107 ? 7.742 18.344 -3.635 1 97.06 107 LYS B C 1
ATOM 3700 O O . LYS B 1 107 ? 8.305 18.297 -4.727 1 97.06 107 LYS B O 1
ATOM 3705 N N . LYS B 1 108 ? 7.879 17.438 -2.713 1 95.75 108 LYS B N 1
ATOM 3706 C CA . LYS B 1 108 ? 8.703 16.25 -2.953 1 95.75 108 LYS B CA 1
ATOM 3707 C C . LYS B 1 108 ? 8.195 15.469 -4.164 1 95.75 108 LYS B C 1
ATOM 3709 O O . LYS B 1 108 ? 8.984 15.086 -5.035 1 95.75 108 LYS B O 1
ATOM 3714 N N . ALA B 1 109 ? 6.914 15.164 -4.203 1 96.25 109 ALA B N 1
ATOM 3715 C CA . ALA B 1 109 ? 6.324 14.422 -5.312 1 96.25 109 ALA B CA 1
ATOM 3716 C C . ALA B 1 109 ? 6.496 15.18 -6.629 1 96.25 109 ALA B C 1
ATOM 3718 O O . ALA B 1 109 ? 6.875 14.594 -7.645 1 96.25 109 ALA B O 1
ATOM 3719 N N . ALA B 1 110 ? 6.234 16.5 -6.586 1 97.19 110 ALA B N 1
ATOM 3720 C CA . ALA B 1 110 ? 6.379 17.328 -7.785 1 97.19 110 ALA B CA 1
ATOM 3721 C C . ALA B 1 110 ? 7.797 17.25 -8.336 1 97.19 110 ALA B C 1
ATOM 3723 O O . ALA B 1 110 ? 7.996 17.078 -9.539 1 97.19 110 ALA B O 1
ATOM 3724 N N . GLN B 1 111 ? 8.773 17.375 -7.445 1 96.19 111 GLN B N 1
ATOM 3725 C CA . GLN B 1 111 ? 10.172 17.281 -7.848 1 96.19 111 GLN B CA 1
ATOM 3726 C C . GLN B 1 111 ? 10.492 15.891 -8.391 1 96.19 111 GLN B C 1
ATOM 3728 O O . GLN B 1 111 ? 11.156 15.758 -9.43 1 96.19 111 GLN B O 1
ATOM 3733 N N . THR B 1 112 ? 10.039 14.914 -7.73 1 93.88 112 THR B N 1
ATOM 3734 C CA . THR B 1 112 ? 10.312 13.531 -8.086 1 93.88 112 THR B CA 1
ATOM 3735 C C . THR B 1 112 ? 9.812 13.219 -9.492 1 93.88 112 THR B C 1
ATOM 3737 O O . THR B 1 112 ? 10.469 12.508 -10.25 1 93.88 112 THR B O 1
ATOM 3740 N N . PHE B 1 113 ? 8.68 13.758 -9.852 1 94.44 113 PHE B N 1
ATOM 3741 C CA . PHE B 1 113 ? 8.062 13.375 -11.109 1 94.44 113 PHE B CA 1
ATOM 3742 C C . PHE B 1 113 ? 8.227 14.477 -12.148 1 94.44 113 PHE B C 1
ATOM 3744 O O . PHE B 1 113 ? 7.492 14.523 -13.141 1 94.44 113 PHE B O 1
ATOM 3751 N N . GLY B 1 114 ? 9.086 15.445 -11.898 1 95.25 114 GLY B N 1
ATOM 3752 C CA . GLY B 1 114 ? 9.625 16.344 -12.914 1 95.25 114 GLY B CA 1
ATOM 3753 C C . GLY B 1 114 ? 8.727 17.531 -13.195 1 95.25 114 GLY B C 1
ATOM 3754 O O . GLY B 1 114 ? 8.75 18.078 -14.297 1 95.25 114 GLY B O 1
ATOM 3755 N N . PHE B 1 115 ? 7.949 17.938 -12.273 1 97.5 115 PHE B N 1
ATOM 3756 C CA . PHE B 1 115 ? 7.121 19.125 -12.438 1 97.5 115 PHE B CA 1
ATOM 3757 C C . PHE B 1 115 ? 7.941 20.391 -12.25 1 97.5 115 PHE B C 1
ATOM 3759 O O . PHE B 1 115 ? 8.844 20.438 -11.406 1 97.5 115 PHE B O 1
ATOM 3766 N N . LYS B 1 116 ? 7.652 21.406 -13.109 1 98.19 116 LYS B N 1
ATOM 3767 C CA . LYS B 1 116 ? 8.07 22.75 -12.758 1 98.19 116 LYS B CA 1
ATOM 3768 C C . LYS B 1 116 ? 7.199 23.328 -11.633 1 98.19 116 LYS B C 1
ATOM 3770 O O . LYS B 1 116 ? 5.969 23.344 -11.742 1 98.19 116 LYS B O 1
ATOM 3775 N N . ILE B 1 117 ? 7.844 23.812 -10.57 1 98.19 117 ILE B N 1
ATOM 3776 C CA . ILE B 1 117 ? 7.094 24.156 -9.367 1 98.19 117 ILE B CA 1
ATOM 3777 C C . ILE B 1 117 ? 7.066 25.688 -9.195 1 98.19 117 ILE B C 1
ATOM 3779 O O . ILE B 1 117 ? 8.109 26.344 -9.25 1 98.19 117 ILE B O 1
ATOM 3783 N N . ASP B 1 118 ? 5.914 26.219 -9.047 1 98.12 118 ASP B N 1
ATOM 3784 C CA . ASP B 1 118 ? 5.699 27.578 -8.57 1 98.12 118 ASP B CA 1
ATOM 3785 C C . ASP B 1 118 ? 5.109 27.578 -7.164 1 98.12 118 ASP B C 1
ATOM 3787 O O . ASP B 1 118 ? 4.191 26.812 -6.867 1 98.12 118 ASP B O 1
ATOM 3791 N N . LEU B 1 119 ? 5.68 28.406 -6.324 1 98.19 119 LEU B N 1
ATOM 3792 C CA . LEU B 1 119 ? 5.184 28.516 -4.957 1 98.19 119 LEU B CA 1
ATOM 3793 C C . LEU B 1 119 ? 4.477 29.859 -4.742 1 98.19 119 LEU B C 1
ATOM 3795 O O . LEU B 1 119 ? 4.934 30.891 -5.23 1 98.19 119 LEU B O 1
ATOM 3799 N N . ILE B 1 120 ? 3.35 29.812 -4.121 1 98.5 120 ILE B N 1
ATOM 3800 C CA . ILE B 1 120 ? 2.648 31.016 -3.682 1 98.5 120 ILE B CA 1
ATOM 3801 C C . ILE B 1 120 ? 2.633 31.078 -2.156 1 98.5 120 ILE B C 1
ATOM 3803 O O . ILE B 1 120 ? 2.176 30.141 -1.497 1 98.5 120 ILE B O 1
ATOM 3807 N N . ASN B 1 121 ? 3.164 32.125 -1.572 1 98.44 121 ASN B N 1
ATOM 3808 C CA . ASN B 1 121 ? 3.084 32.344 -0.131 1 98.44 121 ASN B CA 1
ATOM 3809 C C . ASN B 1 121 ? 1.673 32.719 0.302 1 98.44 121 ASN B C 1
ATOM 3811 O O . ASN B 1 121 ? 1.287 33.875 0.212 1 98.44 121 ASN B O 1
ATOM 3815 N N . ARG B 1 122 ? 0.973 31.797 0.836 1 96.69 122 ARG B N 1
ATOM 3816 C CA . ARG B 1 122 ? -0.443 32.031 1.091 1 96.69 122 ARG B CA 1
ATOM 3817 C C . ARG B 1 122 ? -0.632 33 2.264 1 96.69 122 ARG B C 1
ATOM 3819 O O . ARG B 1 122 ? -1.724 33.531 2.465 1 96.69 122 ARG B O 1
ATOM 3826 N N . PHE B 1 123 ? 0.392 33.188 3.096 1 96.88 123 PHE B N 1
ATOM 3827 C CA . PHE B 1 123 ? 0.295 34.156 4.18 1 96.88 123 PHE B CA 1
ATOM 3828 C C . PHE B 1 123 ? 0.27 35.594 3.635 1 96.88 123 PHE B C 1
ATOM 3830 O O . PHE B 1 123 ? -0.297 36.469 4.258 1 96.88 123 PHE B O 1
ATOM 3837 N N . GLU B 1 124 ? 0.876 35.812 2.461 1 96.94 124 GLU B N 1
ATOM 3838 C CA . GLU B 1 124 ? 1.099 37.188 1.979 1 96.94 124 GLU B CA 1
ATOM 3839 C C . GLU B 1 124 ? 0.389 37.406 0.649 1 96.94 124 GLU B C 1
ATOM 3841 O O . GLU B 1 124 ? -0.064 38.531 0.37 1 96.94 124 GLU B O 1
ATOM 3846 N N . GLN B 1 125 ? 0.352 36.344 -0.13 1 96.44 125 GLN B N 1
ATOM 3847 C CA . GLN B 1 125 ? -0.064 36.531 -1.518 1 96.44 125 GLN B CA 1
ATOM 3848 C C . GLN B 1 125 ? -1.012 35.406 -1.956 1 96.44 125 GLN B C 1
ATOM 3850 O O . GLN B 1 125 ? -0.811 34.781 -3.004 1 96.44 125 GLN B O 1
ATOM 3855 N N . VAL B 1 126 ? -2.016 35.219 -1.204 1 96.5 126 VAL B N 1
ATOM 3856 C CA . VAL B 1 126 ? -2.881 34.062 -1.459 1 96.5 126 VAL B CA 1
ATOM 3857 C C . VAL B 1 126 ? -3.639 34.25 -2.768 1 96.5 126 VAL B C 1
ATOM 3859 O O . VAL B 1 126 ? -3.992 33.281 -3.445 1 96.5 126 VAL B O 1
ATOM 3862 N N . ASN B 1 127 ? -3.793 35.531 -3.254 1 95.38 127 ASN B N 1
ATOM 3863 C CA . ASN B 1 127 ? -4.586 35.844 -4.438 1 95.38 127 ASN B CA 1
ATOM 3864 C C . ASN B 1 127 ? -3.709 35.969 -5.676 1 95.38 127 ASN B C 1
ATOM 3866 O O . ASN B 1 127 ? -4.184 36.406 -6.73 1 95.38 127 ASN B O 1
ATOM 3870 N N . LYS B 1 128 ? -2.473 35.688 -5.5 1 95.75 128 LYS B N 1
ATOM 3871 C CA . LYS B 1 128 ? -1.573 35.75 -6.648 1 95.75 128 LYS B CA 1
ATOM 3872 C C . LYS B 1 128 ? -2.076 34.875 -7.797 1 95.75 128 LYS B C 1
ATOM 3874 O O . LYS B 1 128 ? -2.576 33.781 -7.57 1 95.75 128 LYS B O 1
ATOM 3879 N N . LYS B 1 129 ? -1.881 35.344 -8.992 1 94.06 129 LYS B N 1
ATOM 3880 C CA . LYS B 1 129 ? -2.359 34.625 -10.172 1 94.06 129 LYS B CA 1
ATOM 3881 C C . LYS B 1 129 ? -1.509 33.375 -10.445 1 94.06 129 LYS B C 1
ATOM 3883 O O . LYS B 1 129 ? -0.289 33.406 -10.273 1 94.06 129 LYS B O 1
ATOM 3888 N N . VAL B 1 130 ? -2.211 32.406 -10.859 1 96.88 130 VAL B N 1
ATOM 3889 C CA . VAL B 1 130 ? -1.54 31.141 -11.195 1 96.88 130 VAL B CA 1
ATOM 3890 C C . VAL B 1 130 ? -1.396 31.016 -12.711 1 96.88 130 VAL B C 1
ATOM 3892 O O . VAL B 1 130 ? -2.08 31.719 -13.469 1 96.88 130 VAL B O 1
ATOM 3895 N N . LYS B 1 131 ? -0.516 30.172 -13.164 1 95.88 131 LYS B N 1
ATOM 3896 C CA . LYS B 1 131 ? -0.316 29.906 -14.586 1 95.88 131 LYS B CA 1
ATOM 3897 C C . LYS B 1 131 ? -1.51 29.172 -15.18 1 95.88 131 LYS B C 1
ATOM 3899 O O . LYS B 1 131 ? -2.062 28.266 -14.555 1 95.88 131 LYS B O 1
ATOM 3904 N N . LYS B 1 132 ? -1.814 29.547 -16.453 1 96.5 132 LYS B N 1
ATOM 3905 C CA . LYS B 1 132 ? -2.893 28.859 -17.156 1 96.5 132 LYS B CA 1
ATOM 3906 C C . LYS B 1 132 ? -2.584 27.375 -17.328 1 96.5 132 LYS B C 1
ATOM 3908 O O . LYS B 1 132 ? -1.442 27 -17.609 1 96.5 132 LYS B O 1
ATOM 3913 N N . ASN B 1 133 ? -3.646 26.531 -17.141 1 96.5 133 ASN B N 1
ATOM 3914 C CA . ASN B 1 133 ? -3.58 25.094 -17.375 1 96.5 133 ASN B CA 1
ATOM 3915 C C . ASN B 1 133 ? -2.609 24.406 -16.422 1 96.5 133 ASN B C 1
ATOM 3917 O O . ASN B 1 133 ? -2.086 23.328 -16.719 1 96.5 133 ASN B O 1
ATOM 3921 N N . SER B 1 134 ? -2.322 25.031 -15.25 1 97.44 134 SER B N 1
ATOM 3922 C CA . SER B 1 134 ? -1.408 24.438 -14.273 1 97.44 134 SER B CA 1
ATOM 3923 C C . SER B 1 134 ? -2.158 23.594 -13.258 1 97.44 134 SER B C 1
ATOM 3925 O O . SER B 1 134 ? -3.383 23.688 -13.148 1 97.44 134 SER B O 1
ATOM 3927 N N . LEU B 1 135 ? -1.446 22.688 -12.641 1 98.62 135 LEU B N 1
ATOM 3928 C CA . LEU B 1 135 ? -1.939 22.016 -11.438 1 98.62 135 LEU B CA 1
ATOM 3929 C C . LEU B 1 135 ? -1.838 22.938 -10.227 1 98.62 135 LEU B C 1
ATOM 3931 O O . LEU B 1 135 ? -0.785 23.531 -9.977 1 98.62 135 LEU B O 1
ATOM 3935 N N . VAL B 1 136 ? -2.908 23.125 -9.516 1 98.62 136 VAL B N 1
ATOM 3936 C CA . VAL B 1 136 ? -2.902 23.906 -8.289 1 98.62 136 VAL B CA 1
ATOM 3937 C C . VAL B 1 136 ? -3.133 23 -7.09 1 98.62 136 VAL B C 1
ATOM 3939 O O . VAL B 1 136 ? -4.047 22.172 -7.098 1 98.62 136 VAL B O 1
ATOM 3942 N N . ILE B 1 137 ? -2.266 23.094 -6.09 1 98.75 137 ILE B N 1
ATOM 3943 C CA . ILE B 1 137 ? -2.357 22.312 -4.859 1 98.75 137 ILE B CA 1
ATOM 3944 C C . ILE B 1 137 ? -2.697 23.234 -3.689 1 98.75 137 ILE B C 1
ATOM 3946 O O . ILE B 1 137 ? -1.983 24.219 -3.428 1 98.75 137 ILE B O 1
ATOM 3950 N N . PHE B 1 138 ? -3.73 22.969 -3.025 1 98.75 138 PHE B N 1
ATOM 3951 C CA . PHE B 1 138 ? -4.117 23.734 -1.842 1 98.75 138 PHE B CA 1
ATOM 3952 C C . PHE B 1 138 ? -4.508 22.797 -0.704 1 98.75 138 PHE B C 1
ATOM 3954 O O . PHE B 1 138 ? -5.312 21.891 -0.891 1 98.75 138 PHE B O 1
ATOM 3961 N N . VAL B 1 139 ? -3.92 22.953 0.444 1 98.69 139 VAL B N 1
ATOM 3962 C CA . VAL B 1 139 ? -4.254 22.188 1.643 1 98.69 139 VAL B CA 1
ATOM 3963 C C . VAL B 1 139 ? -5.207 23 2.521 1 98.69 139 VAL B C 1
ATOM 3965 O O . VAL B 1 139 ? -4.898 24.125 2.908 1 98.69 139 VAL B O 1
ATOM 3968 N N . ASN B 1 140 ? -6.406 22.422 2.896 1 98.62 140 ASN B N 1
ATOM 3969 C CA . ASN B 1 140 ? -7.445 23.172 3.602 1 98.62 140 ASN B CA 1
ATOM 3970 C C . ASN B 1 140 ? -8.211 22.281 4.574 1 98.62 140 ASN B C 1
ATOM 3972 O O . ASN B 1 140 ? -9.047 21.469 4.164 1 98.62 140 ASN B O 1
ATOM 3976 N N . PRO B 1 141 ? -8.055 22.438 5.945 1 98.19 141 PRO B N 1
ATOM 3977 C CA . PRO B 1 141 ? -7.238 23.422 6.652 1 98.19 141 PRO B CA 1
ATOM 3978 C C . PRO B 1 141 ? -5.75 23.297 6.348 1 98.19 141 PRO B C 1
ATOM 3980 O O . PRO B 1 141 ? -5.254 22.172 6.148 1 98.19 141 PRO B O 1
ATOM 3983 N N . SER B 1 142 ? -5.121 24.391 6.309 1 98.12 142 SER B N 1
ATOM 3984 C CA . SER B 1 142 ? -3.752 24.438 5.805 1 98.12 142 SER B CA 1
ATOM 3985 C C . SER B 1 142 ? -2.758 23.969 6.867 1 98.12 142 SER B C 1
ATOM 3987 O O . SER B 1 142 ? -2.98 24.172 8.062 1 98.12 142 SER B O 1
ATOM 3989 N N . THR B 1 143 ? -1.768 23.312 6.512 1 96.56 143 THR B N 1
ATOM 3990 C CA . THR B 1 143 ? -0.601 22.984 7.324 1 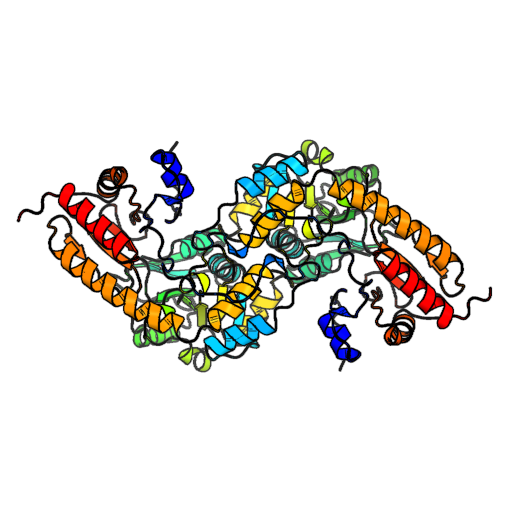96.56 143 THR B CA 1
ATOM 3991 C C . THR B 1 143 ? 0.555 23.938 7.012 1 96.56 143 THR B C 1
ATOM 3993 O O . THR B 1 143 ? 0.866 24.172 5.848 1 96.56 143 THR B O 1
ATOM 3996 N N . PRO B 1 144 ? 1.101 24.469 7.988 1 98.06 144 PRO B N 1
ATOM 3997 C CA . PRO B 1 144 ? 1.095 24 9.375 1 98.06 144 PRO B CA 1
ATOM 3998 C C . PRO B 1 144 ? 0.245 24.891 10.289 1 98.06 144 PRO B C 1
ATOM 4000 O O . PRO B 1 144 ? 0.284 24.734 11.516 1 98.06 144 PRO B O 1
ATOM 4003 N N . ASP B 1 145 ? -0.523 25.797 9.711 1 98.44 145 ASP B N 1
ATOM 4004 C CA . ASP B 1 145 ? -1.131 26.797 10.586 1 98.44 145 ASP B CA 1
ATOM 4005 C C . ASP B 1 145 ? -2.566 26.406 10.938 1 98.44 145 ASP B C 1
ATOM 4007 O O . ASP B 1 145 ? -3.143 26.938 11.891 1 98.44 145 ASP B O 1
ATOM 4011 N N . GLY B 1 146 ? -3.146 25.547 10.203 1 98.25 146 GLY B N 1
ATOM 4012 C CA . GLY B 1 146 ? -4.48 25.047 10.523 1 98.25 146 GLY B CA 1
ATOM 4013 C C . GLY B 1 146 ? -5.582 25.984 10.062 1 98.25 146 GLY B C 1
ATOM 4014 O O . GLY B 1 146 ? -6.758 25.766 10.367 1 98.25 146 GLY B O 1
ATOM 4015 N N . LYS B 1 147 ? -5.266 26.984 9.32 1 98.12 147 LYS B N 1
ATOM 4016 C CA . LYS B 1 147 ? -6.262 27.938 8.836 1 98.12 147 LYS B CA 1
ATOM 4017 C C . LYS B 1 147 ? -7.176 27.297 7.801 1 98.12 147 LYS B C 1
ATOM 4019 O O . LYS B 1 147 ? -6.715 26.547 6.934 1 98.12 147 LYS B O 1
ATOM 4024 N N . TYR B 1 148 ? -8.461 27.531 7.953 1 98.25 148 TYR B N 1
ATOM 4025 C CA . TYR B 1 148 ? -9.445 27.156 6.941 1 98.25 148 TYR B CA 1
ATOM 4026 C C . TYR B 1 148 ? -9.766 28.344 6.031 1 98.25 148 TYR B C 1
ATOM 4028 O O . TYR B 1 148 ? -10.125 29.422 6.512 1 98.25 148 TYR B O 1
ATOM 4036 N N . TYR B 1 149 ? -9.586 28.156 4.75 1 97.5 149 TYR B N 1
ATOM 4037 C CA . TYR B 1 149 ? -9.883 29.203 3.764 1 97.5 149 TYR B CA 1
ATOM 4038 C C . TYR B 1 149 ? -11.227 28.953 3.1 1 97.5 149 TYR B C 1
ATOM 4040 O O . TYR B 1 149 ? -11.578 27.812 2.787 1 97.5 149 TYR B O 1
ATOM 4048 N N . ASP B 1 150 ? -12.016 29.984 3.039 1 95.69 150 ASP B N 1
ATOM 4049 C CA . ASP B 1 150 ? -13.102 29.953 2.061 1 95.69 150 ASP B CA 1
ATOM 4050 C C . ASP B 1 150 ? -12.555 29.984 0.635 1 95.69 150 ASP B C 1
ATOM 4052 O O . ASP B 1 150 ? -12.109 31.047 0.169 1 95.69 150 ASP B O 1
ATOM 4056 N N . LEU B 1 151 ? -12.648 28.906 -0.077 1 96.5 151 LEU B N 1
ATOM 4057 C CA . LEU B 1 151 ? -11.922 28.75 -1.333 1 96.5 151 LEU B CA 1
ATOM 4058 C C . LEU B 1 151 ? -12.766 29.234 -2.512 1 96.5 151 LEU B C 1
ATOM 4060 O O . LEU B 1 151 ? -12.344 29.125 -3.664 1 96.5 151 LEU B O 1
ATOM 4064 N N . ASP B 1 152 ? -13.914 29.812 -2.312 1 95.25 152 ASP B N 1
ATOM 4065 C CA . ASP B 1 152 ? -14.82 30.156 -3.404 1 95.25 152 ASP B CA 1
ATOM 4066 C C . ASP B 1 152 ? -14.156 31.094 -4.398 1 95.25 152 ASP B C 1
ATOM 4068 O O . ASP B 1 152 ? -14.148 30.844 -5.602 1 95.25 152 ASP B O 1
ATOM 4072 N N . LYS B 1 153 ? -13.594 32.188 -3.873 1 94.38 153 LYS B N 1
ATOM 4073 C CA . LYS B 1 153 ? -12.953 33.156 -4.746 1 94.38 153 LYS B CA 1
ATOM 4074 C C . LYS B 1 153 ? -11.75 32.531 -5.465 1 94.38 153 LYS B C 1
ATOM 4076 O O . LYS B 1 153 ? -11.578 32.719 -6.672 1 94.38 153 LYS B O 1
ATOM 4081 N N . LEU B 1 154 ? -10.898 31.891 -4.73 1 97 154 LEU B N 1
ATOM 4082 C CA . LEU B 1 154 ? -9.734 31.234 -5.316 1 97 154 LEU B CA 1
ATOM 4083 C C . LEU B 1 154 ? -10.156 30.219 -6.367 1 97 154 LEU B C 1
ATOM 4085 O O . LEU B 1 154 ? -9.562 30.141 -7.445 1 97 154 LEU B O 1
ATOM 4089 N N . PHE B 1 155 ? -11.141 29.422 -6.035 1 97.06 155 PHE B N 1
ATOM 4090 C CA . PHE B 1 155 ? -11.641 28.391 -6.934 1 97.06 155 PHE B CA 1
ATOM 4091 C C . PHE B 1 155 ? -12.055 29 -8.273 1 97.06 155 PHE B C 1
ATOM 4093 O O . PHE B 1 155 ? -11.695 28.469 -9.328 1 97.06 155 PHE B O 1
ATOM 4100 N N . ASN B 1 156 ? -12.797 30.078 -8.219 1 96.31 156 ASN B N 1
ATOM 4101 C CA . ASN B 1 156 ? -13.227 30.75 -9.445 1 96.31 156 ASN B CA 1
ATOM 4102 C C . ASN B 1 156 ? -12.031 31.234 -10.273 1 96.31 156 ASN B C 1
ATOM 4104 O O . ASN B 1 156 ? -12.047 31.141 -11.5 1 96.31 156 ASN B O 1
ATOM 4108 N N . SER B 1 157 ? -11.078 31.75 -9.594 1 96.94 157 SER B N 1
ATOM 4109 C CA . SER B 1 157 ? -9.875 32.188 -10.297 1 96.94 157 SER B CA 1
ATOM 4110 C C . SER B 1 157 ? -9.148 31.031 -10.961 1 96.94 157 SER B C 1
ATOM 4112 O O . SER B 1 157 ? -8.586 31.188 -12.039 1 96.94 157 SER B O 1
ATOM 4114 N N . TRP B 1 158 ? -9.094 29.859 -10.328 1 98 158 TRP B N 1
ATOM 4115 C CA . TRP B 1 158 ? -8.461 28.672 -10.883 1 98 158 TRP B CA 1
ATOM 4116 C C . TRP B 1 158 ? -9.227 28.156 -12.094 1 98 158 TRP B C 1
ATOM 4118 O O . TRP B 1 158 ? -8.625 27.703 -13.07 1 98 158 TRP B O 1
ATOM 4128 N N . LEU B 1 159 ? -10.594 28.266 -12.016 1 96.94 159 LEU B N 1
ATOM 4129 C CA . LEU B 1 159 ? -11.445 27.844 -13.117 1 96.94 159 LEU B CA 1
ATOM 4130 C C . LEU B 1 159 ? -11.172 28.688 -14.367 1 96.94 159 LEU B C 1
ATOM 4132 O O . LEU B 1 159 ? -11.062 28.141 -15.469 1 96.94 159 LEU B O 1
ATOM 4136 N N . GLU B 1 160 ? -11.07 29.906 -14.117 1 96.44 160 GLU B N 1
ATOM 4137 C CA . GLU B 1 160 ? -10.844 30.844 -15.211 1 96.44 160 GLU B CA 1
ATOM 4138 C C . GLU B 1 160 ? -9.539 30.531 -15.945 1 96.44 160 GLU B C 1
ATOM 4140 O O . GLU B 1 160 ? -9.414 30.797 -17.141 1 96.44 160 GLU B O 1
ATOM 4145 N N . LYS B 1 161 ? -8.633 30.016 -15.273 1 97.5 161 LYS B N 1
ATOM 4146 C CA . LYS B 1 161 ? -7.324 29.703 -15.844 1 97.5 161 LYS B CA 1
ATOM 4147 C C . LYS B 1 161 ? -7.266 28.25 -16.312 1 97.5 161 LYS B C 1
ATOM 4149 O O . LYS B 1 161 ? -6.203 27.75 -16.688 1 97.5 161 LYS B O 1
ATOM 4154 N N . ASN B 1 162 ? -8.352 27.516 -16.234 1 97.81 162 ASN B N 1
ATOM 4155 C CA . ASN B 1 162 ? -8.477 26.125 -16.656 1 97.81 162 ASN B CA 1
ATOM 4156 C C . ASN B 1 162 ? -7.492 25.219 -15.914 1 97.81 162 ASN B C 1
ATOM 4158 O O . ASN B 1 162 ? -6.848 24.359 -16.516 1 97.81 162 ASN B O 1
ATOM 4162 N N . CYS B 1 163 ? -7.348 25.484 -14.648 1 98.38 163 CYS B N 1
ATOM 4163 C CA . CYS B 1 163 ? -6.395 24.734 -13.836 1 98.38 163 CYS B CA 1
ATOM 4164 C C . CYS B 1 163 ? -6.949 23.375 -13.453 1 98.38 163 CYS B C 1
ATOM 4166 O O . CYS B 1 163 ? -8.164 23.172 -13.43 1 98.38 163 CYS B O 1
ATOM 4168 N N . THR B 1 164 ? -6.094 22.359 -13.305 1 98.69 164 THR B N 1
ATOM 4169 C CA . THR B 1 164 ? -6.406 21.172 -12.523 1 98.69 164 THR B CA 1
ATOM 4170 C C . THR B 1 164 ? -6.234 21.438 -11.031 1 98.69 164 THR B C 1
ATOM 4172 O O . THR B 1 164 ? -5.188 21.938 -10.602 1 98.69 164 THR B O 1
ATOM 4175 N N . ILE B 1 165 ? -7.27 21.219 -10.281 1 98.75 165 ILE B N 1
ATOM 4176 C CA . ILE B 1 165 ? -7.277 21.641 -8.883 1 98.75 165 ILE B CA 1
ATOM 4177 C C . ILE B 1 165 ? -7.176 20.422 -7.973 1 98.75 165 ILE B C 1
ATOM 4179 O O . ILE B 1 165 ? -7.941 19.469 -8.117 1 98.75 165 ILE B O 1
ATOM 4183 N N . PHE B 1 166 ? -6.219 20.375 -7.102 1 98.88 166 PHE B N 1
ATOM 4184 C CA . PHE B 1 166 ? -6.043 19.375 -6.059 1 98.88 166 PHE B CA 1
ATOM 4185 C C . PHE B 1 166 ? -6.156 20 -4.676 1 98.88 166 PHE B C 1
ATOM 4187 O O . PHE B 1 166 ? -5.332 20.844 -4.301 1 98.88 166 PHE B O 1
ATOM 4194 N N . VAL B 1 167 ? -7.152 19.609 -3.91 1 98.81 167 VAL B N 1
ATOM 4195 C CA . VAL B 1 167 ? -7.348 20.141 -2.564 1 98.81 167 VAL B CA 1
ATOM 4196 C C . VAL B 1 167 ? -7.18 19.016 -1.54 1 98.81 167 VAL B C 1
ATOM 4198 O O . VAL B 1 167 ? -7.828 17.969 -1.639 1 98.81 167 VAL B O 1
ATOM 4201 N N . ASP B 1 168 ? -6.297 19.203 -0.625 1 98.75 168 ASP B N 1
ATOM 4202 C CA . ASP B 1 168 ? -6.078 18.281 0.483 1 98.75 168 ASP B CA 1
ATOM 4203 C C . ASP B 1 168 ? -6.93 18.656 1.692 1 98.75 168 ASP B C 1
ATOM 4205 O O . ASP B 1 168 ? -6.684 19.688 2.33 1 98.75 168 ASP B O 1
ATOM 4209 N N . GLU B 1 169 ? -7.855 17.844 2 1 98.69 169 GLU B N 1
ATOM 4210 C CA . GLU B 1 169 ? -8.758 18.078 3.121 1 98.69 169 GLU B CA 1
ATOM 4211 C C . GLU B 1 169 ? -8.508 17.094 4.254 1 98.69 169 GLU B C 1
ATOM 4213 O O . GLU B 1 169 ? -9.438 16.688 4.957 1 98.69 169 GLU B O 1
ATOM 4218 N N . SER B 1 170 ? -7.266 16.672 4.41 1 97.62 170 SER B N 1
ATOM 4219 C CA . SER B 1 170 ? -6.883 15.625 5.348 1 97.62 170 SER B CA 1
ATOM 4220 C C . SER B 1 170 ? -7.266 16 6.777 1 97.62 170 SER B C 1
ATOM 4222 O O . SER B 1 170 ? -7.504 15.117 7.609 1 97.62 170 SER B O 1
ATOM 4224 N N . PHE B 1 171 ? -7.328 17.297 7.121 1 98.12 171 PHE B N 1
ATOM 4225 C CA . PHE B 1 171 ? -7.602 17.672 8.5 1 98.12 171 PHE B CA 1
ATOM 4226 C C . PHE B 1 171 ? -8.984 18.312 8.625 1 98.12 171 PHE B C 1
ATOM 4228 O O . PHE B 1 171 ? -9.344 18.828 9.68 1 98.12 171 PHE B O 1
ATOM 4235 N N . LEU B 1 172 ? -9.773 18.219 7.59 1 97.88 172 LEU B N 1
ATOM 4236 C CA . LEU B 1 172 ? -11.086 18.875 7.586 1 97.88 172 LEU B CA 1
ATOM 4237 C C . LEU B 1 172 ? -12.016 18.219 8.609 1 97.88 172 LEU B C 1
ATOM 4239 O O . LEU B 1 172 ? -12.852 18.891 9.203 1 97.88 172 LEU B O 1
ATOM 4243 N N . ASP B 1 173 ? -11.805 16.938 8.859 1 96.5 173 ASP B N 1
ATOM 4244 C CA . ASP B 1 173 ? -12.664 16.203 9.781 1 96.5 173 ASP B CA 1
ATOM 4245 C C . ASP B 1 173 ? -12.523 16.734 11.203 1 96.5 173 ASP B C 1
ATOM 4247 O O . ASP B 1 173 ? -13.367 16.469 12.055 1 96.5 173 ASP B O 1
ATOM 4251 N N . PHE B 1 174 ? -11.484 17.438 11.477 1 97.56 174 PHE B N 1
ATOM 4252 C CA . PHE B 1 174 ? -11.289 18.031 12.797 1 97.56 174 PHE B CA 1
ATOM 4253 C C . PHE B 1 174 ? -12.094 19.312 12.945 1 97.56 174 PHE B C 1
ATOM 4255 O O . PHE B 1 174 ? -12.039 19.969 13.984 1 97.56 174 PHE B O 1
ATOM 4262 N N . THR B 1 175 ? -12.805 19.688 11.875 1 96.62 175 THR B N 1
ATOM 4263 C CA . THR B 1 175 ? -13.562 20.938 11.859 1 96.62 175 THR B CA 1
ATOM 4264 C C . THR B 1 175 ? -15.023 20.672 11.516 1 96.62 175 THR B C 1
ATOM 4266 O O . THR B 1 175 ? -15.398 19.547 11.18 1 96.62 175 THR B O 1
ATOM 4269 N N . ASN B 1 176 ? -15.859 21.719 11.625 1 94.75 176 ASN B N 1
ATOM 4270 C CA . ASN B 1 176 ? -17.234 21.688 11.164 1 94.75 176 ASN B CA 1
ATOM 4271 C C . ASN B 1 176 ? -17.406 22.453 9.852 1 94.75 176 ASN B C 1
ATOM 4273 O O . ASN B 1 176 ? -18.5 22.906 9.531 1 94.75 176 ASN B O 1
ATOM 4277 N N . LYS B 1 177 ? -16.281 22.578 9.141 1 96.38 177 LYS B N 1
ATOM 4278 C CA . LYS B 1 177 ? -16.297 23.391 7.922 1 96.38 177 LYS B CA 1
ATOM 4279 C C . LYS B 1 177 ? -16.719 22.547 6.715 1 96.38 177 LYS B C 1
ATOM 4281 O O . LYS B 1 177 ? -16.703 21.312 6.777 1 96.38 177 LYS B O 1
ATOM 4286 N N . LYS B 1 178 ? -17.047 23.25 5.723 1 95.69 178 LYS B N 1
ATOM 4287 C CA . LYS B 1 178 ? -17.594 22.578 4.539 1 95.69 178 LYS B CA 1
ATOM 4288 C C . LYS B 1 178 ? -16.469 22.078 3.639 1 95.69 178 LYS B C 1
ATOM 4290 O O . LYS B 1 178 ? -15.406 22.703 3.543 1 95.69 178 LYS B O 1
ATOM 4295 N N . SER B 1 179 ? -16.75 20.938 3.023 1 97.5 179 SER B N 1
ATOM 4296 C CA . SER B 1 179 ? -15.836 20.375 2.039 1 97.5 179 SER B CA 1
ATOM 4297 C C . SER B 1 179 ? -16.062 20.969 0.657 1 97.5 179 SER B C 1
ATOM 4299 O O . SER B 1 179 ? -17.172 21.438 0.349 1 97.5 179 SER B O 1
ATOM 4301 N N . ILE B 1 180 ? -15.055 20.953 -0.142 1 97.81 180 ILE B N 1
ATOM 4302 C CA . ILE B 1 180 ? -15.156 21.469 -1.506 1 97.81 180 ILE B CA 1
ATOM 4303 C C . ILE B 1 180 ? -15.773 20.391 -2.406 1 97.81 180 ILE B C 1
ATOM 4305 O O . ILE B 1 180 ? -15.969 20.625 -3.604 1 97.81 180 ILE B O 1
ATOM 4309 N N . ILE B 1 181 ? -16.125 19.25 -1.904 1 97.62 181 ILE B N 1
ATOM 4310 C CA . ILE B 1 181 ? -16.703 18.125 -2.639 1 97.62 181 ILE B CA 1
ATOM 4311 C C . ILE B 1 181 ? -17.922 18.594 -3.424 1 97.62 181 ILE B C 1
ATOM 4313 O O . ILE B 1 181 ? -18.203 18.094 -4.516 1 97.62 181 ILE B O 1
ATOM 4317 N N . SER B 1 182 ? -18.625 19.609 -2.891 1 95.25 182 SER B N 1
ATOM 4318 C CA . SER B 1 182 ? -19.812 20.125 -3.547 1 95.25 182 SER B CA 1
ATOM 4319 C C . SER B 1 182 ? -19.5 20.672 -4.938 1 95.25 182 SER B C 1
ATOM 4321 O O . SER B 1 182 ? -20.375 20.766 -5.785 1 95.25 182 SER B O 1
ATOM 4323 N N . LYS B 1 183 ? -18.25 21 -5.164 1 96.31 183 LYS B N 1
ATOM 4324 C CA . LYS B 1 183 ? -17.828 21.594 -6.434 1 96.31 183 LYS B CA 1
ATOM 4325 C C . LYS B 1 183 ? -17.531 20.516 -7.473 1 96.31 183 LYS B C 1
ATOM 4327 O O . LYS B 1 183 ? -17.344 20.828 -8.648 1 96.31 183 LYS B O 1
ATOM 4332 N N . LEU B 1 184 ? -17.547 1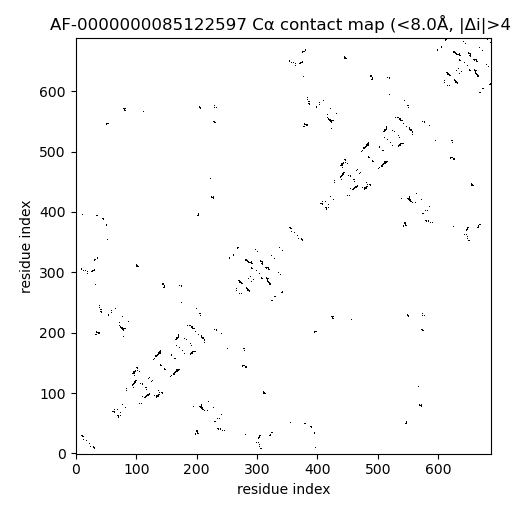9.266 -7.117 1 95.94 184 LEU B N 1
ATOM 4333 C CA . LEU B 1 184 ? -17.234 18.172 -8.023 1 95.94 184 LEU B CA 1
ATOM 4334 C C . LEU B 1 184 ? -18.188 18.141 -9.203 1 95.94 184 LEU B C 1
ATOM 4336 O O . LEU B 1 184 ? -17.797 17.781 -10.32 1 95.94 184 LEU B O 1
ATOM 4340 N N . LYS B 1 185 ? -19.406 18.516 -9.016 1 93.31 185 LYS B N 1
ATOM 4341 C CA . LYS B 1 185 ? -20.422 18.469 -10.055 1 93.31 185 LYS B CA 1
ATOM 4342 C C . LYS B 1 185 ? -20.219 19.594 -11.078 1 93.31 185 LYS B C 1
ATOM 4344 O O . LYS B 1 185 ? -20.641 19.469 -12.227 1 93.31 185 LYS B O 1
ATOM 4349 N N . SER B 1 186 ? -19.562 20.641 -10.625 1 93.5 186 SER B N 1
ATOM 4350 C CA . SER B 1 186 ? -19.484 21.828 -11.477 1 93.5 186 SER B CA 1
ATOM 4351 C C . SER B 1 186 ? -18.109 21.938 -12.148 1 93.5 186 SER B C 1
ATOM 4353 O O . SER B 1 186 ? -17.922 22.766 -13.047 1 93.5 186 SER B O 1
ATOM 4355 N N . TYR B 1 187 ? -17.188 21.125 -11.766 1 97.12 187 TYR B N 1
ATOM 4356 C CA . TYR B 1 187 ? -15.852 21.25 -12.336 1 97.12 187 TYR B CA 1
ATOM 4357 C C . TYR B 1 187 ? -15.18 19.875 -12.453 1 97.12 187 TYR B C 1
ATOM 4359 O O . TYR B 1 187 ? -14.914 19.234 -11.438 1 97.12 187 TYR B O 1
ATOM 4367 N N . ASP B 1 188 ? -14.734 19.484 -13.602 1 96.69 188 ASP B N 1
ATOM 4368 C CA . ASP B 1 188 ? -14.32 18.125 -13.898 1 96.69 188 ASP B CA 1
ATOM 4369 C C . ASP B 1 188 ? -12.852 17.891 -13.539 1 96.69 188 ASP B C 1
ATOM 4371 O O . ASP B 1 188 ? -12.398 16.75 -13.445 1 96.69 188 ASP B O 1
ATOM 4375 N N . LYS B 1 189 ? -12.094 19.016 -13.359 1 98 189 LYS B N 1
ATOM 4376 C CA . LYS B 1 189 ? -10.664 18.859 -13.102 1 98 189 LYS B CA 1
ATOM 4377 C C . LYS B 1 189 ? -10.352 19.031 -11.617 1 98 189 LYS B C 1
ATOM 4379 O O . LYS B 1 189 ? -9.305 19.578 -11.266 1 98 189 LYS B O 1
ATOM 4384 N N . LEU B 1 190 ? -11.305 18.641 -10.766 1 98.69 190 LEU B N 1
ATOM 4385 C CA . LEU B 1 190 ? -11.133 18.766 -9.32 1 98.69 190 LEU B CA 1
ATOM 4386 C C . LEU B 1 190 ? -10.812 17.422 -8.688 1 98.69 190 LEU B C 1
ATOM 4388 O O . LEU B 1 190 ? -11.5 16.422 -8.945 1 98.69 190 LEU B O 1
ATOM 4392 N N . TYR B 1 191 ? -9.734 17.359 -7.93 1 98.81 191 TYR B N 1
ATOM 4393 C CA . TYR B 1 191 ? -9.32 16.219 -7.117 1 98.81 191 TYR B CA 1
ATOM 4394 C C . TYR B 1 191 ? -9.227 16.609 -5.645 1 98.81 191 TYR B C 1
ATOM 4396 O O . TYR B 1 191 ? -8.719 17.688 -5.309 1 98.81 191 TYR B O 1
ATOM 4404 N N . ILE B 1 192 ? -9.766 15.742 -4.777 1 98.88 192 ILE B N 1
ATOM 4405 C CA . ILE B 1 192 ? -9.789 16.016 -3.344 1 98.88 192 ILE B CA 1
ATOM 4406 C C . ILE B 1 192 ? -9.172 14.852 -2.58 1 98.88 192 ILE B C 1
ATOM 4408 O O . ILE B 1 192 ? -9.555 13.703 -2.785 1 98.88 192 ILE B O 1
ATOM 4412 N N . LEU B 1 193 ? -8.219 15.125 -1.773 1 98.81 193 LEU B N 1
ATOM 4413 C CA . LEU B 1 193 ? -7.625 14.117 -0.903 1 98.81 193 LEU B CA 1
ATOM 4414 C C . LEU B 1 193 ? -8.266 14.148 0.481 1 98.81 193 LEU B C 1
ATOM 4416 O O . LEU B 1 193 ? -8.391 15.219 1.087 1 98.81 193 LEU B O 1
ATOM 4420 N N . LYS B 1 194 ? -8.711 13.023 0.911 1 98 194 LYS B N 1
ATOM 4421 C CA . LYS B 1 194 ? -9.227 12.836 2.266 1 98 194 LYS B CA 1
ATOM 4422 C C . LYS B 1 194 ? -8.383 11.82 3.035 1 98 194 LYS B C 1
ATOM 4424 O O . LYS B 1 194 ? -8.039 10.758 2.504 1 98 194 LYS B O 1
ATOM 4429 N N . SER B 1 195 ? -8.031 12.156 4.215 1 94 195 SER B N 1
ATOM 4430 C CA . SER B 1 195 ? -7.387 11.203 5.113 1 94 195 SER B CA 1
ATOM 4431 C C . SER B 1 195 ? -8.289 10.867 6.297 1 94 195 SER B C 1
ATOM 4433 O O . SER B 1 195 ? -8.789 11.766 6.977 1 94 195 SER B O 1
ATOM 4435 N N . MET B 1 196 ? -8.492 9.617 6.539 1 93.56 196 MET B N 1
ATOM 4436 C CA . MET B 1 196 ? -9.258 9.172 7.703 1 93.56 196 MET B CA 1
ATOM 4437 C C . MET B 1 196 ? -8.328 8.695 8.812 1 93.56 196 MET B C 1
ATOM 4439 O O . MET B 1 196 ? -8.758 8.531 9.961 1 93.56 196 MET B O 1
ATOM 4443 N N . THR B 1 197 ? -7.074 8.594 8.508 1 92.75 197 THR B N 1
ATOM 4444 C CA . THR B 1 197 ? -6.148 7.98 9.453 1 92.75 197 THR B CA 1
ATOM 4445 C C . THR B 1 197 ? -5.773 8.969 10.555 1 92.75 197 THR B C 1
ATOM 4447 O O . THR B 1 197 ? -5.434 8.57 11.672 1 92.75 197 THR B O 1
ATOM 4450 N N . LYS B 1 198 ? -5.875 10.273 10.219 1 95.19 198 LYS B N 1
ATOM 4451 C CA . LYS B 1 198 ? -5.547 11.297 11.211 1 95.19 198 LYS B CA 1
ATOM 4452 C C . LYS B 1 198 ? -6.633 11.391 12.281 1 95.19 198 LYS B C 1
ATOM 4454 O O . LYS B 1 198 ? -6.348 11.297 13.477 1 95.19 198 LYS B O 1
ATOM 4459 N N . ILE B 1 199 ? -7.879 11.508 11.859 1 96.88 199 ILE B N 1
ATOM 4460 C CA . ILE B 1 199 ? -8.992 11.734 12.773 1 96.88 199 ILE B CA 1
ATOM 4461 C C . ILE B 1 199 ? -9.281 10.469 13.57 1 96.88 199 ILE B C 1
ATOM 4463 O O . ILE B 1 199 ? -9.703 10.539 14.727 1 96.88 199 ILE B O 1
ATOM 4467 N N . TYR B 1 200 ? -9.008 9.328 13.047 1 96.62 200 TYR B N 1
ATOM 4468 C CA . TYR B 1 200 ? -9.32 8.07 13.727 1 96.62 200 TYR B CA 1
ATOM 4469 C C . TYR B 1 200 ? -8.086 7.492 14.398 1 96.62 200 TYR B C 1
ATOM 4471 O O . TYR B 1 200 ? -8.023 6.289 14.664 1 96.62 200 TYR B O 1
ATOM 4479 N N . SER B 1 201 ? -7.086 8.289 14.617 1 96.31 201 SER B N 1
ATOM 4480 C CA . SER B 1 201 ? -5.902 7.969 15.414 1 96.31 201 SER B CA 1
ATOM 4481 C C . SER B 1 201 ? -5.234 6.691 14.914 1 96.31 201 SER B C 1
ATOM 4483 O O . SER B 1 201 ? -5.004 5.762 15.688 1 96.31 201 SER B O 1
ATOM 4485 N N . SER B 1 202 ? -4.984 6.664 13.633 1 95.44 202 SER B N 1
ATOM 4486 C CA . SER B 1 202 ? -4.469 5.441 13.023 1 95.44 202 SER B CA 1
ATOM 4487 C C . SER B 1 202 ? -3.469 5.754 11.922 1 95.44 202 SER B C 1
ATOM 4489 O O . SER B 1 202 ? -3.59 5.242 10.805 1 95.44 202 SER B O 1
ATOM 4491 N N . ALA B 1 203 ? -2.502 6.523 12.297 1 93 203 ALA B N 1
ATOM 4492 C CA . ALA B 1 203 ? -1.49 6.93 11.328 1 93 203 ALA B CA 1
ATOM 4493 C C . ALA B 1 203 ? -0.76 5.715 10.758 1 93 203 ALA B C 1
ATOM 4495 O O . ALA B 1 203 ? -0.249 5.762 9.633 1 93 203 ALA B O 1
ATOM 4496 N N . SER B 1 204 ? -0.71 4.613 11.5 1 93.25 204 SER B N 1
ATOM 4497 C CA . SER B 1 204 ? 0.028 3.432 11.062 1 93.25 204 SER B CA 1
ATOM 4498 C C . SER B 1 204 ? -0.806 2.578 10.109 1 93.25 204 SER B C 1
ATOM 4500 O O . SER B 1 204 ? -0.297 1.629 9.516 1 93.25 204 SER B O 1
ATOM 4502 N N . ILE B 1 205 ? -2.055 2.811 10.078 1 93.75 205 ILE B N 1
ATOM 4503 C CA . ILE B 1 205 ? -2.926 2.246 9.055 1 93.75 205 ILE B CA 1
ATOM 4504 C C . ILE B 1 205 ? -2.742 3.01 7.742 1 93.75 205 ILE B C 1
ATOM 4506 O O . ILE B 1 205 ? -2.568 4.23 7.75 1 93.75 205 ILE B O 1
ATOM 4510 N N . ARG B 1 206 ? -2.742 2.275 6.676 1 93.69 206 ARG B N 1
ATOM 4511 C CA . ARG B 1 206 ? -2.42 2.908 5.402 1 93.69 206 ARG B CA 1
ATOM 4512 C C . ARG B 1 206 ? -3.621 2.887 4.461 1 93.69 206 ARG B C 1
ATOM 4514 O O . ARG B 1 206 ? -3.723 2.016 3.594 1 93.69 206 ARG B O 1
ATOM 4521 N N . VAL B 1 207 ? -4.477 3.854 4.605 1 95.88 207 VAL B N 1
ATOM 4522 C CA . VAL B 1 207 ? -5.609 4.047 3.703 1 95.88 207 VAL B CA 1
ATOM 4523 C C . VAL B 1 207 ? -5.789 5.535 3.412 1 95.88 207 VAL B C 1
ATOM 4525 O O . VAL B 1 207 ? -5.945 6.34 4.332 1 95.88 207 VAL B O 1
ATOM 4528 N N . GLY B 1 208 ? -5.664 5.949 2.262 1 96.31 208 GLY B N 1
ATOM 4529 C CA . GLY B 1 208 ? -5.957 7.281 1.76 1 96.31 208 GLY B CA 1
ATOM 4530 C C . GLY B 1 208 ? -7 7.285 0.657 1 96.31 208 GLY B C 1
ATOM 4531 O O . GLY B 1 208 ? -7.18 6.281 -0.039 1 96.31 208 GLY B O 1
ATOM 4532 N N . THR B 1 209 ? -7.707 8.414 0.556 1 98.19 209 THR B N 1
ATOM 4533 C CA . THR B 1 209 ? -8.805 8.461 -0.407 1 98.19 209 THR B CA 1
ATOM 4534 C C . THR B 1 209 ? -8.656 9.664 -1.333 1 98.19 209 THR B C 1
ATOM 4536 O O . THR B 1 209 ? -8.508 10.797 -0.868 1 98.19 209 THR B O 1
ATOM 4539 N N . LEU B 1 210 ? -8.648 9.367 -2.57 1 98.69 210 LEU B N 1
ATOM 4540 C CA . LEU B 1 210 ? -8.781 10.406 -3.582 1 98.69 210 LEU B CA 1
ATOM 4541 C C . LEU B 1 210 ? -10.203 10.453 -4.137 1 98.69 210 LEU B C 1
ATOM 4543 O O . LEU B 1 210 ? -10.766 9.422 -4.488 1 98.69 210 LEU B O 1
ATOM 4547 N N . ILE B 1 211 ? -10.812 11.633 -4.148 1 98.81 211 ILE B N 1
ATOM 4548 C CA . ILE B 1 211 ? -12.164 11.828 -4.645 1 98.81 211 ILE B CA 1
ATOM 4549 C C . ILE B 1 211 ? -12.133 12.695 -5.906 1 98.81 211 ILE B C 1
ATOM 4551 O O . ILE B 1 211 ? -11.445 13.719 -5.945 1 98.81 211 ILE B O 1
ATOM 4555 N N . SER B 1 212 ? -12.789 12.383 -6.957 1 98.81 212 SER B N 1
ATOM 4556 C CA . SER B 1 212 ? -13.008 13.117 -8.195 1 98.81 212 SER B CA 1
ATOM 4557 C C . SER B 1 212 ? -14.188 12.547 -8.969 1 98.81 212 SER B C 1
ATOM 4559 O O . SER B 1 212 ? -14.93 11.711 -8.453 1 98.81 212 SER B O 1
ATOM 4561 N N . ASN B 1 213 ? -14.492 13.094 -10.117 1 98.19 213 ASN B N 1
ATOM 4562 C CA . ASN B 1 213 ? -15.547 12.477 -10.914 1 98.19 213 ASN B CA 1
ATOM 4563 C C . ASN B 1 213 ? -15.156 11.078 -11.375 1 98.19 213 ASN B C 1
ATOM 4565 O O . ASN B 1 213 ? -13.977 10.727 -11.367 1 98.19 213 ASN B O 1
ATOM 4569 N N . ALA B 1 214 ? -16.125 10.273 -11.773 1 98 214 ALA B N 1
ATOM 4570 C CA . ALA B 1 214 ? -15.945 8.852 -12.062 1 98 214 ALA B CA 1
ATOM 4571 C C . ALA B 1 214 ? -14.938 8.641 -13.195 1 98 214 ALA B C 1
ATOM 4573 O O . ALA B 1 214 ? -14.156 7.691 -13.172 1 98 214 ALA B O 1
ATOM 4574 N N . LYS B 1 215 ? -14.969 9.477 -14.156 1 97.81 215 LYS B N 1
ATOM 4575 C CA . LYS B 1 215 ? -14.07 9.352 -15.297 1 97.81 215 LYS B CA 1
ATOM 4576 C C . LYS B 1 215 ? -12.609 9.5 -14.867 1 97.81 215 LYS B C 1
ATOM 4578 O O . LYS B 1 215 ? -11.758 8.695 -15.25 1 97.81 215 LYS B O 1
ATOM 4583 N N . ASN B 1 216 ? -12.312 10.562 -14.078 1 98.06 216 ASN B N 1
ATOM 4584 C CA . ASN B 1 216 ? -10.969 10.797 -13.562 1 98.06 216 ASN B CA 1
ATOM 4585 C C . ASN B 1 216 ? -10.484 9.633 -12.711 1 98.06 216 ASN B C 1
ATOM 4587 O O . ASN B 1 216 ? -9.344 9.18 -12.844 1 98.06 216 ASN B O 1
ATOM 4591 N N . ILE B 1 217 ? -11.336 9.141 -11.867 1 98.31 217 ILE B N 1
ATOM 4592 C CA . ILE B 1 217 ? -10.992 8.078 -10.93 1 98.31 217 ILE B CA 1
ATOM 4593 C C . ILE B 1 217 ? -10.703 6.785 -11.695 1 98.31 217 ILE B C 1
ATOM 4595 O O . ILE B 1 217 ? -9.766 6.055 -11.367 1 98.31 217 ILE B O 1
ATOM 4599 N N . LYS B 1 218 ? -11.469 6.508 -12.672 1 97.44 218 LYS B N 1
ATOM 4600 C CA . LYS B 1 218 ? -11.234 5.32 -13.492 1 97.44 218 LYS B CA 1
ATOM 4601 C C . LYS B 1 218 ? -9.852 5.352 -14.125 1 97.44 218 LYS B C 1
ATOM 4603 O O . LYS B 1 218 ? -9.148 4.34 -14.141 1 97.44 218 LYS B O 1
ATOM 4608 N N . LYS B 1 219 ? -9.477 6.512 -14.625 1 96 219 LYS B N 1
ATOM 4609 C CA . LYS B 1 219 ? -8.164 6.672 -15.25 1 96 219 LYS B CA 1
ATOM 4610 C C . LYS B 1 219 ? -7.043 6.367 -14.266 1 96 219 LYS B C 1
ATOM 4612 O O . LYS B 1 219 ? -6.043 5.742 -14.625 1 96 219 LYS B O 1
ATOM 4617 N N . ILE B 1 220 ? -7.223 6.824 -13.07 1 96.06 220 ILE B N 1
ATOM 4618 C CA . ILE B 1 220 ? -6.215 6.602 -12.039 1 96.06 220 ILE B CA 1
ATOM 4619 C C . ILE B 1 220 ? -6.223 5.133 -11.617 1 96.06 220 ILE B C 1
ATOM 4621 O O . ILE B 1 220 ? -5.164 4.512 -11.492 1 96.06 220 ILE B O 1
ATOM 4625 N N . LYS B 1 221 ? -7.359 4.598 -11.438 1 94.69 221 LYS B N 1
ATOM 4626 C CA . LYS B 1 221 ? -7.551 3.219 -11 1 94.69 221 LYS B CA 1
ATOM 4627 C C . LYS B 1 221 ? -6.922 2.238 -11.992 1 94.69 221 LYS B C 1
ATOM 4629 O O . LYS B 1 221 ? -6.379 1.208 -11.586 1 94.69 221 LYS B O 1
ATOM 4634 N N . ASP B 1 222 ? -7 2.523 -13.242 1 93.31 222 ASP B N 1
ATOM 4635 C CA . ASP B 1 222 ? -6.496 1.649 -14.297 1 93.31 222 ASP B CA 1
ATOM 4636 C C . ASP B 1 222 ? -4.98 1.483 -14.195 1 93.31 222 ASP B C 1
ATOM 4638 O O . ASP B 1 222 ? -4.414 0.536 -14.742 1 93.31 222 ASP B O 1
ATOM 4642 N N . LYS B 1 223 ? -4.344 2.357 -13.492 1 93.38 223 LYS B N 1
ATOM 4643 C CA . LYS B 1 223 ? -2.889 2.326 -13.391 1 93.38 223 LYS B CA 1
ATOM 4644 C C . LYS B 1 223 ? -2.439 1.769 -12.047 1 93.38 223 LYS B C 1
ATOM 4646 O O . LYS B 1 223 ? -1.247 1.763 -11.734 1 93.38 223 LYS B O 1
ATOM 4651 N N . GLU B 1 224 ? -3.395 1.381 -11.281 1 93.62 224 GLU B N 1
ATOM 4652 C CA . GLU B 1 224 ? -3.123 0.842 -9.953 1 93.62 224 GLU B CA 1
ATOM 4653 C C . GLU B 1 224 ? -3.287 -0.675 -9.93 1 93.62 224 GLU B C 1
ATOM 4655 O O . GLU B 1 224 ? -4.102 -1.229 -10.672 1 93.62 224 GLU B O 1
ATOM 4660 N N . PRO B 1 225 ? -2.521 -1.354 -9.078 1 91.19 225 PRO B N 1
ATOM 4661 C CA . PRO B 1 225 ? -2.73 -2.795 -8.914 1 91.19 225 PRO B CA 1
ATOM 4662 C C . PRO B 1 225 ? -4.055 -3.127 -8.234 1 91.19 225 PRO B C 1
ATOM 4664 O O . PRO B 1 225 ? -4.621 -2.281 -7.535 1 91.19 225 PRO B O 1
ATOM 4667 N N . LEU B 1 226 ? -4.473 -4.387 -8.383 1 84.75 226 LEU B N 1
ATOM 4668 C CA . LEU B 1 226 ? -5.762 -4.848 -7.879 1 84.75 226 LEU B CA 1
ATOM 4669 C C . LEU B 1 226 ? -5.758 -4.906 -6.355 1 84.75 226 LEU B C 1
ATOM 4671 O O . LEU B 1 226 ? -6.734 -4.516 -5.711 1 84.75 226 LEU B O 1
ATOM 4675 N N . TRP B 1 227 ? -4.73 -5.477 -5.73 1 90.12 227 TRP B N 1
ATOM 4676 C CA . TRP B 1 227 ? -4.641 -5.672 -4.285 1 90.12 227 TRP B CA 1
ATOM 4677 C C . TRP B 1 227 ? -3.574 -4.766 -3.68 1 90.12 227 TRP B C 1
ATOM 4679 O O . TRP B 1 227 ? -2.379 -5.051 -3.773 1 90.12 227 TRP B O 1
ATOM 4689 N N . LYS B 1 228 ? -4.098 -3.672 -3.064 1 92.19 228 LYS B N 1
ATOM 4690 C CA . LYS B 1 228 ? -3.076 -2.748 -2.582 1 92.19 228 LYS B CA 1
ATOM 4691 C C . LYS B 1 228 ? -3.373 -2.293 -1.155 1 92.19 228 LYS B C 1
ATOM 4693 O O . LYS B 1 228 ? -2.645 -1.474 -0.594 1 92.19 228 LYS B O 1
ATOM 4698 N N . LEU B 1 229 ? -4.465 -2.812 -0.545 1 96.19 229 LEU B N 1
ATOM 4699 C CA . LEU B 1 229 ? -4.812 -2.377 0.803 1 96.19 229 LEU B CA 1
ATOM 4700 C C . LEU B 1 229 ? -4.828 -3.559 1.768 1 96.19 229 LEU B C 1
ATOM 4702 O O . LEU B 1 229 ? -5.316 -4.637 1.427 1 96.19 229 LEU B O 1
ATOM 4706 N N . SER B 1 230 ? -4.309 -3.334 2.926 1 96.38 230 SER B N 1
ATOM 4707 C CA . SER B 1 230 ? -4.32 -4.328 3.994 1 96.38 230 SER B CA 1
ATOM 4708 C C . SER B 1 230 ? -5.746 -4.629 4.453 1 96.38 230 SER B C 1
ATOM 4710 O O . SER B 1 230 ? -6.555 -3.717 4.621 1 96.38 230 SER B O 1
ATOM 4712 N N . HIS B 1 231 ? -5.984 -5.91 4.621 1 95.88 231 HIS B N 1
ATOM 4713 C CA . HIS B 1 231 ? -7.277 -6.316 5.164 1 95.88 231 HIS B CA 1
ATOM 4714 C C . HIS B 1 231 ? -7.457 -5.809 6.59 1 95.88 231 HIS B C 1
ATOM 4716 O O . HIS B 1 231 ? -8.555 -5.395 6.973 1 95.88 231 HIS B O 1
ATOM 4722 N N . PHE B 1 232 ? -6.383 -5.867 7.402 1 96.44 232 PHE B N 1
ATOM 4723 C CA . PHE B 1 232 ? -6.434 -5.352 8.766 1 96.44 232 PHE B CA 1
ATOM 4724 C C . PHE B 1 232 ? -6.824 -3.877 8.773 1 96.44 232 PHE B C 1
ATOM 4726 O O . PHE B 1 232 ? -7.703 -3.465 9.531 1 96.44 232 PHE B O 1
ATOM 4733 N N . ASP B 1 233 ? -6.113 -3.117 7.902 1 96.69 233 ASP B N 1
ATOM 4734 C CA . ASP B 1 233 ? -6.391 -1.687 7.816 1 96.69 233 ASP B CA 1
ATOM 4735 C C . ASP B 1 233 ? -7.836 -1.431 7.398 1 96.69 233 ASP B C 1
ATOM 4737 O O . ASP B 1 233 ? -8.508 -0.562 7.965 1 96.69 233 ASP B O 1
ATOM 4741 N N . SER B 1 234 ? -8.273 -2.207 6.41 1 96.62 234 SER B N 1
ATOM 4742 C CA . SER B 1 234 ? -9.641 -2.086 5.902 1 96.62 234 SER B CA 1
ATOM 4743 C C . SER B 1 234 ? -10.664 -2.309 7.008 1 96.62 234 SER B C 1
ATOM 4745 O O . SER B 1 234 ? -11.578 -1.501 7.184 1 96.62 234 SER B O 1
ATOM 4747 N N . ILE B 1 235 ? -10.523 -3.371 7.785 1 95.81 235 ILE B N 1
ATOM 4748 C CA . ILE B 1 235 ? -11.484 -3.74 8.82 1 95.81 235 ILE B CA 1
ATOM 4749 C C . ILE B 1 235 ? -11.445 -2.715 9.945 1 95.81 235 ILE B C 1
ATOM 4751 O O . ILE B 1 235 ? -12.484 -2.318 10.469 1 95.81 235 ILE B O 1
ATOM 4755 N N . TYR B 1 236 ? -10.258 -2.256 10.297 1 95.69 236 TYR B N 1
ATOM 4756 C CA . TYR B 1 236 ? -10.141 -1.233 11.336 1 95.69 236 TYR B CA 1
ATOM 4757 C C . TYR B 1 236 ? -10.93 0.015 10.953 1 95.69 236 TYR B C 1
ATOM 4759 O O . TYR B 1 236 ? -11.742 0.505 11.742 1 95.69 236 TYR B O 1
ATOM 4767 N N . LEU B 1 237 ? -10.703 0.498 9.781 1 95.94 237 LEU B N 1
ATOM 4768 C CA . LEU B 1 237 ? -11.312 1.755 9.352 1 95.94 237 LEU B CA 1
ATOM 4769 C C . LEU B 1 237 ? -12.82 1.612 9.227 1 95.94 237 LEU B C 1
ATOM 4771 O O . LEU B 1 237 ? -13.57 2.529 9.578 1 95.94 237 LEU B O 1
ATOM 4775 N N . GLN B 1 238 ? -13.289 0.452 8.688 1 95.88 238 GLN B N 1
ATOM 4776 C CA . GLN B 1 238 ? -14.719 0.199 8.594 1 95.88 238 GLN B CA 1
ATOM 4777 C C . GLN B 1 238 ? -15.391 0.319 9.961 1 95.88 238 GLN B C 1
ATOM 4779 O O . GLN B 1 238 ? -16.453 0.929 10.086 1 95.88 238 GLN B O 1
ATOM 4784 N N . ASN B 1 239 ? -14.742 -0.219 10.961 1 95.25 239 ASN B N 1
ATOM 4785 C CA . ASN B 1 239 ? -15.297 -0.201 12.312 1 95.25 239 ASN B CA 1
ATOM 4786 C C . ASN B 1 239 ? -15.172 1.178 12.953 1 95.25 239 ASN B C 1
ATOM 4788 O O . ASN B 1 239 ? -16.062 1.621 13.664 1 95.25 239 ASN B O 1
ATOM 4792 N N . ALA B 1 240 ? -14.055 1.842 12.688 1 95.56 240 ALA B N 1
ATOM 4793 C CA . ALA B 1 240 ? -13.836 3.174 13.242 1 95.56 240 ALA B CA 1
ATOM 4794 C C . ALA B 1 240 ? -14.859 4.168 12.703 1 95.56 240 ALA B C 1
ATOM 4796 O O . ALA B 1 240 ? -15.398 4.98 13.453 1 95.56 240 ALA B O 1
ATOM 4797 N N . ILE B 1 241 ? -15.148 4.098 11.438 1 95.25 241 ILE B N 1
ATOM 4798 C CA . ILE B 1 241 ? -16.047 5.027 10.758 1 95.25 241 ILE B CA 1
ATOM 4799 C C . ILE B 1 241 ? -17.469 4.84 11.273 1 95.25 241 ILE B C 1
ATOM 4801 O O . ILE B 1 241 ? -18.234 5.797 11.336 1 95.25 241 ILE B O 1
ATOM 4805 N N . LYS B 1 242 ? -17.812 3.674 11.719 1 92.06 242 LYS B N 1
ATOM 4806 C CA . LYS B 1 242 ? -19.156 3.363 12.203 1 92.06 242 LYS B CA 1
ATOM 4807 C C . LYS B 1 242 ? -19.422 4.035 13.547 1 92.06 242 LYS B C 1
ATOM 4809 O O . LYS B 1 242 ? -20.562 4.145 13.977 1 92.06 242 LYS B O 1
ATOM 4814 N N . ASN B 1 243 ? -18.391 4.461 14.172 1 89.38 243 ASN B N 1
ATOM 4815 C CA . ASN B 1 243 ? -18.562 5.152 15.445 1 89.38 243 ASN B CA 1
ATOM 4816 C C . ASN B 1 243 ? -19.125 6.559 15.258 1 89.38 243 ASN B C 1
ATOM 4818 O O . ASN B 1 243 ? -18.359 7.527 15.172 1 89.38 243 ASN B O 1
ATOM 4822 N N . ARG B 1 244 ? -20.359 6.82 15.258 1 80.75 244 ARG B N 1
ATOM 4823 C CA . ARG B 1 244 ? -21.094 8 14.805 1 80.75 244 ARG B CA 1
ATOM 4824 C C . ARG B 1 244 ? -20.719 9.227 15.633 1 80.75 244 ARG B C 1
ATOM 4826 O O . ARG B 1 244 ? -20.641 10.336 15.102 1 80.75 244 ARG B O 1
ATOM 4833 N N . ASP B 1 245 ? -20.438 9.062 16.875 1 92.12 245 ASP B N 1
ATOM 4834 C CA . ASP B 1 245 ? -20.25 10.227 17.75 1 92.12 245 ASP B CA 1
ATOM 4835 C C . ASP B 1 245 ? -18.766 10.523 17.938 1 92.12 245 ASP B C 1
ATOM 4837 O O . ASP B 1 245 ? -18.406 11.516 18.578 1 92.12 245 ASP B O 1
ATOM 4841 N N . PHE B 1 246 ? -17.969 9.812 17.328 1 95.75 246 PHE B N 1
ATOM 4842 C CA . PHE B 1 246 ? -16.547 9.906 17.594 1 95.75 246 PHE B CA 1
ATOM 4843 C C . PHE B 1 246 ? -15.984 11.234 17.094 1 95.75 246 PHE B C 1
ATOM 4845 O O . PHE B 1 246 ? -15.219 11.898 17.797 1 95.75 246 PHE B O 1
ATOM 4852 N N . ILE B 1 247 ? -16.375 11.656 15.93 1 95.62 247 ILE B N 1
ATOM 4853 C CA . ILE B 1 247 ? -15.836 12.875 15.32 1 95.62 247 ILE B CA 1
ATOM 4854 C C . ILE B 1 247 ? -16.312 14.094 16.109 1 95.62 247 ILE B C 1
ATOM 4856 O O . ILE B 1 247 ? -15.5 14.969 16.453 1 95.62 247 ILE B O 1
ATOM 4860 N N . SER B 1 248 ? -17.594 14.102 16.406 1 96.25 248 SER B N 1
ATOM 4861 C CA . SER B 1 248 ? -18.125 15.227 17.172 1 96.25 248 SER B CA 1
ATOM 4862 C C . SER B 1 248 ? -17.469 15.336 18.531 1 96.25 248 SER B C 1
ATOM 4864 O O . SER B 1 248 ? -17.188 16.438 19.016 1 96.25 248 SER B O 1
ATOM 4866 N N . GLU B 1 249 ? -17.266 14.203 19.156 1 96.88 249 GLU B N 1
ATOM 4867 C CA . GLU B 1 249 ? -16.562 14.188 20.438 1 96.88 249 GLU B CA 1
ATOM 4868 C C . GLU B 1 249 ? -15.133 14.703 20.297 1 96.88 249 GLU B C 1
ATOM 4870 O O . GLU B 1 249 ? -14.656 15.484 21.125 1 96.88 249 GLU B O 1
ATOM 4875 N N . THR B 1 250 ? -14.461 14.242 19.266 1 97.75 250 THR B N 1
ATOM 4876 C CA . THR B 1 250 ? -13.094 14.688 18.984 1 97.75 250 THR B CA 1
ATOM 4877 C C . THR B 1 250 ? -13.039 16.203 18.844 1 97.75 250 THR B C 1
ATOM 4879 O O . THR B 1 250 ? -12.188 16.859 19.438 1 97.75 250 THR B O 1
ATOM 4882 N N . ILE B 1 251 ? -13.945 16.766 18.047 1 97.81 251 ILE B N 1
ATOM 4883 C CA . ILE B 1 251 ? -13.977 18.203 17.781 1 97.81 251 ILE B CA 1
ATOM 4884 C C . ILE B 1 251 ? -14.203 18.969 19.078 1 97.81 251 ILE B C 1
ATOM 4886 O O . ILE B 1 251 ? -13.5 19.938 19.359 1 97.81 251 ILE B O 1
ATOM 4890 N N . LYS B 1 252 ? -15.125 18.516 19.859 1 97.94 252 LYS B N 1
ATOM 4891 C CA . LYS B 1 252 ? -15.477 19.188 21.109 1 97.94 252 LYS B CA 1
ATOM 4892 C C . LYS B 1 252 ? -14.289 19.203 22.062 1 97.94 252 LYS B C 1
ATOM 4894 O O . LYS B 1 252 ? -13.906 20.281 22.562 1 97.94 252 LYS B O 1
ATOM 4899 N N . ILE B 1 253 ? -13.695 18.062 22.312 1 98.25 253 ILE B N 1
ATOM 4900 C CA . ILE B 1 253 ? -12.609 17.938 23.281 1 98.25 253 ILE B CA 1
ATOM 4901 C C . ILE B 1 253 ? -11.383 18.703 22.781 1 98.25 253 ILE B C 1
ATOM 4903 O O . ILE B 1 253 ? -10.711 19.375 23.562 1 98.25 253 ILE B O 1
ATOM 4907 N N . THR B 1 254 ? -11.094 18.578 21.531 1 98.25 254 THR B N 1
ATOM 4908 C CA . THR B 1 254 ? -9.953 19.266 20.938 1 98.25 254 THR B CA 1
ATOM 4909 C C . THR B 1 254 ? -10.125 20.781 21.031 1 98.25 254 THR B C 1
ATOM 4911 O O . THR B 1 254 ? -9.164 21.5 21.328 1 98.25 254 THR B O 1
ATOM 4914 N N . LYS B 1 255 ? -11.32 21.25 20.781 1 98 255 LYS B N 1
ATOM 4915 C CA . LYS B 1 255 ? -11.602 22.688 20.891 1 98 255 LYS B CA 1
ATOM 4916 C C . LYS B 1 255 ? -11.359 23.203 22.297 1 98 255 LYS B C 1
ATOM 4918 O O . LYS B 1 255 ? -10.781 24.266 22.484 1 98 255 LYS B O 1
ATOM 4923 N N . GLU B 1 256 ? -11.797 22.453 23.234 1 98.38 256 GLU B N 1
ATOM 4924 C CA . GLU B 1 256 ? -11.609 22.828 24.641 1 98.38 256 GLU B CA 1
ATOM 4925 C C . GLU B 1 256 ? -10.125 22.875 25 1 98.38 256 GLU B C 1
ATOM 4927 O O . GLU B 1 256 ? -9.664 23.828 25.625 1 98.38 256 GLU B O 1
ATOM 4932 N N . ASN B 1 257 ? -9.406 21.828 24.656 1 98.75 257 ASN B N 1
ATOM 4933 C CA . ASN B 1 257 ? -7.984 21.75 24.969 1 98.75 257 ASN B CA 1
ATOM 4934 C C . ASN B 1 257 ? -7.199 22.828 24.234 1 98.75 257 ASN B C 1
ATOM 4936 O O . ASN B 1 257 ? -6.219 23.359 24.75 1 98.75 257 ASN B O 1
ATOM 4940 N N . LYS B 1 258 ? -7.625 23.141 23.031 1 98.69 258 LYS B N 1
ATOM 4941 C CA . LYS B 1 258 ? -6.992 24.203 22.25 1 98.69 258 LYS B CA 1
ATOM 4942 C C . LYS B 1 258 ? -7.195 25.562 22.906 1 98.69 258 LYS B C 1
ATOM 4944 O O . LYS B 1 258 ? -6.258 26.359 23 1 98.69 258 LYS B O 1
ATOM 4949 N N . LYS B 1 259 ? -8.422 25.812 23.344 1 98.38 259 LYS B N 1
ATOM 4950 C CA . LYS B 1 259 ? -8.719 27.062 24.047 1 98.38 259 LYS B CA 1
ATOM 4951 C C . LYS B 1 259 ? -7.867 27.203 25.297 1 98.38 259 LYS B C 1
ATOM 4953 O O . LYS B 1 259 ? -7.309 28.281 25.547 1 98.38 259 LYS B O 1
ATOM 4958 N N . TYR B 1 260 ? -7.816 26.125 26.047 1 98.38 260 TYR B N 1
ATOM 4959 C CA . TYR B 1 260 ? -6.973 26.094 27.234 1 98.38 260 TYR B CA 1
ATOM 4960 C C . TYR B 1 260 ? -5.527 26.422 26.875 1 98.38 260 TYR B C 1
ATOM 4962 O O . TYR B 1 260 ? -4.891 27.25 27.531 1 98.38 260 TYR B O 1
ATOM 4970 N N . THR B 1 261 ? -5.023 25.797 25.891 1 98.75 261 THR B N 1
ATOM 4971 C CA . THR B 1 261 ? -3.627 25.938 25.484 1 98.75 261 THR B CA 1
ATOM 4972 C C . THR B 1 261 ? -3.332 27.359 25.031 1 98.75 261 THR B C 1
ATOM 4974 O O . THR B 1 261 ? -2.338 27.953 25.438 1 98.75 261 THR B O 1
ATOM 4977 N N . ILE B 1 262 ? -4.227 27.906 24.172 1 98.69 262 ILE B N 1
ATOM 4978 C CA . ILE B 1 262 ? -4.051 29.25 23.625 1 98.69 262 ILE B CA 1
ATOM 4979 C C . ILE B 1 262 ? -4.051 30.266 24.781 1 98.69 262 ILE B C 1
ATOM 4981 O O . ILE B 1 262 ? -3.195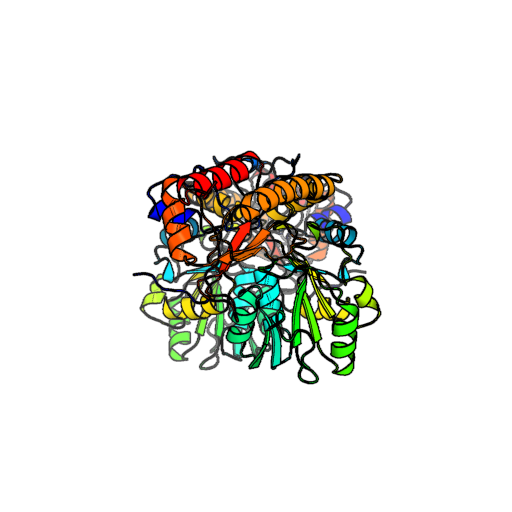 31.141 24.828 1 98.69 262 ILE B O 1
ATOM 4985 N N . LYS B 1 263 ? -4.965 30.109 25.703 1 98.06 263 LYS B N 1
ATOM 4986 C CA . LYS B 1 263 ? -5.082 31.016 26.844 1 98.06 263 LYS B CA 1
ATOM 4987 C C . LYS B 1 263 ? -3.768 31.094 27.609 1 98.06 263 LYS B C 1
ATOM 4989 O O . LYS B 1 263 ? -3.363 32.188 28.047 1 98.06 263 LYS B O 1
ATOM 4994 N N . HIS B 1 264 ? -3.119 30.016 27.797 1 97.62 264 HIS B N 1
ATOM 4995 C CA . HIS B 1 264 ? -1.884 29.984 28.578 1 97.62 264 HIS B CA 1
ATOM 4996 C C . HIS B 1 264 ? -0.691 30.406 27.719 1 97.62 264 HIS B C 1
ATOM 4998 O O . HIS B 1 264 ? 0.214 31.094 28.219 1 97.62 264 HIS B O 1
ATOM 5004 N N . LEU B 1 265 ? -0.664 30.016 26.453 1 97.75 265 LEU B N 1
ATOM 5005 C CA . LEU B 1 265 ? 0.44 30.359 25.562 1 97.75 265 LEU B CA 1
ATOM 5006 C C . LEU B 1 265 ? 0.538 31.875 25.391 1 97.75 265 LEU B C 1
ATOM 5008 O O . LEU B 1 265 ? 1.634 32.406 25.219 1 97.75 265 LEU B O 1
ATOM 5012 N N . GLN B 1 266 ? -0.591 32.562 25.453 1 96.88 266 GLN B N 1
ATOM 5013 C CA . GLN B 1 266 ? -0.656 34 25.234 1 96.88 266 GLN B CA 1
ATOM 5014 C C . GLN B 1 266 ? 0.077 34.75 26.328 1 96.88 266 GLN B C 1
ATOM 5016 O O . GLN B 1 266 ? 0.417 35.906 26.172 1 96.88 266 GLN B O 1
ATOM 5021 N N . LYS B 1 267 ? 0.394 34.062 27.391 1 95.38 267 LYS B N 1
ATOM 5022 C CA . LYS B 1 267 ? 1.008 34.688 28.547 1 95.38 267 LYS B CA 1
ATOM 5023 C C . LYS B 1 267 ? 2.527 34.75 28.406 1 95.38 267 LYS B C 1
ATOM 5025 O O . LYS B 1 267 ? 3.207 35.406 29.188 1 95.38 267 LYS B O 1
ATOM 5030 N N . PHE B 1 268 ? 3.008 34.031 27.453 1 95.75 268 PHE B N 1
ATOM 5031 C CA . PHE B 1 268 ? 4.457 33.938 27.328 1 95.75 268 PHE B CA 1
ATOM 5032 C C . PHE B 1 268 ? 4.969 35 26.328 1 95.75 268 PHE B C 1
ATOM 5034 O O . PHE B 1 268 ? 4.57 35 25.172 1 95.75 268 PHE B O 1
ATOM 5041 N N . ASP B 1 269 ? 5.996 35.719 26.703 1 94.19 269 ASP B N 1
ATOM 5042 C CA . ASP B 1 269 ? 6.516 36.844 25.906 1 94.19 269 ASP B CA 1
ATOM 5043 C C . ASP B 1 269 ? 7.336 36.312 24.719 1 94.19 269 ASP B C 1
ATOM 5045 O O . ASP B 1 269 ? 7.453 36.969 23.703 1 94.19 269 ASP B O 1
ATOM 5049 N N . PHE B 1 270 ? 7.887 35.125 24.844 1 94.88 270 PHE B N 1
ATOM 5050 C CA . PHE B 1 270 ? 8.742 34.594 23.781 1 94.88 270 PHE B CA 1
ATOM 5051 C C . PHE B 1 270 ? 7.906 34.125 22.594 1 94.88 270 PHE B C 1
ATOM 5053 O O . PHE B 1 270 ? 8.453 33.812 21.531 1 94.88 270 PHE B O 1
ATOM 5060 N N . ILE B 1 271 ? 6.602 34.125 22.781 1 97.19 271 ILE B N 1
ATOM 5061 C CA . ILE B 1 271 ? 5.699 33.812 21.672 1 97.19 271 ILE B CA 1
ATOM 5062 C C . ILE B 1 271 ? 5.227 35.094 21.016 1 97.19 271 ILE B C 1
ATOM 5064 O O . ILE B 1 271 ? 4.449 35.844 21.594 1 97.19 271 ILE B O 1
ATOM 5068 N N . LYS B 1 272 ? 5.676 35.312 19.844 1 97.56 272 LYS B N 1
ATOM 5069 C CA . LYS B 1 272 ? 5.352 36.5 19.109 1 97.56 272 LYS B CA 1
ATOM 5070 C C . LYS B 1 272 ? 3.928 36.469 18.562 1 97.56 272 LYS B C 1
ATOM 5072 O O . LYS B 1 272 ? 3.213 37.469 18.578 1 97.56 272 LYS B O 1
ATOM 5077 N N . LYS B 1 273 ? 3.555 35.312 18.047 1 98.38 273 LYS B N 1
ATOM 5078 C CA . LYS B 1 273 ? 2.254 35.188 17.391 1 98.38 273 LYS B CA 1
ATOM 5079 C C . LYS B 1 273 ? 1.744 33.75 17.484 1 98.38 273 LYS B C 1
ATOM 5081 O O . LYS B 1 273 ? 2.52 32.812 17.344 1 98.38 273 LYS B O 1
ATOM 5086 N N . ILE B 1 274 ? 0.529 33.594 17.797 1 98.69 274 ILE B N 1
ATOM 5087 C CA . ILE B 1 274 ? -0.203 32.344 17.672 1 98.69 274 ILE B CA 1
ATOM 5088 C C . ILE B 1 274 ? -1.162 32.406 16.484 1 98.69 274 ILE B C 1
ATOM 5090 O O . ILE B 1 274 ? -2.1 33.219 16.484 1 98.69 274 ILE B O 1
ATOM 5094 N N . TYR B 1 275 ? -0.937 31.625 15.5 1 98.56 275 TYR B N 1
ATOM 5095 C CA . TYR B 1 275 ? -1.797 31.641 14.32 1 98.56 275 TYR B CA 1
ATOM 5096 C C . TYR B 1 275 ? -3.146 31 14.625 1 98.56 275 TYR B C 1
ATOM 5098 O O . TYR B 1 275 ? -3.217 29.984 15.32 1 98.56 275 TYR B O 1
ATOM 5106 N N . LYS B 1 276 ? -4.18 31.641 14.141 1 97.19 276 LYS B N 1
ATOM 5107 C CA . LYS B 1 276 ? -5.504 31.062 14.297 1 97.19 276 LYS B CA 1
ATOM 5108 C C . LYS B 1 276 ? -5.598 29.719 13.578 1 97.19 276 LYS B C 1
ATOM 5110 O O . LYS B 1 276 ? -5.082 29.562 12.469 1 97.19 276 LYS B O 1
ATOM 5115 N N . SER B 1 277 ? -6.23 28.75 14.258 1 98.25 277 SER B N 1
ATOM 5116 C CA . SER B 1 277 ? -6.293 27.391 13.711 1 98.25 277 SER B CA 1
ATOM 5117 C C . SER B 1 277 ? -7.691 26.797 13.852 1 98.25 277 SER B C 1
ATOM 5119 O O . SER B 1 277 ? -8.328 26.953 14.898 1 98.25 277 SER B O 1
ATOM 5121 N N . GLN B 1 278 ? -8.141 26.188 12.773 1 97.38 278 GLN B N 1
ATOM 5122 C CA . GLN B 1 278 ? -9.383 25.422 12.836 1 97.38 278 GLN B CA 1
ATOM 5123 C C . GLN B 1 278 ? -9.109 23.922 12.977 1 97.38 278 GLN B C 1
ATOM 5125 O O . GLN B 1 278 ? -10.039 23.141 13.141 1 97.38 278 GLN B O 1
ATOM 5130 N N . ALA B 1 279 ? -7.895 23.5 12.938 1 97.75 279 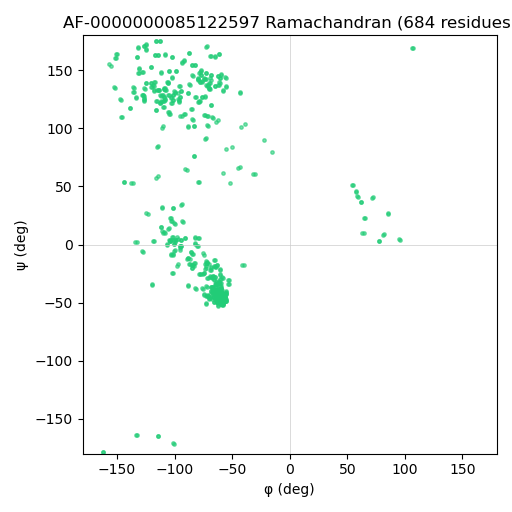ALA B N 1
ATOM 5131 C CA . ALA B 1 279 ? -7.492 22.109 13.055 1 97.75 279 ALA B CA 1
ATOM 5132 C C . ALA B 1 279 ? -6.965 21.797 14.453 1 97.75 279 ALA B C 1
ATOM 5134 O O . ALA B 1 279 ? -7.133 22.594 15.375 1 97.75 279 ALA B O 1
ATOM 5135 N N . ASN B 1 280 ? -6.398 20.625 14.656 1 98.38 280 ASN B N 1
ATOM 5136 C CA . ASN B 1 280 ? -5.965 20.188 15.984 1 98.38 280 ASN B CA 1
ATOM 5137 C C . ASN B 1 280 ? -4.492 20.5 16.219 1 98.38 280 ASN B C 1
ATOM 5139 O O . ASN B 1 280 ? -3.783 19.719 16.859 1 98.38 280 ASN B O 1
ATOM 5143 N N . TYR B 1 281 ? -4.016 21.594 15.68 1 98.75 281 TYR B N 1
ATOM 5144 C CA . TYR B 1 281 ? -2.641 22.031 15.891 1 98.75 281 TYR B CA 1
ATOM 5145 C C . TYR B 1 281 ? -2.529 23.547 15.797 1 98.75 281 TYR B C 1
ATOM 5147 O O . TYR B 1 281 ? -3.412 24.203 15.25 1 98.75 281 TYR B O 1
ATOM 5155 N N . LEU B 1 282 ? -1.46 24.078 16.359 1 98.81 282 LEU B N 1
ATOM 5156 C CA . LEU B 1 282 ? -1.193 25.516 16.406 1 98.81 282 LEU B CA 1
ATOM 5157 C C . LEU B 1 282 ? 0.195 25.828 15.852 1 98.81 282 LEU B C 1
ATOM 5159 O O . LEU B 1 282 ? 1.179 25.203 16.25 1 98.81 282 LEU B O 1
ATOM 5163 N N . LEU B 1 283 ? 0.222 26.75 14.922 1 98.88 283 LEU B N 1
ATOM 5164 C CA . LEU B 1 283 ? 1.5 27.312 14.508 1 98.88 283 LEU B CA 1
ATOM 5165 C C . LEU B 1 283 ? 1.869 28.516 15.383 1 98.88 283 LEU B C 1
ATOM 5167 O O . LEU B 1 283 ? 1.044 29.406 15.602 1 98.88 283 LEU B O 1
ATOM 5171 N N . LEU B 1 284 ? 3.078 28.5 15.883 1 98.75 284 LEU B N 1
ATOM 5172 C CA . LEU B 1 284 ? 3.588 29.578 16.719 1 98.75 284 LEU B CA 1
ATOM 5173 C C . LEU B 1 284 ? 4.793 30.25 16.078 1 98.75 284 LEU B C 1
ATOM 5175 O O . LEU B 1 284 ? 5.648 29.562 15.5 1 98.75 284 LEU B O 1
ATOM 5179 N N . GLU B 1 285 ? 4.805 31.484 16.125 1 98.69 285 GLU B N 1
ATOM 5180 C CA . GLU B 1 285 ? 6.004 32.25 15.812 1 98.69 285 GLU B CA 1
ATOM 5181 C C . GLU B 1 285 ? 6.707 32.719 17.078 1 98.69 285 GLU B C 1
ATOM 5183 O O . GLU B 1 285 ? 6.094 33.375 17.938 1 98.69 285 GLU B O 1
ATOM 5188 N N . LEU B 1 286 ? 7.906 32.375 17.156 1 97.75 286 LEU B N 1
ATOM 5189 C CA . LEU B 1 286 ? 8.688 32.688 18.359 1 97.75 286 LEU B CA 1
ATOM 5190 C C . LEU B 1 286 ? 9.445 34 18.203 1 97.75 286 LEU B C 1
ATOM 5192 O O . LEU B 1 286 ? 9.664 34.469 17.078 1 97.75 286 LEU B O 1
ATOM 5196 N N . GLN B 1 287 ? 9.766 34.594 19.344 1 95.44 287 GLN B N 1
ATOM 5197 C CA . GLN B 1 287 ? 10.703 35.688 19.406 1 95.44 287 GLN B CA 1
ATOM 5198 C C . GLN B 1 287 ? 11.75 35.469 20.5 1 95.44 287 GLN B C 1
ATOM 5200 O O . GLN B 1 287 ? 11.469 34.812 21.5 1 95.44 287 GLN B O 1
ATOM 5205 N N . ASP B 1 288 ? 12.945 35.938 20.312 1 90.5 288 ASP B N 1
ATOM 5206 C CA . ASP B 1 288 ? 14.062 35.875 21.25 1 90.5 288 ASP B CA 1
ATOM 5207 C C . ASP B 1 288 ? 14.484 34.406 21.5 1 90.5 288 ASP B C 1
ATOM 5209 O O . ASP B 1 288 ? 15.164 34.125 22.484 1 90.5 288 ASP B O 1
ATOM 5213 N N . CYS B 1 289 ? 13.984 33.5 20.766 1 92.75 289 CYS B N 1
ATOM 5214 C CA . CYS B 1 289 ? 14.352 32.094 20.75 1 92.75 289 CYS B CA 1
ATOM 5215 C C . CYS B 1 289 ? 13.992 31.438 19.422 1 92.75 289 CYS B C 1
ATOM 5217 O O . CYS B 1 289 ? 13.156 31.953 18.688 1 92.75 289 CYS B O 1
ATOM 5219 N N . ASN B 1 290 ? 14.672 30.391 19.078 1 95.69 290 ASN B N 1
ATOM 5220 C CA . ASN B 1 290 ? 14.312 29.688 17.844 1 95.69 290 ASN B CA 1
ATOM 5221 C C . ASN B 1 290 ? 13.75 28.297 18.141 1 95.69 290 ASN B C 1
ATOM 5223 O O . ASN B 1 290 ? 13.688 27.875 19.297 1 95.69 290 ASN B O 1
ATOM 5227 N N . ALA B 1 291 ? 13.312 27.672 17.078 1 97.19 291 ALA B N 1
ATOM 5228 C CA . ALA B 1 291 ? 12.641 26.375 17.188 1 97.19 291 ALA B CA 1
ATOM 5229 C C . ALA B 1 291 ? 13.547 25.344 17.859 1 97.19 291 ALA B C 1
ATOM 5231 O O . ALA B 1 291 ? 13.102 24.594 18.75 1 97.19 291 ALA B O 1
ATOM 5232 N N . GLN B 1 292 ? 14.805 25.281 17.469 1 95.75 292 GLN B N 1
ATOM 5233 C CA . GLN B 1 292 ? 15.75 24.312 18.016 1 95.75 292 GLN B CA 1
ATOM 5234 C C . GLN B 1 292 ? 15.961 24.547 19.516 1 95.75 292 GLN B C 1
ATOM 5236 O O . GLN B 1 292 ? 15.977 23.594 20.297 1 95.75 292 GLN B O 1
ATOM 5241 N N . THR B 1 293 ? 16.172 25.734 19.891 1 95.81 293 THR B N 1
ATOM 5242 C CA . THR B 1 293 ? 16.375 26.094 21.297 1 95.81 293 THR B CA 1
ATOM 5243 C C . THR B 1 293 ? 15.164 25.672 22.141 1 95.81 293 THR B C 1
ATOM 5245 O O . THR B 1 293 ? 15.32 25.109 23.219 1 95.81 293 THR B O 1
ATOM 5248 N N . LEU B 1 294 ? 14.008 26.047 21.656 1 96.56 294 LEU B N 1
ATOM 5249 C CA . LEU B 1 294 ? 12.797 25.672 22.375 1 96.56 294 LEU B CA 1
ATOM 5250 C C . LEU B 1 294 ? 12.711 24.156 22.516 1 96.56 294 LEU B C 1
ATOM 5252 O O . LEU B 1 294 ? 12.406 23.641 23.609 1 96.56 294 LEU B O 1
ATOM 5256 N N . GLN B 1 295 ? 12.945 23.422 21.438 1 96.5 295 GLN B N 1
ATOM 5257 C CA . GLN B 1 295 ? 12.93 21.969 21.484 1 96.5 295 GLN B CA 1
ATOM 5258 C C . GLN B 1 295 ? 13.922 21.438 22.516 1 96.5 295 GLN B C 1
ATOM 5260 O O . GLN B 1 295 ? 13.602 20.531 23.281 1 96.5 295 GLN B O 1
ATOM 5265 N N . ASP B 1 296 ? 15.094 21.953 22.531 1 95.44 296 ASP B N 1
ATOM 5266 C CA . ASP B 1 296 ? 16.125 21.531 23.469 1 95.44 296 ASP B CA 1
ATOM 5267 C C . ASP B 1 296 ? 15.672 21.688 24.906 1 95.44 296 ASP B C 1
ATOM 5269 O O . ASP B 1 296 ? 15.906 20.828 25.75 1 95.44 296 ASP B O 1
ATOM 5273 N N . LYS B 1 297 ? 15.039 22.766 25.203 1 95.12 297 LYS B N 1
ATOM 5274 C CA . LYS B 1 297 ? 14.547 23.047 26.562 1 95.12 297 LYS B CA 1
ATOM 5275 C C . LYS B 1 297 ? 13.469 22.062 26.969 1 95.12 297 LYS B C 1
ATOM 5277 O O . LYS B 1 297 ? 13.312 21.75 28.141 1 95.12 297 LYS B O 1
ATOM 5282 N N . LEU B 1 298 ? 12.734 21.578 26.016 1 97 298 LEU B N 1
ATOM 5283 C CA . LEU B 1 298 ? 11.602 20.703 26.281 1 97 298 LEU B CA 1
ATOM 5284 C C . LEU B 1 298 ? 12.062 19.25 26.422 1 97 298 LEU B C 1
ATOM 5286 O O . LEU B 1 298 ? 11.281 18.391 26.828 1 97 298 LEU B O 1
ATOM 5290 N N . ILE B 1 299 ? 13.344 18.969 26.125 1 96.06 299 ILE B N 1
ATOM 5291 C CA . ILE B 1 299 ? 13.891 17.625 26.141 1 96.06 299 ILE B CA 1
ATOM 5292 C C . ILE B 1 299 ? 13.789 17.031 27.547 1 96.06 299 ILE B C 1
ATOM 5294 O O . ILE B 1 299 ? 13.406 15.875 27.719 1 96.06 299 ILE B O 1
ATOM 5298 N N . SER B 1 300 ? 14.102 17.828 28.531 1 95.62 300 SER B N 1
ATOM 5299 C CA . SER B 1 300 ? 14.094 17.344 29.906 1 95.62 300 SER B CA 1
ATOM 5300 C C . SER B 1 300 ? 12.688 16.938 30.359 1 95.62 300 SER B C 1
ATOM 5302 O O . SER B 1 300 ? 12.523 16.219 31.328 1 95.62 300 SER B O 1
ATOM 5304 N N . TYR B 1 301 ? 11.719 17.438 29.656 1 96.81 301 TYR B N 1
ATOM 5305 C CA . TYR B 1 301 ? 10.336 17.109 29.969 1 96.81 301 TYR B CA 1
ATOM 5306 C C . TYR B 1 301 ? 9.797 16.047 29.031 1 96.81 301 TYR B C 1
ATOM 5308 O O . TYR B 1 301 ? 8.609 15.703 29.078 1 96.81 301 TYR B O 1
ATOM 5316 N N . LYS B 1 302 ? 10.609 15.555 28.078 1 97.69 302 LYS B N 1
ATOM 5317 C CA . LYS B 1 302 ? 10.289 14.508 27.109 1 97.69 302 LYS B CA 1
ATOM 5318 C C . LYS B 1 302 ? 9.141 14.93 26.203 1 97.69 302 LYS B C 1
ATOM 5320 O O . LYS B 1 302 ? 8.242 14.141 25.906 1 97.69 302 LYS B O 1
ATOM 5325 N N . ILE B 1 303 ? 9.141 16.234 25.875 1 98.19 303 ILE B N 1
ATOM 5326 C CA . ILE B 1 303 ? 8.125 16.797 24.984 1 98.19 303 ILE B CA 1
ATOM 5327 C C . ILE B 1 303 ? 8.734 17.062 23.609 1 98.19 303 ILE B C 1
ATOM 5329 O O . ILE B 1 303 ? 9.805 17.656 23.5 1 98.19 303 ILE B O 1
ATOM 5333 N N . MET B 1 304 ? 8.078 16.562 22.594 1 97.62 304 MET B N 1
ATOM 5334 C CA . MET B 1 304 ? 8.516 16.719 21.203 1 97.62 304 MET B CA 1
ATOM 5335 C C . MET B 1 304 ? 7.586 17.656 20.453 1 97.62 304 MET B C 1
ATOM 5337 O O . MET B 1 304 ? 6.371 17.469 20.438 1 97.62 304 MET B O 1
ATOM 5341 N N . ILE B 1 305 ? 8.109 18.703 19.891 1 98 305 ILE B N 1
ATOM 5342 C CA . ILE B 1 305 ? 7.332 19.641 19.078 1 98 305 ILE B CA 1
ATOM 5343 C C . ILE B 1 305 ? 7.844 19.625 17.641 1 98 305 ILE B C 1
ATOM 5345 O O . ILE B 1 305 ? 8.797 18.906 17.312 1 98 305 ILE B O 1
ATOM 5349 N N . ARG B 1 306 ? 7.203 20.328 16.75 1 98.06 306 ARG B N 1
ATOM 5350 C CA . ARG B 1 306 ? 7.562 20.312 15.336 1 98.06 306 ARG B CA 1
ATOM 5351 C C . ARG B 1 306 ? 8.297 21.578 14.938 1 98.06 306 ARG B C 1
ATOM 5353 O O . ARG B 1 306 ? 7.719 22.672 14.992 1 98.06 306 ARG B O 1
ATOM 5360 N N . ASP B 1 307 ? 9.57 21.438 14.617 1 97.38 307 ASP B N 1
ATOM 5361 C CA . ASP B 1 307 ? 10.32 22.516 13.969 1 97.38 307 ASP B CA 1
ATOM 5362 C C . ASP B 1 307 ? 9.82 22.75 12.547 1 97.38 307 ASP B C 1
ATOM 5364 O O . ASP B 1 307 ? 9.875 21.859 11.703 1 97.38 307 ASP B O 1
ATOM 5368 N N . CYS B 1 308 ? 9.336 23.984 12.266 1 97.94 308 CYS B N 1
ATOM 5369 C CA . CYS B 1 308 ? 8.711 24.25 10.984 1 97.94 308 CYS B CA 1
ATOM 5370 C C . CYS B 1 308 ? 9.656 25 10.055 1 97.94 308 CYS B C 1
ATOM 5372 O O . CYS B 1 308 ? 9.219 25.641 9.094 1 97.94 308 CYS B O 1
ATOM 5374 N N . SER B 1 309 ? 10.969 24.922 10.352 1 96.75 309 SER B N 1
ATOM 5375 C CA . SER B 1 309 ? 11.961 25.672 9.594 1 96.75 309 SER B CA 1
ATOM 5376 C C . SER B 1 309 ? 12.086 25.141 8.172 1 96.75 309 SER B C 1
ATOM 5378 O O . SER B 1 309 ? 12.555 25.859 7.281 1 96.75 309 SER B O 1
ATOM 5380 N N . ASN B 1 310 ? 11.648 23.938 7.914 1 96.06 310 ASN B N 1
ATOM 5381 C CA . ASN B 1 310 ? 11.844 23.344 6.59 1 96.06 310 ASN B CA 1
ATOM 5382 C C . ASN B 1 310 ? 10.625 23.547 5.703 1 96.06 310 ASN B C 1
ATOM 5384 O O . ASN B 1 310 ? 10.617 23.141 4.543 1 96.06 310 ASN B O 1
ATOM 5388 N N . PHE B 1 311 ? 9.562 24.188 6.227 1 97.69 311 PHE B N 1
ATOM 5389 C CA . PHE B 1 311 ? 8.438 24.578 5.383 1 97.69 311 PHE B CA 1
ATOM 5390 C C . PHE B 1 311 ? 8.797 25.781 4.516 1 97.69 311 PHE B C 1
ATOM 5392 O O . PHE B 1 311 ? 9.477 26.703 4.977 1 97.69 311 PHE B O 1
ATOM 5399 N N . ASP B 1 312 ? 8.297 25.766 3.309 1 97.81 312 ASP B N 1
ATOM 5400 C CA . ASP B 1 312 ? 8.516 26.906 2.434 1 97.81 312 ASP B CA 1
ATOM 5401 C C . ASP B 1 312 ? 7.973 28.188 3.061 1 97.81 312 ASP B C 1
ATOM 5403 O O . ASP B 1 312 ? 6.879 28.188 3.631 1 97.81 312 ASP B O 1
ATOM 5407 N N . PHE B 1 313 ? 8.781 29.297 3.055 1 98.06 313 PHE B N 1
ATOM 5408 C CA . PHE B 1 313 ? 8.438 30.656 3.469 1 98.06 313 PHE B CA 1
ATOM 5409 C C . PHE B 1 313 ? 8.445 30.766 4.988 1 98.06 313 PHE B C 1
ATOM 5411 O O . PHE B 1 313 ? 8.047 31.797 5.539 1 98.06 313 PHE B O 1
ATOM 5418 N N . LEU B 1 314 ? 8.797 29.703 5.703 1 98.06 314 LEU B N 1
ATOM 5419 C CA . LEU B 1 314 ? 8.984 29.781 7.148 1 98.06 314 LEU B CA 1
ATOM 5420 C C . LEU B 1 314 ? 10.461 29.672 7.512 1 98.06 314 LEU B C 1
ATOM 5422 O O . LEU B 1 314 ? 11.289 29.359 6.652 1 98.06 314 LEU B O 1
ATOM 5426 N N . ASN B 1 315 ? 10.812 30.031 8.664 1 97.62 315 ASN B N 1
ATOM 5427 C CA . ASN B 1 315 ? 12.195 29.984 9.125 1 97.62 315 ASN B CA 1
ATOM 5428 C C . ASN B 1 315 ? 12.297 29.344 10.508 1 97.62 315 ASN B C 1
ATOM 5430 O O . ASN B 1 315 ? 11.375 28.672 10.953 1 97.62 315 ASN B O 1
ATOM 5434 N N . ASN B 1 316 ? 13.398 29.516 11.195 1 97.5 316 ASN B N 1
ATOM 5435 C CA . ASN B 1 316 ? 13.68 28.781 12.43 1 97.5 316 ASN B CA 1
ATOM 5436 C C . ASN B 1 316 ? 12.945 29.391 13.617 1 97.5 316 ASN B C 1
ATOM 5438 O O . ASN B 1 316 ? 13.102 28.938 14.75 1 97.5 316 ASN B O 1
ATOM 5442 N N . SER B 1 317 ? 12.102 30.375 13.359 1 98.12 317 SER B N 1
ATOM 5443 C CA . SER B 1 317 ? 11.32 30.969 14.438 1 98.12 317 SER B CA 1
ATOM 5444 C C . SER B 1 317 ? 9.945 30.328 14.547 1 98.12 317 SER B C 1
ATOM 5446 O O . SER B 1 317 ? 9.141 30.719 15.398 1 98.12 317 SER B O 1
ATOM 5448 N N . PHE B 1 318 ? 9.664 29.406 13.695 1 98.62 318 PHE B N 1
ATOM 5449 C CA . PHE B 1 318 ? 8.312 28.844 13.664 1 98.62 318 PHE B CA 1
ATOM 5450 C C . PHE B 1 318 ? 8.305 27.422 14.219 1 98.62 318 PHE B C 1
ATOM 5452 O O . PHE B 1 318 ? 9.164 26.609 13.867 1 98.62 318 PHE B O 1
ATOM 5459 N N . VAL B 1 319 ? 7.348 27.125 15.117 1 98.5 319 VAL B N 1
ATOM 5460 C CA . VAL B 1 319 ? 7.09 25.781 15.617 1 98.5 319 VAL B CA 1
ATOM 5461 C C . VAL B 1 319 ? 5.598 25.469 15.531 1 98.5 319 VAL B C 1
ATOM 5463 O O . VAL B 1 319 ? 4.77 26.391 15.508 1 98.5 319 VAL B O 1
ATOM 5466 N N . ARG B 1 320 ? 5.289 24.266 15.391 1 98.81 320 ARG B N 1
ATOM 5467 C CA . ARG B 1 320 ? 3.908 23.797 15.461 1 98.81 320 ARG B CA 1
ATOM 5468 C C . ARG B 1 320 ? 3.717 22.828 16.625 1 98.81 320 ARG B C 1
ATOM 5470 O O . ARG B 1 320 ? 4.57 21.969 16.875 1 98.81 320 ARG B O 1
ATOM 5477 N N . VAL B 1 321 ? 2.645 22.938 17.281 1 98.69 321 VAL B N 1
ATOM 5478 C CA . VAL B 1 321 ? 2.307 22.047 18.391 1 98.69 321 VAL B CA 1
ATOM 5479 C C . VAL B 1 321 ? 0.913 21.469 18.172 1 98.69 321 VAL B C 1
ATOM 5481 O O . VAL B 1 321 ? -0.044 22.203 17.922 1 98.69 321 VAL B O 1
ATOM 5484 N N . ALA B 1 322 ? 0.828 20.188 18.266 1 98.56 322 ALA B N 1
ATOM 5485 C CA . ALA B 1 322 ? -0.459 19.5 18.172 1 98.56 322 ALA B CA 1
ATOM 5486 C C . ALA B 1 322 ? -1.244 19.641 19.484 1 98.56 322 ALA B C 1
ATOM 5488 O O . ALA B 1 322 ? -0.656 19.703 20.562 1 98.56 322 ALA B O 1
ATOM 5489 N N . ILE B 1 323 ? -2.494 19.719 19.344 1 98.75 323 ILE B N 1
ATOM 5490 C CA . ILE B 1 323 ? -3.367 19.703 20.516 1 98.75 323 ILE B CA 1
ATOM 5491 C C . ILE B 1 323 ? -3.664 18.266 20.922 1 98.75 323 ILE B C 1
ATOM 5493 O O . ILE B 1 323 ? -4.219 17.484 20.141 1 98.75 323 ILE B O 1
ATOM 5497 N N . LYS B 1 324 ? -3.221 17.891 22.109 1 98.25 324 LYS B N 1
ATOM 5498 C CA . LYS B 1 324 ? -3.414 16.547 22.641 1 98.25 324 LYS B CA 1
ATOM 5499 C C . LYS B 1 324 ? -4.324 16.562 23.859 1 98.25 324 LYS B C 1
ATOM 5501 O O . LYS B 1 324 ? -5.199 17.422 23.984 1 98.25 324 LYS B O 1
ATOM 5506 N N . ASP B 1 325 ? -4.355 15.516 24.609 1 97.88 325 ASP B N 1
ATOM 5507 C CA . ASP B 1 325 ? -5.23 15.445 25.781 1 97.88 325 ASP B CA 1
ATOM 5508 C C . ASP B 1 325 ? -4.871 16.516 26.797 1 97.88 325 ASP B C 1
ATOM 5510 O O . ASP B 1 325 ? -3.764 17.062 26.781 1 97.88 325 ASP B O 1
ATOM 5514 N N . LYS B 1 326 ? -5.758 16.75 27.703 1 98 326 LYS B N 1
ATOM 5515 C CA . LYS B 1 326 ? -5.621 17.828 28.688 1 98 326 LYS B CA 1
ATOM 5516 C C . LYS B 1 326 ? -4.348 17.656 29.516 1 98 326 LYS B C 1
ATOM 5518 O O . LYS B 1 326 ? -3.625 18.625 29.75 1 98 326 LYS B O 1
ATOM 5523 N N . LYS B 1 327 ? -4.059 16.469 29.953 1 98.19 327 LYS B N 1
ATOM 5524 C CA . LYS B 1 327 ? -2.879 16.188 30.766 1 98.19 327 LYS B CA 1
ATOM 5525 C C . LYS B 1 327 ? -1.6 16.562 30.016 1 98.19 327 LYS B C 1
ATOM 5527 O O . LYS B 1 327 ? -0.706 17.188 30.578 1 98.19 327 LYS B O 1
ATOM 5532 N N . SER B 1 328 ? -1.504 16.125 28.766 1 98.38 328 SER B N 1
ATOM 5533 C CA . SER B 1 328 ? -0.338 16.438 27.938 1 98.38 328 SER B CA 1
ATOM 5534 C C . SER B 1 328 ? -0.171 17.938 27.766 1 98.38 328 SER B C 1
ATOM 5536 O O . SER B 1 328 ? 0.944 18.469 27.844 1 98.38 328 SER B O 1
ATOM 5538 N N . MET B 1 329 ? -1.291 18.656 27.531 1 98.69 329 MET B N 1
ATOM 5539 C CA . MET B 1 329 ? -1.21 20.094 27.312 1 98.69 329 MET B CA 1
ATOM 5540 C C . MET B 1 329 ? -0.809 20.812 28.594 1 98.69 329 MET B C 1
ATOM 5542 O O . MET B 1 329 ? -0.049 21.781 28.547 1 98.69 329 MET B O 1
ATOM 5546 N N . GLN B 1 330 ? -1.292 20.312 29.719 1 98.56 330 GLN B N 1
ATOM 5547 C CA . GLN B 1 330 ? -0.912 20.891 31 1 98.56 330 GLN B CA 1
ATOM 5548 C C . GLN B 1 330 ? 0.582 20.703 31.266 1 98.56 330 GLN B C 1
ATOM 5550 O O . GLN B 1 330 ? 1.247 21.625 31.75 1 98.56 330 GLN B O 1
ATOM 5555 N N . LYS B 1 331 ? 1.077 19.547 30.969 1 98.38 331 LYS B N 1
ATOM 5556 C CA . LYS B 1 331 ? 2.506 19.297 31.125 1 98.38 331 LYS B CA 1
ATOM 5557 C C . LYS B 1 331 ? 3.33 20.203 30.219 1 98.38 331 LYS B C 1
ATOM 5559 O O . LYS B 1 331 ? 4.391 20.688 30.625 1 98.38 331 LYS B O 1
ATOM 5564 N N . PHE B 1 332 ? 2.865 20.422 29.062 1 98.44 332 PHE B N 1
ATOM 5565 C CA . PHE B 1 332 ? 3.529 21.297 28.109 1 98.44 332 PHE B CA 1
ATOM 5566 C C . PHE B 1 332 ? 3.602 22.719 28.656 1 98.44 332 PHE B C 1
ATOM 5568 O O . PHE B 1 332 ? 4.676 23.328 28.672 1 98.44 332 PHE B O 1
ATOM 5575 N N . ILE B 1 333 ? 2.48 23.234 29.156 1 98.12 333 ILE B N 1
ATOM 5576 C CA . ILE B 1 333 ? 2.406 24.578 29.688 1 98.12 333 ILE B CA 1
ATOM 5577 C C . ILE B 1 333 ? 3.295 24.703 30.922 1 98.12 333 ILE B C 1
ATOM 5579 O O . ILE B 1 333 ? 4 25.703 31.094 1 98.12 333 ILE B O 1
ATOM 5583 N N . LYS B 1 334 ? 3.244 23.703 31.734 1 97.38 334 LYS B N 1
ATOM 5584 C CA . LYS B 1 334 ? 4.078 23.703 32.938 1 97.38 334 LYS B CA 1
ATOM 5585 C C . LYS B 1 334 ? 5.562 23.734 32.562 1 97.38 334 LYS B C 1
ATOM 5587 O O . LYS B 1 334 ? 6.34 24.453 33.219 1 97.38 334 LYS B O 1
ATOM 5592 N N . ALA B 1 335 ? 5.926 22.938 31.625 1 97.31 335 ALA B N 1
ATOM 5593 C CA . ALA B 1 335 ? 7.312 22.922 31.156 1 97.31 335 ALA B CA 1
ATOM 5594 C C . ALA B 1 335 ? 7.734 24.312 30.688 1 97.31 335 ALA B C 1
ATOM 5596 O O . ALA B 1 335 ? 8.836 24.766 31 1 97.31 335 ALA B O 1
ATOM 5597 N N . LEU B 1 336 ? 6.875 24.984 29.984 1 96.81 336 LEU B N 1
ATOM 5598 C CA . LEU B 1 336 ? 7.172 26.328 29.484 1 96.81 336 LEU B CA 1
ATOM 5599 C C . LEU B 1 336 ? 7.309 27.312 30.641 1 96.81 336 LEU B C 1
ATOM 5601 O O . LEU B 1 336 ? 8.188 28.188 30.625 1 96.81 336 LEU B O 1
ATOM 5605 N N . LYS B 1 337 ? 6.465 27.203 31.625 1 95.31 337 LYS B N 1
ATOM 5606 C CA . LYS B 1 337 ? 6.531 28.078 32.781 1 95.31 337 LYS B CA 1
ATOM 5607 C C . LYS B 1 337 ? 7.859 27.906 33.531 1 95.31 337 LYS B C 1
ATOM 5609 O O . LYS B 1 337 ? 8.445 28.891 34 1 95.31 337 LYS B O 1
ATOM 5614 N N . ASN B 1 338 ? 8.281 26.672 33.562 1 94.12 338 ASN B N 1
ATOM 5615 C CA . ASN B 1 338 ? 9.531 26.391 34.281 1 94.12 338 ASN B CA 1
ATOM 5616 C C . ASN B 1 338 ? 10.742 26.906 33.5 1 94.12 338 ASN B C 1
ATOM 5618 O O . ASN B 1 338 ? 11.719 27.359 34.094 1 94.12 338 ASN B O 1
ATOM 5622 N N . GLU B 1 339 ? 10.672 26.828 32.281 1 90.38 339 GLU B N 1
ATOM 5623 C CA . GLU B 1 339 ? 11.828 27.156 31.438 1 90.38 339 GLU B CA 1
ATOM 5624 C C . GLU B 1 339 ? 11.844 28.656 31.094 1 90.38 339 GLU B C 1
ATOM 5626 O O . GLU B 1 339 ? 12.914 29.219 30.859 1 90.38 339 GLU B O 1
ATOM 5631 N N . PHE B 1 340 ? 10.68 29.219 30.922 1 83.19 340 PHE B N 1
ATOM 5632 C CA . PHE B 1 340 ? 10.617 30.609 30.5 1 83.19 340 PHE B CA 1
ATOM 5633 C C . PHE B 1 340 ? 9.977 31.484 31.562 1 83.19 340 PHE B C 1
ATOM 5635 O O . PHE B 1 340 ? 10.062 32.719 31.516 1 83.19 340 PHE B O 1
ATOM 5642 N N . LYS B 1 341 ? 10.508 31.531 32.844 1 68.56 341 LYS B N 1
ATOM 5643 C CA . LYS B 1 341 ? 9.953 32.281 33.969 1 68.56 341 LYS B CA 1
ATOM 5644 C C . LYS B 1 341 ? 8.922 33.312 33.5 1 68.56 341 LYS B C 1
ATOM 5646 O O . LYS B 1 341 ? 9.211 34.125 32.625 1 68.56 341 LYS B O 1
ATOM 5651 N N . CYS B 1 342 ? 7.648 32.812 33.219 1 50.31 342 CYS B N 1
ATOM 5652 C CA . CYS B 1 342 ? 6.59 33.781 32.969 1 50.31 342 CYS B CA 1
ATOM 5653 C C . CYS B 1 342 ? 6.668 34.938 33.938 1 50.31 342 CYS B C 1
ATOM 5655 O O . CYS B 1 342 ? 6.973 34.75 35.125 1 50.31 342 CYS B O 1
ATOM 5657 N N . ILE B 1 343 ? 7.172 36.031 33.594 1 39.94 343 ILE B N 1
ATOM 5658 C CA . ILE B 1 343 ? 6.836 37.125 34.5 1 39.94 343 ILE B CA 1
ATOM 5659 C C . ILE B 1 343 ? 5.352 37.094 34.844 1 39.94 343 ILE B C 1
ATOM 5661 O O . ILE B 1 343 ? 4.496 37.312 34 1 39.94 343 ILE B O 1
ATOM 5665 N N . LEU B 1 344 ? 4.871 36.062 35.562 1 37.69 344 LEU B N 1
ATOM 5666 C CA . LEU B 1 344 ? 3.637 36.531 36.219 1 37.69 344 LEU B CA 1
ATOM 5667 C C . LEU B 1 344 ? 3.883 37.781 37.031 1 37.69 344 LEU B C 1
ATOM 5669 O O . LEU B 1 344 ? 4.902 37.906 37.719 1 37.69 344 LEU B O 1
#

InterPro domains:
  IPR004839 Aminotransferase, class I/classII, large domain [PF00155] (47-336)
  IPR015421 Pyridoxal phosphate-dependent transferase, major domain [G3DSA:3.40.640.10] (39-243)
  IPR015422 Pyridoxal phosphate-dependent transferase, small domain [G3DSA:3.90.1150.10] (31-336)
  IPR015424 Pyridoxal phosphate-dependent transferase [SSF53383] (6-338)

Organism: Arcobacter nitrofigilis (strain ATCC 33309 / DSM 7299 / CCUG 15893 / LMG 7604 / NCTC 12251 / CI) (NCBI:txid572480)

Radius of gyration: 27.44 Å; Cα contacts (8 Å, |Δi|>4): 1360; chains: 2; bounding box: 53×86×64 Å

pLDDT: mean 94.33, std 9.38, range [21.11, 98.88]

Foldseek 3Di:
DPPPPLQDAFDPLVVLCVVLVHDSVLFAGQRDQFFQDADDFPDDLVPDPQPDFDDCVLLLVLVCVLQVHDSLQKDKAQALLRVLLLCLQQDPAAEEEEEDLANCSNVVSNVVNHHDYHYDPCVPGVPDADAAQHEYEEEACGPPAADGDPCVVVVVRCVVSVYQYEYEDQQVLLFPDDDPVVCQVVHQSYKYKYHPCRLNRHPVATIIMIGHDSVVSVSSVVPDDDGRHRPSSSSSSSRSSPPVCSSVVSNVQLVVLVVVLCVLVVLAPQFPDWRDHRGQKIKTFGHPDFQVRVQVLCSVVSYHWHQCCSGPPHHRRITMTGRHGNVSSVSVSVSCCVRRVRPD/DDPPPLQDAFDPLVVLCVVLVHDSVLFAGQRDQFFQDADDFDDDLVPDPPVDFDDCVLLLVLVCVLQVHDSLQKDKAQALLRVLLLCLQQDPAAEEEEEDLANCSNVVSNVVNHHDYHYDPCVPCVPDADAAQHEYEEEACGPPAADGDPCVVVVVRCVVSVYQYEYEDQQVLLFPDDDPVVCQVVHQSYKYKYHPCRLNRHPVATIIMIGHDSVVSVSSVVPDDDGHHRPSSSSSSSRSSVPVCSSVVSNVQLVVLVVVLCVLVVLAPQWPDWRDHRGQKIKTFGHPDFQVRVQVLCSVVSYHWHQCCSGPPHHRRITMTGRHGNVSSVSVSVSCCVRRVRPD

Solvent-accessible surface area (backbone atoms only — not comparable to full-atom values): 36568 Å² total; per-residue (Å²): 136,77,78,83,55,76,73,69,72,58,49,54,46,62,64,50,18,61,74,72,72,52,58,55,87,66,47,48,67,21,26,35,70,43,37,72,58,65,66,80,63,91,72,64,63,80,73,56,84,35,46,44,60,65,81,54,65,68,50,42,47,54,53,17,56,73,70,72,50,54,53,64,21,44,45,77,31,23,11,55,55,35,41,52,42,51,47,56,66,66,51,95,70,54,39,34,37,38,44,26,45,41,67,60,64,58,60,50,36,35,55,69,64,62,36,47,80,43,77,34,48,46,90,80,40,65,80,60,85,74,66,70,63,19,34,37,38,42,50,43,35,21,39,68,32,14,39,68,70,84,53,64,67,58,49,53,56,38,54,76,35,54,31,39,38,36,38,35,32,44,48,33,73,48,39,94,67,84,70,71,68,78,47,47,85,78,38,83,49,41,36,36,37,41,36,60,25,36,70,50,20,21,44,11,39,31,51,10,36,42,36,34,45,44,70,63,30,48,60,54,52,70,75,47,57,93,61,49,57,34,42,67,44,47,54,50,49,55,42,42,66,65,45,77,60,51,53,61,50,49,35,53,54,47,50,52,40,42,52,54,49,51,64,57,53,71,64,36,80,48,49,67,43,76,46,68,49,52,35,56,33,35,22,34,34,41,37,101,50,38,29,66,58,54,43,59,67,30,47,86,70,36,41,38,60,20,69,36,40,68,34,59,96,46,41,53,34,25,32,30,39,28,53,49,51,62,68,59,49,50,52,51,52,50,51,46,47,71,72,52,61,53,83,118,138,73,80,82,55,78,73,70,73,58,50,56,45,64,64,51,18,62,73,71,72,50,58,57,86,67,46,46,68,23,28,34,71,42,36,73,56,66,66,79,62,90,73,63,64,81,73,56,84,35,45,45,60,67,78,54,64,68,50,43,46,54,53,18,56,75,69,72,51,54,53,61,21,44,44,79,31,23,11,55,56,35,40,51,42,51,47,55,68,65,50,94,70,55,41,35,37,37,44,24,45,41,66,58,62,58,59,52,36,35,55,71,66,63,36,48,78,44,78,34,49,46,91,82,39,66,80,60,85,75,65,69,64,19,35,35,40,42,50,43,34,21,39,68,33,12,39,70,70,83,52,63,66,58,49,52,56,39,55,75,34,55,32,36,39,36,37,34,32,43,48,34,73,49,41,93,66,85,70,71,69,78,47,46,85,79,36,82,50,40,38,36,37,41,36,60,25,36,69,50,20,20,46,11,39,31,51,9,36,42,37,33,45,46,71,61,30,48,61,54,51,70,76,47,59,92,61,49,57,36,43,67,45,46,54,50,49,54,43,41,67,66,45,78,60,51,53,61,50,49,36,53,53,47,50,52,38,41,50,54,49,52,64,56,52,72,62,35,80,48,50,67,43,75,46,69,48,55,34,56,31,35,23,34,33,42,36,100,50,38,29,67,60,52,45,58,67,30,47,87,72,36,39,40,60,20,68,36,40,68,33,58,97,45,43,54,34,24,33,29,39,29,53,51,52,63,68,60,50,49,51,51,52,49,51,47,46,69,73,52,63,50,81,119

Secondary structure (DSSP, 8-state):
-----TT--S--HHHHHHHHT--GGG-EE-S----S------S-GGGS--SSPP--HHHHHHHHHHTT--GGGEEEESSHHHHHHHHHHHS--SEEEEEES--HHHHHHHHHTT-EEEEEETTT-TTPPPPTT-EEEEESSPTTT-PPP--HHHHHHHHHTT-EEEEE-TTGGGSSPPPGGGGGGT-TTEEEEEESTTTTT-TTS--EEEE--HHHHHHHHTTS-S--S-HHHHHHHHHHHT-TTHHHHHHHHHHHHHHHHHHHHTT-TTEEEE---SSSEEEEEESSS-HHHHHHHHHTTTEE-EE-TTSTT--TTEEEEE---HHHHHHHHHHHHHHH----/-----TT--S--HHHHHHHHT--GGG-EE-S----S------S-GGGS--SSPP--HHHHHHHHHHTT--GGGEEEESSHHHHHHHHHHHS--SEEEEEES--HHHHHHHHHTT-EEEEEETTT-TTPPPPTT-EEEEESSPTTT-PPP--HHHHHHHHHTT-EEEEE-TTGGGSSPPPGGGGGGT-TTEEEEEESTTTTT-TTS--EEEE--HHHHHHHHTTS-S--S-HHHHHHHHHHHT-TTHHHHHHHHHHHHHHHHHHHHTT-TTEEEE---SSSEEEEEESSS-HHHHHHHHHTTTEE-EE-TTSTT--TTEEEEE---HHHHHHHHHHHHHHH----

Sequence (688 aa):
MKSNNQFSHGGDILAFSKKIGSKPKEIIDLSSNINFLKPKIKTDLNNLDISNYPTYEKLYKIIAKKYSVKADEIELFNGGSSAIFSFFRYIDLKHCTIYSPAYLEYKKAAQTFGFKIDLINRFEQVNKKVKKNSLVIFVNPSTPDGKYYDLDKLFNSWLEKNCTIFVDESFLDFTNKKSIISKLKSYDKLYILKSMTKIYSSASIRVGTLISNAKNIKKIKDKEPLWKLSHFDSIYLQNAIKNRDFISETIKITKENKKYTIKHLQKFDFIKKIYKSQANYLLLELQDCNAQTLQDKLISYKIMIRDCSNFDFLNNSFVRVAIKDKKSMQKFIKALKNEFKCILMKSNNQFSHGGDILAFSKKIGSKPKEIIDLSSNINFLKPKIKTDLNNLDISNYPTYEKLYKIIAKKYSVKADEIELFNGGSSAIFSFFRYIDLKHCTIYSPAYLEYKKAAQTFGFKIDLINRFEQVNKKVKKNSLVIFVNPSTPDGKYYDLDKLFNSWLEKNCTIFVDESFLDFTNKKSIISKLKSYDKLYILKSMTKIYSSASIRVGTLISNAKNIKKIKDKEPLWKLSHFDSIYLQNAIKNRDFISETIKITKENKKYTIKHLQKFDFIKKIYKSQANYLLLELQDCNAQTLQDKLISYKIMIRDCSNFDFLNNSFVRVAIKDKKSMQKFIKALKNEFKCIL